Protein 5UWA (pdb70)

B-factor: mean 30.32, std 14.43, range [12.53, 108.36]

Radius of gyration: 25.13 Å; Cα contacts (8 Å, |Δi|>4): 574; chains: 2; bounding box: 49×65×71 Å

Nearest PDB structures (foldseek):
  5uwa-assembly2_B  TM=9.955E-01  e=3.387E-33  Escherichia coli K-12
  8ojg-assembly1_G  TM=8.919E-01  e=1.011E-24  Escherichia coli
  8i8x-assembly1_F  TM=8.813E-01  e=4.884E-24  Escherichia coli K-12
  2qgu-assembly1_A  TM=8.627E-01  e=1.844E-12  Ralstonia pseudosolanacearum GMI1000
  6hsy-assembly1_A  TM=8.260E-01  e=1.119E-10  Pseudomonas aeruginosa PAO1

GO terms:
  GO:0030288 outer membrane-bounded periplasmic space (C, IDA)
  GO:0120010 intermembrane phospholipid transfer (P, IDA)
  GO:0015914 phospholipid transport (P, IMP)
  GO:0005515 protein binding (F, IPI)

Sequence (370 aa):
QTNPYKLMDEAAQKTFDRLKNEQPQQIRANPDYLRTIVDQELLLPYVQVKYAGALVLGQYYKSATPAQREAYFAAFREYLKQAYGQALAMMYHGQTYQIAPEQPLGDKTIVPIRVTIIDPNGRPPVRLDFQWRRKNSQTGNWQAYDMIIAEGVSMMITTTKQNEWGTLLRTKGIDGLTAQLKSISQQKITLEQTNPYKLMDEEAAQKTFDRLKNEQPQQIRANPDYLRTIVDQELLPYVQVKYAGALVLGQYYKSATPAQREAYFAAFRREYLKQAYGQALAMMYHGQTYQIIAPEQPLGDKTTIVPIRVVTIIDPNGRPPVRLDFQQWRKNSQQTGNWQAYDMIAEGVSMMIITTKQQNEWGTLLRTKGIDGLTAQLKSISQQKIITLE

Solvent-accessible surface area: 20153 Å² total; per-residue (Å²): 146,100,34,0,14,80,12,14,56,30,12,16,26,40,7,37,9,0,5,142,34,0,46,80,38,3,150,87,77,32,34,25,0,46,53,0,0,58,52,7,50,9,72,68,40,10,3,122,87,9,0,24,75,5,3,40,139,56,69,183,91,9,69,110,72,53,60,130,50,0,20,60,7,8,87,64,15,15,38,11,26,64,0,56,47,28,9,136,30,130,39,38,60,55,117,16,35,100,85,92,108,42,76,136,114,104,74,2,62,0,141,8,32,34,63,31,73,166,51,193,99,68,49,153,28,19,47,21,7,51,109,26,99,171,83,44,84,22,24,8,41,20,27,55,18,121,68,73,22,42,17,63,39,41,63,113,101,8,28,87,40,9,166,80,137,17,11,96,12,0,15,61,75,0,114,60,26,9,126,99,154,6,88,64,132,138,106,30,0,9,83,13,14,59,31,13,15,31,40,6,36,9,0,4,141,36,3,49,81,47,2,156,90,79,32,38,20,0,39,52,0,0,42,55,7,51,5,68,66,37,31,16,133,69,7,0,23,55,5,2,33,142,66,67,181,90,8,68,112,75,62,61,128,50,0,23,62,5,8,79,56,24,15,35,12,30,63,0,56,40,28,7,123,31,128,39,37,59,54,115,14,34,102,90,95,116,41,76,138,95,108,82,0,72,0,104,10,21,34,63,33,74,164,30,173,98,68,50,113,28,23,49,20,6,66,125,14,112,175,86,44,89,24,27,6,29,20,32,44,21,124,68,78,20,50,15,65,31,52,64,104,88,15,16,66,43,8,163,105,93,23,14,93,16,0,18,64,60,2,98,63,44,5,115,100,150,7,84,65,116

Foldseek 3Di:
DFDVLVLVVQLQVQLVVCLVPVVVVCVVALLVLLVNCVPRPLVQEPQLLLQCLLQPPLNVVDDPVLSVLLSVLSSLLVSLVVSLVSLADDPKHKDKDDDDDCPVPAWDWIKMWIGDPVDDDIKIKIFIWGQDPVPRGIHTHWIQINNRIPSVVSSVVCVVQCVVPNSVSVSVVS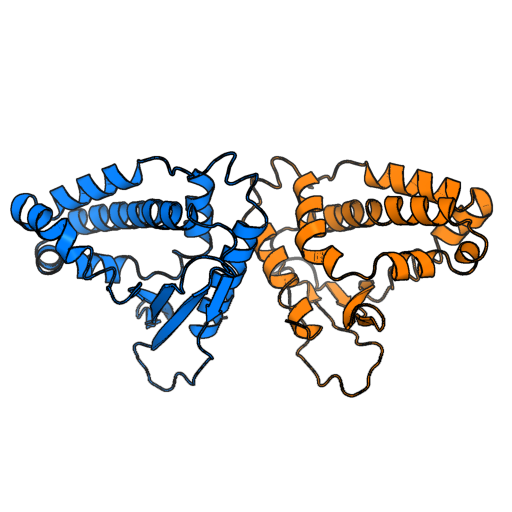NVNSPDGHDHD/DFDVLVLVVQLQVQLVVCLVPVVVVCVVALLVLLVSCVPRPCVQEPQLVLQCLLCPPQNVVADPVLSVLQSVLSSLLVSQVVSLVSLADDPKHKDKDDDDDCPPDAKDWIWIWIGDVVDDDIKIKIWIWGQDPVVRGIHTHWIQTPNRIPSVVSSVVCVVVCVPVNSVSVSVVSNVNSPDGRDHD

Organism: Escherichia coli (strain K12) (NCBI:txid83333)

Structure (mmCIF, N/CA/C/O backbone):
data_5UWA
#
_entry.id   5UWA
#
_cell.length_a   33.630
_cell.length_b   115.890
_cell.length_c   133.220
_cell.angle_alpha   90.00
_cell.angle_beta   90.00
_cell.angle_gamma   90.00
#
_symmetry.space_group_name_H-M   'P 21 21 21'
#
loop_
_entity.id
_entity.type
_entity.pdbx_description
1 polymer 'Probable phospholipid-binding protein MlaC'
2 non-polymer '(2S)-3-(2-aminoethoxy)propane-1,2-diyl dihexadecanoate'
3 water water
#
loop_
_atom_site.group_PDB
_atom_site.id
_atom_site.type_symbol
_atom_site.label_atom_id
_atom_site.label_alt_id
_atom_site.label_comp_id
_atom_site.label_asym_id
_atom_site.label_entity_id
_atom_site.label_seq_id
_atom_site.pdbx_PDB_ins_code
_atom_site.Cartn_x
_atom_site.Cartn_y
_atom_site.Cartn_z
_atom_site.occupancy
_atom_site.B_iso_or_equiv
_atom_site.auth_seq_id
_atom_site.auth_comp_id
_atom_site.auth_asym_id
_atom_site.auth_atom_id
_atom_site.pdbx_PDB_model_num
ATOM 1 N N . GLN A 1 16 ? 20.034 49.745 34.671 1.00 71.96 24 GLN A N 1
ATOM 2 C CA . GLN A 1 16 ? 20.863 48.551 34.527 1.00 74.05 24 GLN A CA 1
ATOM 3 C C . GLN A 1 16 ? 20.945 47.783 35.846 1.00 61.34 24 GLN A C 1
ATOM 4 O O . GLN A 1 16 ? 20.875 48.375 36.922 1.00 60.19 24 GLN A O 1
ATOM 10 N N . THR A 1 17 ? 21.103 46.466 35.751 1.00 51.03 25 THR A N 1
ATOM 11 C CA . THR A 1 17 ? 21.027 45.594 36.917 1.00 44.23 25 THR A CA 1
ATOM 12 C C . THR A 1 17 ? 22.189 44.601 37.019 1.00 33.68 25 THR A C 1
ATOM 13 O O . THR A 1 17 ? 22.424 44.061 38.089 1.00 35.12 25 THR A O 1
ATOM 17 N N . ASN A 1 18 ? 22.916 44.370 35.924 1.00 28.61 26 ASN A N 1
ATOM 18 C CA . ASN A 1 18 ? 24.024 43.419 35.892 1.00 28.29 26 ASN A CA 1
ATOM 19 C C . ASN A 1 18 ? 25.163 43.922 36.783 1.00 22.56 26 ASN A C 1
ATOM 20 O O . ASN A 1 18 ? 25.489 45.108 36.723 1.00 23.13 26 ASN A O 1
ATOM 25 N N . PRO A 1 19 ? 25.786 43.036 37.608 1.00 19.91 27 PRO A N 1
ATOM 26 C CA . PRO A 1 19 ? 26.744 43.605 38.573 1.00 18.42 27 PRO A CA 1
ATOM 27 C C . PRO A 1 19 ? 28.019 44.217 37.944 1.00 18.79 27 PRO A C 1
ATOM 28 O O . PRO A 1 19 ? 28.615 45.151 38.509 1.00 18.89 27 PRO A O 1
ATOM 32 N N . TYR A 1 20 ? 28.444 43.715 36.786 1.00 19.00 28 TYR A N 1
ATOM 33 C CA . TYR A 1 20 ? 29.545 44.372 36.077 1.00 19.56 28 TYR A CA 1
ATOM 34 C C . TYR A 1 20 ? 29.165 45.784 35.652 1.00 19.83 28 TYR A C 1
ATOM 35 O O . TYR A 1 20 ? 29.944 46.713 35.794 1.00 20.89 28 TYR A O 1
ATOM 44 N N . LYS A 1 21 ? 27.954 45.935 35.123 1.00 20.74 29 LYS A N 1
ATOM 45 C CA . LYS A 1 21 ? 27.462 47.244 34.722 1.00 22.40 29 LYS A CA 1
ATOM 46 C C . LYS A 1 21 ? 27.305 48.173 35.932 1.00 20.15 29 LYS A C 1
ATOM 47 O O . LYS A 1 21 ? 27.636 49.368 35.862 1.00 19.99 29 LYS A O 1
ATOM 53 N N . LEU A 1 22 ? 26.826 47.631 37.049 1.00 19.67 30 LEU A N 1
ATOM 54 C CA . LEU A 1 22 ? 26.749 48.428 38.272 1.00 19.54 30 LEU A CA 1
ATOM 55 C C . LEU A 1 22 ? 28.129 48.879 38.731 1.00 18.26 30 LEU A C 1
ATOM 56 O O . LEU A 1 22 ? 28.316 50.039 39.106 1.00 18.93 30 LEU A O 1
ATOM 61 N N . MET A 1 23 ? 29.102 47.976 38.691 1.00 17.76 31 MET A N 1
ATOM 62 C CA . MET A 1 23 ? 30.477 48.359 39.002 1.00 18.47 31 MET A CA 1
ATOM 63 C C . MET A 1 23 ? 30.961 49.491 38.096 1.00 17.16 31 MET A C 1
ATOM 64 O O . MET A 1 23 ? 31.536 50.483 38.571 1.00 19.65 31 MET A O 1
ATOM 69 N N . ASP A 1 24 ? 30.767 49.303 36.791 1.00 18.51 32 ASP A N 1
ATOM 70 C CA . ASP A 1 24 ? 31.210 50.297 35.803 1.00 18.23 32 ASP A CA 1
ATOM 71 C C . ASP A 1 24 ? 30.611 51.674 36.097 1.00 19.30 32 ASP A C 1
ATOM 72 O O . ASP A 1 24 ? 31.325 52.710 36.074 1.00 19.67 32 ASP A O 1
ATOM 77 N N . GLU A 1 25 ? 29.296 51.676 36.349 1.00 18.84 33 GLU A N 1
ATOM 78 C CA . GLU A 1 25 ? 28.570 52.915 36.622 1.00 19.49 33 GLU A CA 1
ATOM 79 C C . GLU A 1 25 ? 29.040 53.591 37.883 1.00 18.24 33 GLU A C 1
ATOM 80 O O . GLU A 1 25 ? 29.285 54.806 37.903 1.00 18.07 33 GLU A O 1
ATOM 86 N N . ALA A 1 26 ? 29.158 52.802 38.950 1.00 17.51 34 ALA A N 1
ATOM 87 C CA . ALA A 1 26 ? 29.524 53.359 40.237 1.00 17.07 34 ALA A CA 1
ATOM 88 C C . ALA A 1 26 ? 30.944 53.923 40.190 1.00 16.18 34 ALA A C 1
ATOM 89 O O . ALA A 1 26 ? 31.223 55.009 40.743 1.00 17.30 34 ALA A O 1
ATOM 91 N N . ALA A 1 27 ? 31.847 53.198 39.524 1.00 16.98 35 ALA A N 1
ATOM 92 C CA . ALA A 1 27 ? 33.217 53.683 39.381 1.00 17.83 35 ALA A CA 1
ATOM 93 C C . ALA A 1 27 ? 33.254 54.961 38.566 1.00 17.80 35 ALA A C 1
ATOM 94 O O . ALA A 1 27 ? 33.893 55.952 38.960 1.00 18.03 35 ALA A O 1
ATOM 96 N N . GLN A 1 28 ? 32.565 54.945 37.429 1.00 17.71 36 GLN A N 1
ATOM 97 C CA . GLN A 1 28 ? 32.594 56.103 36.558 1.00 15.97 36 GLN A CA 1
ATOM 98 C C . GLN A 1 28 ? 32.056 57.354 37.249 1.00 15.83 36 GLN A C 1
ATOM 99 O O . GLN A 1 28 ? 32.645 58.447 37.155 1.00 17.83 36 GLN A O 1
ATOM 105 N N . LYS A 1 29 ? 30.915 57.206 37.918 1.00 15.97 37 LYS A N 1
ATOM 106 C CA . LYS A 1 29 ? 30.299 58.353 38.581 1.00 15.90 37 LYS A CA 1
ATOM 107 C C . LYS A 1 29 ? 31.143 58.859 39.762 1.00 15.08 37 LYS A C 1
ATOM 108 O O . LYS A 1 29 ? 31.316 60.079 39.959 1.00 17.14 37 LYS A O 1
ATOM 114 N N . THR A 1 30 ? 31.647 57.924 40.571 1.00 16.04 38 THR A N 1
ATOM 115 C CA . THR A 1 30 ? 32.447 58.324 41.717 1.00 16.52 38 THR A CA 1
ATOM 116 C C . THR A 1 30 ? 33.706 59.066 41.256 1.00 15.66 38 THR A C 1
ATOM 117 O O . THR A 1 30 ? 34.032 60.143 41.776 1.00 17.50 38 THR A O 1
ATOM 121 N N . PHE A 1 31 ? 34.432 58.496 40.297 1.00 16.04 39 PHE A N 1
ATOM 122 C CA . PHE A 1 31 ? 35.641 59.169 39.827 1.00 17.17 39 PHE A CA 1
ATOM 123 C C . PHE A 1 31 ? 35.329 60.473 39.102 1.00 18.06 39 PHE A C 1
ATOM 124 O O . PHE A 1 31 ? 36.145 61.409 39.147 1.00 18.98 39 PHE A O 1
ATOM 132 N N . ASP A 1 32 ? 34.186 60.547 38.408 1.00 17.26 40 ASP A N 1
ATOM 133 C CA . ASP A 1 32 ? 33.782 61.815 37.807 1.00 16.45 40 ASP A CA 1
ATOM 134 C C . ASP A 1 32 ? 33.638 62.924 38.857 1.00 16.82 40 ASP A C 1
ATOM 135 O O . ASP A 1 32 ? 34.137 64.060 38.674 1.00 19.20 40 ASP A O 1
ATOM 140 N N . ARG A 1 33 ? 32.955 62.600 39.955 1.00 17.92 41 ARG A N 1
ATOM 141 C CA . ARG A 1 33 ? 32.756 63.615 40.992 1.00 19.19 41 ARG A CA 1
ATOM 142 C C . ARG A 1 33 ? 34.076 63.944 41.714 1.00 18.63 41 ARG A C 1
ATOM 143 O O . ARG A 1 33 ? 34.373 65.118 41.980 1.00 20.43 41 ARG A O 1
ATOM 151 N N . LEU A 1 34 ? 34.891 62.926 41.983 1.00 19.07 42 LEU A N 1
ATOM 152 C CA . LEU A 1 34 ? 36.208 63.173 42.587 1.00 19.60 42 LEU A CA 1
ATOM 153 C C . LEU A 1 34 ? 37.095 64.062 41.711 1.00 21.70 42 LEU A C 1
ATOM 154 O O . LEU A 1 34 ? 37.776 64.976 42.204 1.00 22.33 42 LEU A O 1
ATOM 159 N N . LYS A 1 35 ? 37.100 63.766 40.418 1.00 20.47 43 LYS A N 1
ATOM 160 C CA . LYS A 1 35 ? 37.934 64.499 39.475 1.00 20.93 43 LYS A CA 1
ATOM 161 C C . LYS A 1 35 ? 37.471 65.945 39.361 1.00 21.31 43 LYS A C 1
ATOM 162 O O . LYS A 1 35 ? 38.309 66.876 39.321 1.00 23.02 43 LYS A O 1
ATOM 168 N N . ASN A 1 36 ? 36.154 66.127 39.259 1.00 21.42 44 ASN A N 1
ATOM 169 C CA . ASN A 1 36 ? 35.619 67.435 38.904 1.00 21.22 44 ASN A CA 1
ATOM 170 C C . ASN A 1 36 ? 35.083 68.311 40.031 1.00 22.15 44 ASN A C 1
ATOM 171 O O . ASN A 1 36 ? 34.750 69.465 39.773 1.00 26.84 44 ASN A O 1
ATOM 176 N N . GLU A 1 37 ? 34.970 67.778 41.253 1.00 24.78 45 GLU A N 1
ATOM 177 C CA . GLU A 1 37 ? 34.397 68.549 42.360 1.00 25.22 45 GLU A CA 1
ATOM 178 C C . GLU A 1 37 ? 35.357 68.750 43.543 1.00 26.85 45 GLU A C 1
ATOM 179 O O . GLU A 1 37 ? 34.934 68.857 44.700 1.00 27.30 45 GLU A O 1
ATOM 185 N N . GLN A 1 38 ? 36.650 68.841 43.255 1.00 27.55 46 GLN A N 1
ATOM 186 C CA . GLN A 1 38 ? 37.623 69.074 44.313 1.00 28.42 46 GLN A CA 1
ATOM 187 C C . GLN A 1 38 ? 37.393 70.402 45.038 1.00 30.44 46 GLN A C 1
ATOM 188 O O . GLN A 1 38 ? 37.613 70.467 46.235 1.00 34.37 46 GLN A O 1
ATOM 194 N N . PRO A 1 39 ? 36.936 71.465 44.342 1.00 33.66 47 PRO A N 1
ATOM 195 C CA . PRO A 1 39 ? 36.660 72.665 45.153 1.00 35.06 47 PRO A CA 1
ATOM 196 C C . PRO A 1 39 ? 35.636 72.418 46.286 1.00 35.92 47 PRO A C 1
ATOM 197 O O . PRO A 1 39 ? 35.838 72.847 47.447 1.00 39.74 47 PRO A O 1
ATOM 201 N N A GLN A 1 40 ? 34.573 71.702 45.950 0.63 33.56 48 GLN A N 1
ATOM 202 N N B GLN A 1 40 ? 34.545 71.728 45.952 0.37 34.15 48 GLN A N 1
ATOM 203 C CA A GLN A 1 40 ? 33.526 71.380 46.905 0.63 28.73 48 GLN A CA 1
ATOM 204 C CA B GLN A 1 40 ? 33.521 71.374 46.938 0.37 31.37 48 GLN A CA 1
ATOM 205 C C A GLN A 1 40 ? 34.058 70.474 48.030 0.63 30.42 48 GLN A C 1
ATOM 206 C C B GLN A 1 40 ? 34.114 70.513 48.047 0.37 31.63 48 GLN A C 1
ATOM 207 O O A GLN A 1 40 ? 33.755 70.670 49.212 0.63 30.71 48 GLN A O 1
ATOM 208 O O B GLN A 1 40 ? 33.881 70.756 49.231 0.37 32.08 48 GLN A O 1
ATOM 219 N N . ILE A 1 41 ? 34.883 69.505 47.656 1.00 28.73 49 ILE A N 1
ATOM 220 C CA . ILE A 1 41 ? 35.474 68.585 48.618 1.00 26.89 49 ILE A CA 1
ATOM 221 C C . ILE A 1 41 ? 36.447 69.316 49.563 1.00 26.76 49 ILE A C 1
ATOM 222 O O . ILE A 1 41 ? 36.422 69.099 50.776 1.00 30.62 49 ILE A O 1
ATOM 227 N N . ARG A 1 42 ? 37.302 70.178 49.020 1.00 29.11 50 ARG A N 1
ATOM 228 C CA . ARG A 1 42 ? 38.222 70.938 49.861 1.00 35.14 50 ARG A CA 1
ATOM 229 C C . ARG A 1 42 ? 37.448 71.875 50.787 1.00 36.46 50 ARG A C 1
ATOM 230 O O . ARG A 1 42 ? 37.840 72.088 51.956 1.00 42.00 50 ARG A O 1
ATOM 238 N N . ALA A 1 43 ? 36.368 72.453 50.270 1.00 38.31 51 ALA A N 1
ATOM 239 C CA . ALA A 1 43 ? 35.553 73.352 51.084 1.00 39.37 51 ALA A CA 1
ATOM 240 C C . ALA A 1 43 ? 34.852 72.622 52.218 1.00 37.79 51 ALA A C 1
ATOM 241 O O . ALA A 1 43 ? 34.732 73.154 53.321 1.00 40.80 51 ALA A O 1
ATOM 243 N N . ASN A 1 44 ? 34.364 71.417 51.939 1.00 33.59 52 ASN A N 1
ATOM 244 C CA . ASN A 1 44 ? 33.731 70.608 52.968 1.00 33.09 52 ASN A CA 1
ATOM 245 C C . ASN A 1 44 ? 34.028 69.129 52.757 1.00 29.64 52 ASN A C 1
ATOM 246 O O . ASN A 1 44 ? 33.326 68.456 51.999 1.00 29.75 52 ASN A O 1
ATOM 251 N N . PRO A 1 45 ? 35.088 68.624 53.401 1.00 32.83 53 PRO A N 1
ATOM 252 C CA . PRO A 1 45 ? 35.471 67.225 53.176 1.00 28.14 53 PRO A CA 1
ATOM 253 C C . PRO A 1 45 ? 34.352 66.217 53.481 1.00 26.60 53 PRO A C 1
ATOM 254 O O . PRO A 1 45 ? 34.313 65.144 52.889 1.00 26.57 53 PRO A O 1
ATOM 258 N N . ASP A 1 46 ? 33.427 66.571 54.365 1.00 26.64 54 ASP A N 1
ATOM 259 C CA . ASP A 1 46 ? 32.311 65.679 54.664 1.00 29.64 54 ASP A CA 1
ATOM 260 C C . ASP A 1 46 ? 31.412 65.441 53.442 1.00 24.94 54 ASP A C 1
ATOM 261 O O . ASP A 1 46 ? 30.605 64.506 53.428 1.00 24.00 54 ASP A O 1
ATOM 266 N N . TYR A 1 47 ? 31.558 66.269 52.412 1.00 25.69 55 TYR A N 1
ATOM 267 C CA . TYR A 1 47 ? 30.837 66.041 51.156 1.00 24.17 55 TYR A CA 1
ATOM 268 C C . TYR A 1 47 ? 31.186 64.672 50.592 1.00 23.74 55 TYR A C 1
ATOM 269 O O . TYR A 1 47 ? 30.384 64.059 49.870 1.00 22.29 55 TYR A O 1
ATOM 278 N N . LEU A 1 48 ? 32.365 64.168 50.939 1.00 21.36 56 LEU A N 1
ATOM 279 C CA . LEU A 1 48 ? 32.758 62.841 50.472 1.00 22.31 56 LEU A CA 1
ATOM 280 C C . LEU A 1 48 ? 31.807 61.763 51.005 1.00 22.01 56 LEU A C 1
ATOM 281 O O . LEU A 1 48 ? 31.604 60.730 50.339 1.00 19.98 56 LEU A O 1
ATOM 286 N N . ARG A 1 49 ? 31.192 62.007 52.167 1.00 21.71 57 ARG A N 1
ATOM 287 C CA . ARG A 1 49 ? 30.233 61.054 52.718 1.00 19.83 57 ARG A CA 1
ATOM 288 C C . ARG A 1 49 ? 28.981 61.021 51.855 1.00 20.59 57 ARG A C 1
ATOM 289 O O . ARG A 1 49 ? 28.332 59.985 51.715 1.00 21.78 57 ARG A O 1
ATOM 297 N N . THR A 1 50 ? 28.625 62.174 51.297 1.00 22.30 58 THR A N 1
ATOM 298 C CA . THR A 1 50 ? 27.476 62.252 50.406 1.00 24.71 58 THR A CA 1
ATOM 299 C C . THR A 1 50 ? 27.734 61.482 49.115 1.00 19.18 58 THR A C 1
ATOM 300 O O . THR A 1 50 ? 26.865 60.753 48.629 1.00 20.37 58 THR A O 1
ATOM 304 N N . ILE A 1 51 ? 28.928 61.635 48.555 1.00 19.63 59 ILE A N 1
ATOM 305 C CA . ILE A 1 51 ? 29.292 60.871 47.357 1.00 18.80 59 ILE A CA 1
ATOM 306 C C . ILE A 1 51 ? 29.213 59.370 47.654 1.00 17.38 59 ILE A C 1
ATOM 307 O O . ILE A 1 51 ? 28.663 58.610 46.865 1.00 18.24 59 ILE A O 1
ATOM 312 N N . VAL A 1 52 ? 29.729 58.945 48.800 1.00 20.00 60 VAL A N 1
ATOM 313 C CA . VAL A 1 52 ? 29.640 57.540 49.174 1.00 18.17 60 VAL A CA 1
ATOM 314 C C . VAL A 1 52 ? 28.171 57.112 49.299 1.00 17.26 60 VAL A C 1
ATOM 315 O O . VAL A 1 52 ? 27.766 56.068 48.785 1.00 18.58 60 VAL A O 1
ATOM 319 N N . ASP A 1 53 ? 27.384 57.921 49.993 1.00 19.45 61 ASP A N 1
ATOM 320 C CA . ASP A 1 53 ? 25.988 57.622 50.241 1.00 21.13 61 ASP A CA 1
ATOM 321 C C . ASP A 1 53 ? 25.180 57.474 48.963 1.00 19.06 61 ASP A C 1
ATOM 322 O O . ASP A 1 53 ? 24.280 56.637 48.880 1.00 21.28 61 ASP A O 1
ATOM 327 N N . GLN A 1 54 ? 25.489 58.302 47.971 1.00 18.81 62 GLN A N 1
ATOM 328 C CA . GLN A 1 54 ? 24.724 58.315 46.729 1.00 19.96 62 GLN A CA 1
ATOM 329 C C . GLN A 1 54 ? 25.215 57.306 45.703 1.00 16.36 62 GLN A C 1
ATOM 330 O O . GLN A 1 54 ? 24.394 56.678 45.009 1.00 18.00 62 GLN A O 1
ATOM 336 N N . GLU A 1 55 ? 26.538 57.154 45.588 1.00 17.30 63 GLU A N 1
ATOM 337 C CA . GLU A 1 55 ? 27.103 56.366 44.491 1.00 15.43 63 GLU A CA 1
ATOM 338 C C . GLU A 1 55 ? 27.489 54.950 44.852 1.00 16.07 63 GLU A C 1
ATOM 339 O O . GLU A 1 55 ? 27.536 54.099 43.968 1.00 17.00 63 GLU A O 1
ATOM 345 N N . LEU A 1 56 ? 27.796 54.702 46.120 1.00 16.26 64 LEU A N 1
ATOM 346 C CA . LEU A 1 56 ? 28.366 53.421 46.518 1.00 15.14 64 LEU A CA 1
ATOM 347 C C . LEU A 1 56 ? 27.472 52.614 47.464 1.00 15.19 64 LEU A C 1
ATOM 348 O O . LEU A 1 56 ? 27.137 51.465 47.192 1.00 16.81 64 LEU A O 1
ATOM 353 N N A LEU A 1 57 ? 27.054 53.206 48.574 0.45 16.73 65 LEU A N 1
ATOM 354 N N B LEU A 1 57 ? 27.062 53.246 48.553 0.55 16.91 65 LEU A N 1
ATOM 355 C CA A LEU A 1 57 ? 26.339 52.424 49.586 0.45 18.28 65 LEU A CA 1
ATOM 356 C CA B LEU A 1 57 ? 26.332 52.549 49.602 0.55 18.73 65 LEU A CA 1
ATOM 357 C C A LEU A 1 57 ? 25.014 51.799 49.130 0.45 19.04 65 LEU A C 1
ATOM 358 C C B LEU A 1 57 ? 25.049 51.842 49.135 0.55 18.09 65 LEU A C 1
ATOM 359 O O A LEU A 1 57 ? 24.629 50.755 49.655 0.45 20.66 65 LEU A O 1
ATOM 360 O O B LEU A 1 57 ? 24.729 50.781 49.653 0.55 17.86 65 LEU A O 1
ATOM 369 N N . PRO A 1 58 ? 24.315 52.401 48.151 1.00 17.82 66 PRO A N 1
ATOM 370 C CA . PRO A 1 58 ? 23.110 51.674 47.727 1.00 17.82 66 PRO A CA 1
ATOM 371 C C . PRO A 1 58 ? 23.399 50.310 47.141 1.00 20.02 66 PRO A C 1
ATOM 372 O O . PRO A 1 58 ? 22.491 49.459 47.110 1.00 20.67 66 PRO A O 1
ATOM 376 N N . TYR A 1 59 ? 24.649 50.092 46.730 1.00 18.31 67 TYR A N 1
ATOM 377 C CA . TYR A 1 59 ? 25.053 48.842 46.105 1.00 19.54 67 TYR A CA 1
ATOM 378 C C . TYR A 1 59 ? 25.792 47.966 47.090 1.00 20.32 67 TYR A C 1
ATOM 379 O O . TYR A 1 59 ? 26.373 46.967 46.683 1.00 22.93 67 TYR A O 1
ATOM 388 N N . VAL A 1 60 ? 25.773 48.346 48.372 1.00 18.83 68 VAL A N 1
ATOM 389 C CA . VAL A 1 60 ? 26.435 47.562 49.415 1.00 18.31 68 VAL A CA 1
ATOM 390 C C . VAL A 1 60 ? 25.396 46.853 50.260 1.00 18.34 68 VAL A C 1
ATOM 391 O O . VAL A 1 60 ? 24.436 47.471 50.724 1.00 18.41 68 VAL A O 1
ATOM 395 N N . GLN A 1 61 ? 25.620 45.566 50.491 1.00 16.27 69 GLN A N 1
ATOM 396 C CA . GLN A 1 61 ? 24.732 44.738 51.285 1.00 16.86 69 GLN A CA 1
ATOM 397 C C . GLN A 1 61 ? 25.121 44.880 52.756 1.00 15.03 69 GLN A C 1
ATOM 398 O O . GLN A 1 61 ? 25.767 44.009 53.356 1.00 16.06 69 GLN A O 1
ATOM 404 N N . VAL A 1 62 ? 24.747 46.027 53.299 1.00 17.49 70 VAL A N 1
ATOM 405 C CA . VAL A 1 62 ? 25.256 46.486 54.579 1.00 18.06 70 VAL A CA 1
ATOM 406 C C . VAL A 1 62 ? 24.935 45.522 55.717 1.00 16.97 70 VAL A C 1
ATOM 407 O O . VAL A 1 62 ? 25.793 45.238 56.564 1.00 15.98 70 VAL A O 1
ATOM 411 N N . LYS A 1 63 ? 23.704 45.026 55.762 1.00 18.51 71 LYS A N 1
ATOM 412 C CA . LYS A 1 63 ? 23.317 44.149 56.865 1.00 17.58 71 LYS A CA 1
ATOM 413 C C . LYS A 1 63 ? 23.954 42.759 56.765 1.00 17.12 71 LYS A C 1
ATOM 414 O O . LYS A 1 63 ? 24.288 42.152 57.782 1.00 18.85 71 LYS A O 1
ATOM 420 N N . TYR A 1 64 ? 24.130 42.255 55.548 1.00 15.98 72 TYR A N 1
ATOM 421 C CA . TYR A 1 64 ? 24.777 40.959 55.372 1.00 15.22 72 TYR A CA 1
ATOM 422 C C . TYR A 1 64 ? 26.236 41.045 55.832 1.00 17.01 72 TYR A C 1
ATOM 423 O O . TYR A 1 64 ? 26.742 40.180 56.597 1.00 17.01 72 TYR A O 1
ATOM 432 N N . ALA A 1 65 ? 26.915 42.097 55.370 1.00 16.34 73 ALA A N 1
ATOM 433 C CA . ALA A 1 65 ? 28.286 42.323 55.829 1.00 15.57 73 ALA A CA 1
ATOM 434 C C . ALA A 1 65 ? 28.349 42.527 57.350 1.00 14.60 73 ALA A C 1
ATOM 435 O O . ALA A 1 65 ? 29.197 41.927 58.035 1.00 16.16 73 ALA A O 1
ATOM 437 N N . GLY A 1 66 ? 27.458 43.365 57.881 1.00 15.16 74 GLY A N 1
ATOM 438 C CA . GLY A 1 66 ? 27.486 43.672 59.304 1.00 16.78 74 GLY A CA 1
ATOM 439 C C . GLY A 1 66 ? 27.260 42.446 60.187 1.00 15.30 74 GLY A C 1
ATOM 440 O O . GLY A 1 66 ? 27.909 42.264 61.248 1.00 16.76 74 GLY A O 1
ATOM 441 N N . ALA A 1 67 ? 26.333 41.591 59.751 1.00 14.98 75 ALA A N 1
ATOM 442 C CA . ALA A 1 67 ? 26.082 40.352 60.490 1.00 16.86 75 ALA A CA 1
ATOM 443 C C . ALA A 1 67 ? 27.319 39.468 60.485 1.00 17.30 75 ALA A C 1
ATOM 444 O O . ALA A 1 67 ? 27.695 38.868 61.526 1.00 18.95 75 ALA A O 1
ATOM 446 N N . LEU A 1 68 ? 27.952 39.370 59.307 1.00 17.26 76 LEU A N 1
ATOM 447 C CA . LEU A 1 68 ? 29.181 38.595 59.248 1.00 17.33 76 LEU A CA 1
ATOM 448 C C . LEU A 1 68 ? 30.285 39.155 60.162 1.00 15.45 76 LEU A C 1
ATOM 449 O O . LEU A 1 68 ? 31.027 38.389 60.797 1.00 17.74 76 LEU A O 1
ATOM 454 N N . VAL A 1 69 ? 30.417 40.476 60.227 1.00 16.47 77 VAL A N 1
ATOM 455 C CA . VAL A 1 69 ? 31.416 41.064 61.118 1.00 17.53 77 VAL A CA 1
ATOM 456 C C . VAL A 1 69 ? 31.156 40.656 62.563 1.00 16.81 77 VAL A C 1
ATOM 457 O O . VAL A 1 69 ? 32.106 40.402 63.317 1.00 18.42 77 VAL A O 1
ATOM 461 N N . LEU A 1 70 ? 29.883 40.652 62.966 1.00 16.03 78 LEU A N 1
ATOM 462 C CA . LEU A 1 70 ? 29.555 40.238 64.333 1.00 17.78 78 LEU A CA 1
ATOM 463 C C . LEU A 1 70 ? 29.803 38.792 64.658 1.00 20.74 78 LEU A C 1
ATOM 464 O O . LEU A 1 70 ? 30.015 38.447 65.840 1.00 20.17 78 LEU A O 1
ATOM 469 N N . GLY A 1 71 ? 29.634 37.925 63.669 1.00 25.95 79 GLY A N 1
ATOM 470 C CA . GLY A 1 71 ? 29.993 36.535 63.921 1.00 29.74 79 GLY A CA 1
ATOM 471 C C . GLY A 1 71 ? 29.059 35.985 64.978 1.00 27.53 79 GLY A C 1
ATOM 472 O O . GLY A 1 71 ? 27.863 36.205 64.871 1.00 27.89 79 GLY A O 1
ATOM 473 N N . GLN A 1 72 ? 29.589 35.320 66.012 1.00 28.89 80 GLN A N 1
ATOM 474 C CA . GLN A 1 72 ? 28.744 34.712 67.031 1.00 29.18 80 GLN A CA 1
ATOM 475 C C . GLN A 1 72 ? 27.838 35.717 67.732 1.00 26.36 80 GLN A C 1
ATOM 476 O O . GLN A 1 72 ? 26.805 35.340 68.280 1.00 30.61 80 GLN A O 1
ATOM 482 N N . TYR A 1 73 ? 28.218 36.988 67.748 1.00 23.55 81 TYR A N 1
ATOM 483 C CA . TYR A 1 73 ? 27.458 37.963 68.508 1.00 24.98 81 TYR A CA 1
ATOM 484 C C . TYR A 1 73 ? 26.196 38.399 67.789 1.00 23.04 81 TYR A C 1
ATOM 485 O O . TYR A 1 73 ? 25.333 39.052 68.378 1.00 25.47 81 TYR A O 1
ATOM 494 N N . TYR A 1 74 ? 26.067 38.040 66.517 1.00 23.79 82 TYR A N 1
ATOM 495 C CA . TYR A 1 74 ? 24.840 38.348 65.809 1.00 23.03 82 TYR A CA 1
ATOM 496 C C . TYR A 1 74 ? 23.699 37.474 66.317 1.00 25.31 82 TYR A C 1
ATOM 497 O O . TYR A 1 74 ? 22.604 37.968 66.615 1.00 24.66 82 TYR A O 1
ATOM 506 N N . LYS A 1 75 ? 23.957 36.176 66.444 1.00 28.15 83 LYS A N 1
ATOM 507 C CA . LYS A 1 75 ? 22.909 35.237 66.832 1.00 32.90 83 LYS A CA 1
ATOM 508 C C . LYS A 1 75 ? 22.356 35.532 68.231 1.00 28.80 83 LYS A C 1
ATOM 509 O O . LYS A 1 75 ? 21.177 35.317 68.486 1.00 33.29 83 LYS A O 1
ATOM 515 N N . SER A 1 76 ? 23.197 36.025 69.132 1.00 29.26 84 SER A N 1
ATOM 516 C CA . SER A 1 76 ? 22.763 36.248 70.520 1.00 26.29 84 SER A CA 1
ATOM 517 C C . SER A 1 76 ? 22.206 37.659 70.748 1.00 31.24 84 SER A C 1
ATOM 518 O O . SER A 1 76 ? 21.720 37.967 71.834 1.00 33.08 84 SER A O 1
ATOM 521 N N . ALA A 1 77 ? 22.269 38.510 69.727 1.00 26.49 85 ALA A N 1
ATOM 522 C CA . ALA A 1 77 ? 21.748 39.873 69.831 1.00 26.01 85 ALA A CA 1
ATOM 523 C C . ALA A 1 77 ? 20.225 39.921 69.671 1.00 27.03 85 ALA A C 1
ATOM 524 O O . ALA A 1 77 ? 19.638 39.147 68.910 1.00 31.48 85 ALA A O 1
ATOM 526 N N . THR A 1 78 ? 19.586 40.832 70.397 1.00 26.87 86 THR A N 1
ATOM 527 C CA . THR A 1 78 ? 18.157 41.069 70.253 1.00 26.80 86 THR A CA 1
ATOM 528 C C . THR A 1 78 ? 17.862 41.843 68.976 1.00 25.05 86 THR A C 1
ATOM 529 O O . THR A 1 78 ? 18.755 42.491 68.417 1.00 25.90 86 THR A O 1
ATOM 533 N N . PRO A 1 79 ? 16.598 41.815 68.526 1.00 27.06 87 PRO A N 1
ATOM 534 C CA . PRO A 1 79 ? 16.287 42.617 67.341 1.00 28.55 87 PRO A CA 1
ATOM 535 C C . PRO A 1 79 ? 16.616 44.110 67.518 1.00 27.06 87 PRO A C 1
ATOM 536 O O . PRO A 1 79 ? 17.127 44.743 66.596 1.00 27.81 87 PRO A O 1
ATOM 540 N N . ALA A 1 80 ? 16.348 44.671 68.695 1.00 25.61 88 ALA A N 1
ATOM 541 C CA . ALA A 1 80 ? 16.633 46.093 68.917 1.00 25.14 88 ALA A CA 1
ATOM 542 C C . ALA A 1 80 ? 18.154 46.379 68.880 1.00 23.66 88 ALA A C 1
ATOM 543 O O . ALA A 1 80 ? 18.615 47.404 68.333 1.00 24.59 88 ALA A O 1
ATOM 545 N N . GLN A 1 81 ? 18.936 45.473 69.465 1.00 22.31 89 GLN A N 1
ATOM 546 C CA . GLN A 1 81 ? 20.397 45.580 69.401 1.00 20.76 89 GLN A CA 1
ATOM 547 C C . GLN A 1 81 ? 20.866 45.520 67.962 1.00 20.41 89 GLN A C 1
ATOM 548 O O . GLN A 1 81 ? 21.752 46.284 67.546 1.00 19.59 89 GLN A O 1
ATOM 554 N N . ARG A 1 82 ? 20.300 44.584 67.207 1.00 20.24 90 ARG A N 1
ATOM 555 C CA . ARG A 1 82 ? 20.668 44.458 65.793 1.00 21.32 90 ARG A CA 1
ATOM 556 C C . ARG A 1 82 ? 20.336 45.723 65.006 1.00 22.95 90 ARG A C 1
ATOM 557 O O . ARG A 1 82 ? 21.161 46.201 64.210 1.00 21.20 90 ARG A O 1
ATOM 565 N N . GLU A 1 83 ? 19.131 46.252 65.208 1.00 23.40 91 GLU A N 1
ATOM 566 C CA . GLU A 1 83 ? 18.719 47.487 64.546 1.00 25.45 91 GLU A CA 1
ATOM 567 C C . GLU A 1 83 ? 19.713 48.627 64.836 1.00 23.92 91 GLU A C 1
ATOM 568 O O . GLU A 1 83 ? 20.167 49.353 63.917 1.00 24.08 91 GLU A O 1
ATOM 574 N N . ALA A 1 84 ? 20.050 48.792 66.115 1.00 22.71 92 ALA A N 1
ATOM 575 C CA . ALA A 1 84 ? 20.961 49.876 66.482 1.00 23.54 92 ALA A CA 1
ATOM 576 C C . ALA A 1 84 ? 22.355 49.678 65.875 1.00 20.95 92 ALA A C 1
ATOM 577 O O . ALA A 1 84 ? 23.004 50.627 65.387 1.00 22.44 92 ALA A O 1
ATOM 579 N N . TYR A 1 85 ? 22.817 48.432 65.923 1.00 17.92 93 TYR A N 1
ATOM 580 C CA . TYR A 1 85 ? 24.087 48.089 65.319 1.00 16.51 93 TYR A CA 1
ATOM 581 C C . TYR A 1 85 ? 24.132 48.395 63.819 1.00 18.64 93 TYR A C 1
ATOM 582 O O . TYR A 1 85 ? 25.080 49.026 63.318 1.00 17.66 93 TYR A O 1
ATOM 591 N N . PHE A 1 86 ? 23.129 47.933 63.088 1.00 18.55 94 PHE A N 1
ATOM 592 C CA . PHE A 1 86 ? 23.115 48.160 61.648 1.00 18.76 94 PHE A CA 1
ATOM 593 C C . PHE A 1 86 ? 23.058 49.646 61.307 1.00 18.88 94 PHE A C 1
ATOM 594 O O . PHE A 1 86 ? 23.714 50.100 60.346 1.00 21.11 94 PHE A O 1
ATOM 602 N N . ALA A 1 87 ? 22.277 50.413 62.071 1.00 20.83 95 ALA A N 1
ATOM 603 C CA . ALA A 1 87 ? 22.272 51.864 61.833 1.00 22.99 95 ALA A CA 1
ATOM 604 C C . ALA A 1 87 ? 23.674 52.487 62.023 1.00 20.82 95 ALA A C 1
ATOM 605 O O . ALA A 1 87 ? 24.172 53.302 61.173 1.00 23.09 95 ALA A O 1
ATOM 607 N N . ALA A 1 88 ? 24.325 52.105 63.130 1.00 19.03 96 ALA A N 1
ATOM 608 C CA . ALA A 1 88 ? 25.671 52.624 63.394 1.00 19.25 96 ALA A CA 1
ATOM 609 C C . ALA A 1 88 ? 26.685 52.151 62.357 1.00 18.16 96 ALA A C 1
ATOM 610 O O . ALA A 1 88 ? 27.583 52.895 61.947 1.00 19.87 96 ALA A O 1
ATOM 612 N N . PHE A 1 89 ? 26.550 50.903 61.938 1.00 18.86 97 PHE A N 1
ATOM 613 C CA . PHE A 1 89 ? 27.464 50.333 60.954 1.00 17.51 97 PHE A CA 1
ATOM 614 C C . PHE A 1 89 ? 27.347 51.065 59.615 1.00 18.00 97 PHE A C 1
ATOM 615 O O . PHE A 1 89 ? 28.358 51.364 58.962 1.00 19.44 97 PHE A O 1
ATOM 623 N N . ARG A 1 90 ? 26.110 51.356 59.211 1.00 18.70 98 ARG A N 1
ATOM 624 C CA . ARG A 1 90 ? 25.907 52.114 57.973 1.00 21.38 98 ARG A CA 1
ATOM 625 C C . ARG A 1 90 ? 26.564 53.506 58.049 1.00 20.95 98 ARG A C 1
ATOM 626 O O . ARG A 1 90 ? 27.292 53.959 57.108 1.00 22.52 98 ARG A O 1
ATOM 634 N N . GLU A 1 91 ? 26.333 54.191 59.173 1.00 22.71 99 GLU A N 1
ATOM 635 C CA . GLU A 1 91 ? 26.990 55.501 59.318 1.00 23.96 99 GLU A CA 1
ATOM 636 C C . GLU A 1 91 ? 28.541 55.402 59.319 1.00 23.03 99 GLU A C 1
ATOM 637 O O . GLU A 1 91 ? 29.272 56.247 58.715 1.00 23.57 99 GLU A O 1
ATOM 643 N N . TYR A 1 92 ? 29.037 54.353 59.972 1.00 20.95 100 TYR A N 1
ATOM 644 C CA . TYR A 1 92 ? 30.459 54.067 59.982 1.00 19.96 100 TYR A CA 1
ATOM 645 C C . TYR A 1 92 ? 30.980 53.902 58.551 1.00 19.90 100 TYR A C 1
ATOM 646 O O . TYR A 1 92 ? 32.024 54.449 58.198 1.00 19.90 100 TYR A O 1
ATOM 655 N N . LEU A 1 93 ? 30.282 53.127 57.732 1.00 19.08 101 LEU A N 1
ATOM 656 C CA . LEU A 1 93 ? 30.738 52.948 56.355 1.00 19.43 101 LEU A CA 1
ATOM 657 C C . LEU A 1 93 ? 30.801 54.264 55.589 1.00 19.27 101 LEU A C 1
ATOM 658 O O . LEU A 1 93 ? 31.740 54.484 54.776 1.00 19.63 101 LEU A O 1
ATOM 663 N N . LYS A 1 94 ? 29.798 55.113 55.799 1.00 21.04 102 LYS A N 1
ATOM 664 C CA . LYS A 1 94 ? 29.860 56.430 55.145 1.00 21.35 102 LYS A CA 1
ATOM 665 C C . LYS A 1 94 ? 31.133 57.185 55.522 1.00 20.15 102 LYS A C 1
ATOM 666 O O . LYS A 1 94 ? 31.843 57.749 54.653 1.00 21.65 102 LYS A O 1
ATOM 672 N N . GLN A 1 95 ? 31.404 57.226 56.819 1.00 22.84 103 GLN A N 1
ATOM 673 C CA . GLN A 1 95 ? 32.601 57.921 57.277 1.00 22.48 103 GLN A CA 1
ATOM 674 C C . GLN A 1 95 ? 33.905 57.287 56.788 1.00 24.67 103 GLN A C 1
ATOM 675 O O . GLN A 1 95 ? 34.809 57.989 56.318 1.00 24.52 103 GLN A O 1
ATOM 681 N N . ALA A 1 96 ? 34.002 55.965 56.903 1.00 21.21 104 ALA A N 1
ATOM 682 C CA . ALA A 1 96 ? 35.250 55.276 56.624 1.00 21.60 104 ALA A CA 1
ATOM 683 C C . ALA A 1 96 ? 35.571 55.316 55.143 1.00 21.13 104 ALA A C 1
ATOM 684 O O . ALA A 1 96 ? 36.731 55.564 54.745 1.00 22.56 104 ALA A O 1
ATOM 686 N N . TYR A 1 97 ? 34.562 55.086 54.305 1.00 19.18 105 TYR A N 1
ATOM 687 C CA . TYR A 1 97 ? 34.862 55.138 52.885 1.00 20.78 105 TYR A CA 1
ATOM 688 C C . TYR A 1 97 ? 34.899 56.579 52.387 1.00 18.08 105 TYR A C 1
ATOM 689 O O . TYR A 1 97 ? 35.634 56.881 51.428 1.00 19.76 105 TYR A O 1
ATOM 698 N N . GLY A 1 98 ? 34.208 57.495 53.068 1.00 19.43 106 GLY A N 1
ATOM 699 C CA . GLY A 1 98 ? 34.451 58.909 52.792 1.00 20.45 106 GLY A CA 1
ATOM 700 C C . GLY A 1 98 ? 35.928 59.260 53.010 1.00 21.77 106 GLY A C 1
ATOM 701 O O . GLY A 1 98 ? 36.602 59.940 52.192 1.00 23.68 106 GLY A O 1
ATOM 702 N N . GLN A 1 99 ? 36.454 58.783 54.133 1.00 23.24 107 GLN A N 1
ATOM 703 C CA . GLN A 1 99 ? 37.849 59.052 54.437 1.00 24.40 107 GLN A CA 1
ATOM 704 C C . GLN A 1 99 ? 38.767 58.376 53.422 1.00 25.89 107 GLN A C 1
ATOM 705 O O . GLN A 1 99 ? 39.799 58.938 53.055 1.00 26.88 107 GLN A O 1
ATOM 711 N N . ALA A 1 100 ? 38.405 57.184 52.956 1.00 23.52 108 ALA A N 1
ATOM 712 C CA . ALA A 1 100 ? 39.155 56.588 51.844 1.00 22.84 108 ALA A CA 1
ATOM 713 C C . ALA A 1 100 ? 39.147 57.468 50.589 1.00 23.86 108 ALA A C 1
ATOM 714 O O . ALA A 1 100 ? 40.194 57.659 49.945 1.00 24.71 108 ALA A O 1
ATOM 716 N N . LEU A 1 101 ? 37.990 58.013 50.236 1.00 21.61 109 LEU A N 1
ATOM 717 C CA . LEU A 1 101 ? 37.922 58.877 49.057 1.00 22.38 109 LEU A CA 1
ATOM 718 C C . LEU A 1 101 ? 38.740 60.142 49.218 1.00 23.26 109 LEU A C 1
ATOM 719 O O . LEU A 1 101 ? 39.165 60.744 48.212 1.00 21.81 109 LEU A O 1
ATOM 724 N N . ALA A 1 102 ? 38.909 60.582 50.465 1.00 23.74 110 ALA A N 1
ATOM 725 C CA . ALA A 1 102 ? 39.815 61.701 50.739 1.00 26.10 110 ALA A CA 1
ATOM 726 C C . ALA A 1 102 ? 41.287 61.470 50.315 1.00 26.97 110 ALA A C 1
ATOM 727 O O . ALA A 1 102 ? 42.065 62.423 50.236 1.00 31.54 110 ALA A O 1
ATOM 729 N N A MET A 1 103 ? 41.652 60.219 50.041 0.59 26.86 111 MET A N 1
ATOM 730 N N B MET A 1 103 ? 41.652 60.226 50.024 0.41 27.55 111 MET A N 1
ATOM 731 C CA A MET A 1 103 ? 42.997 59.881 49.570 0.59 30.23 111 MET A CA 1
ATOM 732 C CA B MET A 1 103 ? 43.005 59.914 49.575 0.41 30.38 111 MET A CA 1
ATOM 733 C C A MET A 1 103 ? 43.144 60.021 48.053 0.59 26.48 111 MET A C 1
ATOM 734 C C B MET A 1 103 ? 43.156 60.053 48.059 0.41 27.37 111 MET A C 1
ATOM 735 O O A MET A 1 103 ? 44.187 59.674 47.492 0.59 28.55 111 MET A O 1
ATOM 736 O O B MET A 1 103 ? 44.215 59.749 47.507 0.41 29.87 111 MET A O 1
ATOM 745 N N . TYR A 1 104 ? 42.102 60.499 47.384 1.00 25.56 112 TYR A N 1
ATOM 746 C CA . TYR A 1 104 ? 42.154 60.678 45.930 1.00 22.69 112 TYR A CA 1
ATOM 747 C C . TYR A 1 104 ? 43.153 61.759 45.532 1.00 25.85 112 TYR A C 1
ATOM 748 O O . TYR A 1 104 ? 43.094 62.885 46.033 1.00 30.67 112 TYR A O 1
ATOM 757 N N . HIS A 1 105 ? 44.060 61.397 44.628 1.00 27.66 113 HIS A N 1
ATOM 758 C CA . HIS A 1 105 ? 45.036 62.322 44.058 1.00 31.22 113 HIS A CA 1
ATOM 759 C C . HIS A 1 105 ? 45.293 61.976 42.592 1.00 30.75 113 HIS A C 1
ATOM 760 O O . HIS A 1 105 ? 46.434 61.852 42.154 1.00 33.68 113 HIS A O 1
ATOM 767 N N . GLY A 1 106 ? 44.220 61.810 41.835 1.00 27.00 114 GLY A N 1
ATOM 768 C CA . GLY A 1 106 ? 44.339 61.622 40.407 1.00 27.39 114 GLY A CA 1
ATOM 769 C C . GLY A 1 106 ? 44.432 60.181 39.956 1.00 24.27 114 GLY A C 1
ATOM 770 O O . GLY A 1 106 ? 44.763 59.924 38.801 1.00 27.78 114 GLY A O 1
ATOM 771 N N . GLN A 1 107 ? 44.132 59.237 40.848 1.00 21.07 115 GLN A N 1
ATOM 772 C CA . GLN A 1 107 ? 44.078 57.843 40.443 1.00 20.39 115 GLN A CA 1
ATOM 773 C C . GLN A 1 107 ? 42.965 57.599 39.442 1.00 19.91 115 GLN A C 1
ATOM 774 O O . GLN A 1 107 ? 42.029 58.392 39.315 1.00 21.57 115 GLN A O 1
ATOM 780 N N . THR A 1 108 ? 43.062 56.472 38.753 1.00 21.73 116 THR A N 1
ATOM 781 C CA . THR A 1 108 ? 41.974 56.038 37.911 1.00 21.72 116 THR A CA 1
ATOM 782 C C . THR A 1 108 ? 41.787 54.543 38.151 1.00 20.48 116 THR A C 1
ATOM 783 O O . THR A 1 108 ? 42.339 53.986 39.111 1.00 20.05 116 THR A O 1
ATOM 787 N N . TYR A 1 109 ? 40.989 53.896 37.321 1.00 21.91 117 TYR A N 1
ATOM 788 C CA . TYR A 1 109 ? 40.593 52.522 37.602 1.00 21.26 117 TYR A CA 1
ATOM 789 C C . TYR A 1 109 ? 40.502 51.691 36.335 1.00 20.96 117 TYR A C 1
ATOM 790 O O . TYR A 1 109 ? 40.319 52.227 35.236 1.00 22.06 117 TYR A O 1
ATOM 799 N N . GLN A 1 110 ? 40.642 50.382 36.501 1.00 21.42 118 GLN A N 1
ATOM 800 C CA . GLN A 1 110 ? 40.335 49.423 35.446 1.00 24.01 118 GLN A CA 1
ATOM 801 C C . GLN A 1 110 ? 39.508 48.295 36.043 1.00 23.01 118 GLN A C 1
ATOM 802 O O . GLN A 1 110 ? 39.912 47.688 37.041 1.00 26.23 118 GLN A O 1
ATOM 808 N N . ILE A 1 111 ? 38.355 48.022 35.447 1.00 22.60 119 ILE A N 1
ATOM 809 C CA . ILE A 1 111 ? 37.481 46.962 35.928 1.00 21.53 119 ILE A CA 1
ATOM 810 C C . ILE A 1 111 ? 37.663 45.734 35.064 1.00 25.61 119 ILE A C 1
ATOM 811 O O . ILE A 1 111 ? 37.866 45.834 33.847 1.00 26.49 119 ILE A O 1
ATOM 816 N N . ALA A 1 112 ? 37.590 44.575 35.706 1.00 25.78 120 ALA A N 1
ATOM 817 C CA . ALA A 1 112 ? 37.648 43.299 35.016 1.00 32.50 120 ALA A CA 1
ATOM 818 C C . ALA A 1 112 ? 36.533 43.236 33.984 1.00 32.97 120 ALA A C 1
ATOM 819 O O . ALA A 1 112 ? 35.448 43.754 34.212 1.00 32.63 120 ALA A O 1
ATOM 821 N N . PRO A 1 113 ? 36.789 42.593 32.844 1.00 37.01 121 PRO A N 1
ATOM 822 C CA . PRO A 1 113 ? 35.769 42.555 31.793 1.00 37.15 121 PRO A CA 1
ATOM 823 C C . PRO A 1 113 ? 34.560 41.706 32.177 1.00 41.02 121 PRO A C 1
ATOM 824 O O . PRO A 1 113 ? 34.692 40.755 32.949 1.00 42.56 121 PRO A O 1
ATOM 828 N N . GLU A 1 114 ? 33.392 42.063 31.656 1.00 43.50 122 GLU A N 1
ATOM 829 C CA . GLU A 1 114 ? 32.173 41.326 31.948 1.00 45.07 122 GLU A CA 1
ATOM 830 C C . GLU A 1 114 ? 32.300 39.881 31.486 1.00 47.54 122 GLU A C 1
ATOM 831 O O . GLU A 1 114 ? 32.849 39.604 30.418 1.00 48.91 122 GLU A O 1
ATOM 837 N N . GLN A 1 115 ? 31.825 38.968 32.326 1.00 50.54 123 GLN A N 1
ATOM 838 C CA . GLN A 1 115 ? 31.731 37.554 31.985 1.00 54.43 123 GLN A CA 1
ATOM 839 C C . GLN A 1 115 ? 30.281 37.123 32.161 1.00 51.68 123 GLN A C 1
ATOM 840 O O . GLN A 1 115 ? 29.543 37.738 32.923 1.00 49.09 123 GLN A O 1
ATOM 846 N N . PRO A 1 116 ? 29.857 36.075 31.441 1.00 52.19 124 PRO A N 1
ATOM 847 C CA . PRO A 1 116 ? 28.469 35.636 31.617 1.00 51.89 124 PRO A CA 1
ATOM 848 C C . PRO A 1 116 ? 28.173 35.252 33.071 1.00 47.26 124 PRO A C 1
ATOM 849 O O . PRO A 1 116 ? 29.024 34.675 33.744 1.00 48.67 124 PRO A O 1
ATOM 853 N N . LEU A 1 117 ? 26.983 35.591 33.553 1.00 45.33 125 LEU A N 1
ATOM 854 C CA . LEU A 1 117 ? 26.620 35.322 34.937 1.00 45.33 125 LEU A CA 1
ATOM 855 C C . LEU A 1 117 ? 26.251 33.867 35.154 1.00 50.20 125 LEU A C 1
ATOM 856 O O . LEU A 1 117 ? 26.566 33.294 36.197 1.00 50.15 125 LEU A O 1
ATOM 861 N N . GLY A 1 118 ? 25.578 33.278 34.169 1.00 50.94 126 GLY A N 1
ATOM 862 C CA . GLY A 1 118 ? 25.101 31.912 34.279 1.00 55.83 126 GLY A CA 1
ATOM 863 C C . GLY A 1 118 ? 24.242 31.751 35.515 1.00 60.31 126 GLY A C 1
ATOM 864 O O . GLY A 1 118 ? 23.348 32.562 35.761 1.00 60.67 126 GLY A O 1
ATOM 865 N N . ASP A 1 119 ? 24.522 30.714 36.297 1.00 66.59 127 ASP A N 1
ATOM 866 C CA . ASP A 1 119 ? 23.810 30.485 37.551 1.00 77.15 127 ASP A CA 1
ATOM 867 C C . ASP A 1 119 ? 24.709 30.793 38.750 1.00 73.69 127 ASP A C 1
ATOM 868 O O . ASP A 1 119 ? 24.431 30.357 39.869 1.00 73.44 127 ASP A O 1
ATOM 873 N N . LYS A 1 120 ? 25.783 31.545 38.509 1.00 64.92 128 LYS A N 1
ATOM 874 C CA . LYS A 1 120 ? 26.673 31.962 39.585 1.00 55.60 128 LYS A CA 1
ATOM 875 C C . LYS A 1 120 ? 25.861 32.666 40.658 1.00 51.01 128 LYS A C 1
ATOM 876 O O . LYS A 1 120 ? 24.880 33.358 40.364 1.00 49.06 128 LYS A O 1
ATOM 882 N N . THR A 1 121 ? 26.271 32.467 41.904 1.00 44.91 129 THR A N 1
ATOM 883 C CA . THR A 1 121 ? 25.556 33.012 43.038 1.00 40.10 129 THR A CA 1
ATOM 884 C C . THR A 1 121 ? 26.357 34.172 43.626 1.00 31.45 129 THR A C 1
ATOM 885 O O . THR A 1 121 ? 25.787 35.212 43.974 1.00 36.63 129 THR A O 1
ATOM 889 N N . ILE A 1 122 ? 27.677 34.005 43.719 1.00 27.51 130 ILE A N 1
ATOM 890 C CA . ILE A 1 122 ? 28.541 35.096 44.143 1.00 25.23 130 ILE A CA 1
ATOM 891 C C . ILE A 1 122 ? 29.554 35.339 43.048 1.00 26.20 130 ILE A C 1
ATOM 892 O O . ILE A 1 122 ? 30.260 34.419 42.616 1.00 31.76 130 ILE A O 1
ATOM 897 N N . VAL A 1 123 ? 29.619 36.587 42.604 1.00 21.24 131 VAL A N 1
ATOM 898 C CA . VAL A 1 123 ? 30.459 36.967 41.483 1.00 22.85 131 VAL A CA 1
ATOM 899 C C . VAL A 1 123 ? 31.528 37.931 41.965 1.00 21.83 131 VAL A C 1
ATOM 900 O O . VAL A 1 123 ? 31.209 39.057 42.349 1.00 22.21 131 VAL A O 1
ATOM 904 N N . PRO A 1 124 ? 32.799 37.486 41.971 1.00 19.72 132 PRO A N 1
ATOM 905 C CA . PRO A 1 124 ? 33.885 38.407 42.306 1.00 18.62 132 PRO A CA 1
ATOM 906 C C . PRO A 1 124 ? 34.225 39.291 41.119 1.00 20.51 132 PRO A C 1
ATOM 907 O O . PRO A 1 124 ? 34.407 38.787 40.012 1.00 21.43 132 PRO A O 1
ATOM 911 N N . ILE A 1 125 ? 34.270 40.595 41.349 1.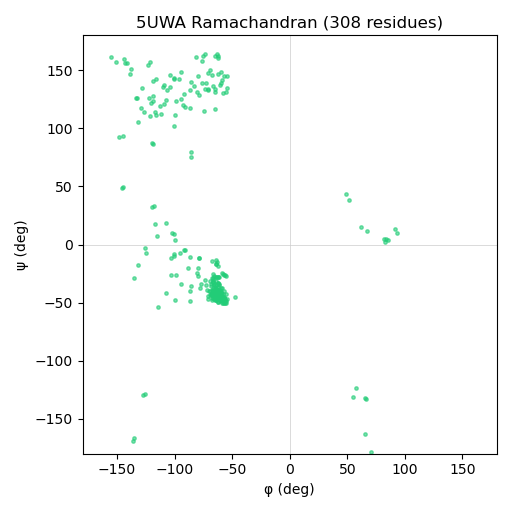00 17.69 133 ILE A N 1
ATOM 912 C CA . ILE A 1 125 ? 34.596 41.551 40.284 1.00 18.50 133 ILE A CA 1
ATOM 913 C C . ILE A 1 125 ? 35.734 42.441 40.743 1.00 17.85 133 ILE A C 1
ATOM 914 O O . ILE A 1 125 ? 35.609 43.220 41.709 1.00 17.00 133 ILE A O 1
ATOM 919 N N . ARG A 1 126 ? 36.855 42.281 40.047 1.00 17.42 134 ARG A N 1
ATOM 920 C CA . ARG A 1 126 ? 38.072 42.980 40.372 1.00 19.57 134 ARG A CA 1
ATOM 921 C C . ARG A 1 126 ? 38.066 44.371 39.756 1.00 21.37 134 ARG A C 1
ATOM 922 O O . ARG A 1 126 ? 37.655 44.564 38.623 1.00 22.62 134 ARG A O 1
ATOM 930 N N . VAL A 1 127 ? 38.495 45.338 40.548 1.00 21.48 135 VAL A N 1
ATOM 931 C CA . VAL A 1 127 ? 38.846 46.654 40.038 1.00 22.18 135 VAL A CA 1
ATOM 932 C C . VAL A 1 127 ? 40.229 47.013 40.536 1.00 21.59 135 VAL A C 1
ATOM 933 O O . VAL A 1 127 ? 40.550 46.829 41.700 1.00 23.63 135 VAL A O 1
ATOM 937 N N . THR A 1 128 ? 41.052 47.522 39.631 1.00 19.87 136 THR A N 1
ATOM 938 C CA . THR A 1 128 ? 42.395 47.942 39.985 1.00 19.81 136 THR A CA 1
ATOM 939 C C . THR A 1 128 ? 42.457 49.449 39.970 1.00 19.95 136 THR A C 1
ATOM 940 O O . THR A 1 128 ? 42.088 50.081 38.977 1.00 20.29 136 THR A O 1
ATOM 944 N N . ILE A 1 129 ? 42.873 50.010 41.098 1.00 18.78 137 ILE A N 1
ATOM 945 C CA . ILE A 1 129 ? 43.091 51.436 41.228 1.00 17.84 137 ILE A CA 1
ATOM 946 C C . ILE A 1 129 ? 44.551 51.743 40.868 1.00 17.07 137 ILE A C 1
ATOM 947 O O . ILE A 1 129 ? 45.486 51.257 41.505 1.00 18.05 137 ILE A O 1
ATOM 952 N N . ILE A 1 130 ? 44.700 52.552 39.825 1.00 18.80 138 ILE A N 1
ATOM 953 C CA . ILE A 1 130 ? 45.964 52.871 39.214 1.00 20.27 138 ILE A CA 1
ATOM 954 C C . ILE A 1 130 ? 46.318 54.324 39.524 1.00 18.74 138 ILE A C 1
ATOM 955 O O . ILE A 1 130 ? 45.471 55.213 39.420 1.00 22.63 138 ILE A O 1
ATOM 960 N N . ASP A 1 131 ? 47.580 54.563 39.863 1.00 18.12 139 ASP A N 1
ATOM 961 C CA . ASP A 1 131 ? 48.069 55.890 40.198 1.00 19.72 139 ASP A CA 1
ATOM 962 C C . ASP A 1 131 ? 49.169 56.212 39.194 1.00 20.54 139 ASP A C 1
ATOM 963 O O . ASP A 1 131 ? 50.323 55.910 39.440 1.00 20.92 139 ASP A O 1
ATOM 968 N N . PRO A 1 132 ? 48.805 56.783 38.036 1.00 21.92 140 PRO A N 1
ATOM 969 C CA . PRO A 1 132 ? 49.823 56.949 36.990 1.00 23.90 140 PRO A CA 1
ATOM 970 C C . PRO A 1 132 ? 51.024 57.768 37.448 1.00 22.76 140 PRO A C 1
ATOM 971 O O . PRO A 1 132 ? 50.847 58.837 38.030 1.00 23.25 140 PRO A O 1
ATOM 975 N N . ASN A 1 133 ? 52.223 57.247 37.204 1.00 23.14 141 ASN A N 1
ATOM 976 C CA . ASN A 1 133 ? 53.463 57.925 37.556 1.00 23.02 141 ASN A CA 1
ATOM 977 C C . ASN A 1 133 ? 53.651 58.027 39.057 1.00 22.14 141 ASN A C 1
ATOM 978 O O . ASN A 1 133 ? 54.535 58.719 39.517 1.00 24.25 141 ASN A O 1
ATOM 983 N N . GLY A 1 134 ? 52.834 57.305 39.818 1.00 21.69 142 GLY A N 1
ATOM 984 C CA . GLY A 1 134 ? 52.852 57.396 41.262 1.00 23.28 142 GLY A CA 1
ATOM 985 C C . GLY A 1 134 ? 52.996 56.035 41.907 1.00 22.01 142 GLY A C 1
ATOM 986 O O . GLY A 1 134 ? 53.860 55.239 41.540 1.00 24.95 142 GLY A O 1
ATOM 987 N N . ARG A 1 135 ? 52.113 55.762 42.858 1.00 21.41 143 ARG A N 1
ATOM 988 C CA . ARG A 1 135 ? 52.199 54.574 43.675 1.00 23.46 143 ARG A CA 1
ATOM 989 C C . ARG A 1 135 ? 51.738 53.335 42.908 1.00 21.90 143 ARG A C 1
ATOM 990 O O . ARG A 1 135 ? 51.004 53.449 41.923 1.00 22.29 143 ARG A O 1
ATOM 998 N N . PRO A 1 136 ? 52.179 52.149 43.354 1.00 19.86 144 PRO A N 1
ATOM 999 C CA . PRO A 1 136 ? 51.821 50.892 42.710 1.00 20.71 144 PRO A CA 1
ATOM 1000 C C . PRO A 1 136 ? 50.319 50.607 42.755 1.00 19.75 144 PRO A C 1
ATOM 1001 O O . PRO A 1 136 ? 49.590 51.213 43.566 1.00 18.82 144 PRO A O 1
ATOM 1005 N N . PRO A 1 137 ? 49.850 49.694 41.891 1.00 18.41 145 PRO A N 1
ATOM 1006 C CA . PRO A 1 137 ? 48.412 49.402 41.816 1.00 19.86 145 PRO A CA 1
ATOM 1007 C C . PRO A 1 137 ? 47.819 48.907 43.121 1.00 18.09 145 PRO A C 1
ATOM 1008 O O . PRO A 1 137 ? 48.489 48.229 43.907 1.00 19.70 145 PRO A O 1
ATOM 1012 N N . VAL A 1 138 ? 46.551 49.239 43.317 1.00 17.72 146 VAL A N 1
ATOM 1013 C CA . VAL A 1 138 ? 45.784 48.794 44.471 1.00 17.32 146 VAL A CA 1
ATOM 1014 C C . VAL A 1 138 ? 44.647 47.939 43.925 1.00 16.85 146 VAL A C 1
ATOM 1015 O O . VAL A 1 138 ? 43.786 48.433 43.199 1.00 18.37 146 VAL A O 1
ATOM 1019 N N . ARG A 1 139 ? 44.673 46.645 44.245 1.00 16.80 147 ARG A N 1
ATOM 1020 C CA . ARG A 1 139 ? 43.695 45.694 43.725 1.00 17.46 147 ARG A CA 1
ATOM 1021 C C . ARG A 1 139 ? 42.540 45.511 44.678 1.00 18.06 147 ARG A C 1
ATOM 1022 O O . ARG A 1 139 ? 42.738 45.199 45.846 1.00 18.37 147 ARG A O 1
ATOM 1030 N N . LEU A 1 140 ? 41.335 45.721 44.167 1.00 18.39 148 LEU A N 1
ATOM 1031 C CA . LEU A 1 140 ? 40.116 45.528 44.928 1.00 20.51 148 LEU A CA 1
ATOM 1032 C C . LEU A 1 140 ? 39.337 44.402 44.259 1.00 22.29 148 LEU A C 1
ATOM 1033 O O . LEU A 1 140 ? 39.339 44.259 43.042 1.00 29.73 148 LEU A O 1
ATOM 1038 N N . ASP A 1 141 ? 38.697 43.569 45.051 1.00 15.81 149 ASP A N 1
ATOM 1039 C CA . ASP A 1 141 ? 37.861 42.505 44.515 1.00 15.94 149 ASP A CA 1
ATOM 1040 C C . ASP A 1 141 ? 36.534 42.544 45.256 1.00 16.23 149 ASP A C 1
ATOM 1041 O O . ASP A 1 141 ? 36.457 42.173 46.426 1.00 15.66 149 ASP A O 1
ATOM 1046 N N . PHE A 1 142 ? 35.502 43.035 44.581 1.00 14.95 150 PHE A N 1
ATOM 1047 C CA . PHE A 1 142 ? 34.168 43.164 45.172 1.00 14.36 150 PHE A CA 1
ATOM 1048 C C . PHE A 1 142 ? 33.375 41.882 45.021 1.00 16.46 150 PHE A C 1
ATOM 1049 O O . PHE A 1 142 ? 33.337 41.291 43.951 1.00 18.07 150 PHE A O 1
ATOM 1057 N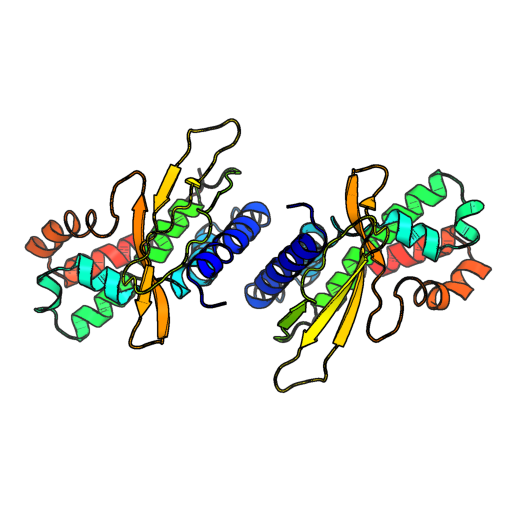 N . GLN A 1 143 ? 32.745 41.447 46.106 1.00 15.63 151 GLN A N 1
ATOM 1058 C CA . GLN A 1 143 ? 32.045 40.183 46.129 1.00 16.67 151 GLN A CA 1
ATOM 1059 C C . GLN A 1 143 ? 30.558 40.461 45.952 1.00 15.98 151 GLN A C 1
ATOM 1060 O O . GLN A 1 143 ? 29.883 40.904 46.882 1.00 18.37 151 GLN A O 1
ATOM 1066 N N . TRP A 1 144 ? 30.061 40.245 44.738 1.00 17.12 152 TRP A N 1
ATOM 1067 C CA . TRP A 1 144 ? 28.687 40.588 44.397 1.00 17.10 152 TRP A CA 1
ATOM 1068 C C . TRP A 1 144 ? 27.750 39.412 44.553 1.00 18.74 152 TRP A C 1
ATOM 1069 O O . TRP A 1 144 ? 28.083 38.285 44.185 1.00 19.11 152 TRP A O 1
ATOM 1080 N N A ARG A 1 145 ? 26.562 39.701 45.087 0.48 20.46 153 ARG A N 1
ATOM 1081 N N B ARG A 1 145 ? 26.577 39.666 45.102 0.52 20.41 153 ARG A N 1
ATOM 1082 C CA A ARG A 1 145 ? 25.558 38.695 45.421 0.48 22.23 153 ARG A CA 1
ATOM 1083 C CA B ARG A 1 145 ? 25.561 38.645 45.124 0.52 21.36 153 ARG A CA 1
ATOM 1084 C C A ARG A 1 145 ? 24.164 39.280 45.217 0.48 22.10 153 ARG A C 1
ATOM 1085 C C B ARG A 1 145 ? 24.223 39.307 45.006 0.52 21.25 153 ARG A C 1
ATOM 1086 O O A ARG A 1 145 ? 23.922 40.431 45.574 0.48 23.77 153 ARG A O 1
ATOM 1087 O O B ARG A 1 145 ? 24.085 40.507 45.219 0.52 23.10 153 ARG A O 1
ATOM 1102 N N . LYS A 1 146 ? 23.241 38.501 44.661 1.00 23.02 154 LYS A N 1
ATOM 1103 C CA . LYS A 1 146 ? 21.874 38.969 44.550 1.00 24.49 154 LYS A CA 1
ATOM 1104 C C . LYS A 1 146 ? 21.252 39.023 45.941 1.00 24.59 154 LYS A C 1
ATOM 1105 O O . LYS A 1 146 ? 21.225 38.019 46.667 1.00 26.84 154 LYS A O 1
ATOM 1111 N N . ASN A 1 147 ? 20.762 40.195 46.316 1.00 24.18 155 ASN A N 1
ATOM 1112 C CA . ASN A 1 147 ? 19.962 40.337 47.520 1.00 25.25 155 ASN A CA 1
ATOM 1113 C C . ASN A 1 147 ? 18.669 39.544 47.332 1.00 26.80 155 ASN A C 1
ATOM 1114 O O . ASN A 1 147 ? 17.885 39.844 46.436 1.00 26.90 155 ASN A O 1
ATOM 1119 N N . SER A 1 148 ? 18.462 38.518 48.154 1.00 31.56 156 SER A N 1
ATOM 1120 C CA . SER A 1 148 ? 17.334 37.609 47.971 1.00 30.36 156 SER A CA 1
ATOM 1121 C C . SER A 1 148 ? 16.000 38.297 48.211 1.00 28.98 156 SER A C 1
ATOM 1122 O O . SER A 1 148 ? 14.959 37.871 47.688 1.00 33.53 156 SER A O 1
ATOM 1125 N N . GLN A 1 149 ? 16.028 39.357 49.006 1.00 26.15 157 GLN A N 1
ATOM 1126 C CA . GLN A 1 149 ? 14.813 40.086 49.332 1.00 24.14 157 GLN A CA 1
ATOM 1127 C C . GLN A 1 149 ? 14.511 41.143 48.273 1.00 21.84 157 GLN A C 1
ATOM 1128 O O . GLN A 1 149 ? 13.406 41.191 47.762 1.00 22.48 157 GLN A O 1
ATOM 1134 N N . THR A 1 150 ? 15.499 41.950 47.892 1.00 23.56 158 THR A N 1
ATOM 1135 C CA . THR A 1 150 ? 15.220 43.089 46.994 1.00 21.25 158 THR A CA 1
ATOM 1136 C C . THR A 1 150 ? 15.307 42.747 45.508 1.00 21.46 158 THR A C 1
ATOM 1137 O O . THR A 1 150 ? 14.785 43.486 44.659 1.00 22.69 158 THR A O 1
ATOM 1141 N N . GLY A 1 151 ? 15.994 41.655 45.188 1.00 23.26 159 GLY A N 1
ATOM 1142 C CA . GLY A 1 151 ? 16.205 41.267 43.804 1.00 23.24 159 GLY A CA 1
ATOM 1143 C C . GLY A 1 151 ? 17.363 41.985 43.108 1.00 23.80 159 GLY A C 1
ATOM 1144 O O . GLY A 1 151 ? 17.623 41.758 41.927 1.00 24.89 159 GLY A O 1
ATOM 1145 N N . ASN A 1 152 ? 18.065 42.841 43.842 1.00 20.81 160 ASN A N 1
ATOM 1146 C CA . ASN A 1 152 ? 19.161 43.628 43.287 1.00 20.46 160 ASN A CA 1
ATOM 1147 C C . ASN A 1 152 ? 20.527 43.043 43.620 1.00 18.45 160 ASN A C 1
ATOM 1148 O O . ASN A 1 152 ? 20.760 42.557 44.732 1.00 22.01 160 ASN A O 1
ATOM 1153 N N . TRP A 1 153 ? 21.444 43.129 42.667 1.00 18.60 161 TRP A N 1
ATOM 1154 C CA . TRP A 1 153 ? 22.828 42.773 42.914 1.00 18.79 161 TRP A CA 1
ATOM 1155 C C . TRP A 1 153 ? 23.471 43.817 43.821 1.00 17.42 161 TRP A C 1
ATOM 1156 O O . TRP A 1 153 ? 23.309 45.022 43.606 1.00 18.62 161 TRP A O 1
ATOM 1167 N N . GLN A 1 154 ? 24.197 43.341 44.832 1.00 16.79 162 GLN A N 1
ATOM 1168 C CA . GLN A 1 154 ? 24.932 44.191 45.742 1.00 15.62 162 GLN A CA 1
ATOM 1169 C C . GLN A 1 154 ? 26.261 43.547 46.089 1.00 16.68 162 GLN A C 1
ATOM 1170 O O . GLN A 1 154 ? 26.375 42.331 46.036 1.00 19.32 162 GLN A O 1
ATOM 1176 N N . ALA A 1 155 ? 27.237 44.351 46.494 1.00 16.29 163 ALA A N 1
ATOM 1177 C CA . ALA A 1 155 ? 28.498 43.827 47.003 1.00 16.31 163 ALA A CA 1
ATOM 1178 C C . ALA A 1 155 ? 28.396 43.679 48.509 1.00 17.13 163 ALA A C 1
ATOM 1179 O O . ALA A 1 155 ? 28.010 44.623 49.189 1.00 19.25 163 ALA A O 1
ATOM 1181 N N . TYR A 1 156 ? 28.744 42.506 49.020 1.00 17.05 164 TYR A N 1
ATOM 1182 C CA . TYR A 1 156 ? 28.700 42.278 50.463 1.00 15.94 164 TYR A CA 1
ATOM 1183 C C . TYR A 1 156 ? 30.061 42.306 51.135 1.00 15.80 164 TYR A C 1
ATOM 1184 O O . TYR A 1 156 ? 30.141 42.341 52.358 1.00 16.54 164 TYR A O 1
ATOM 1193 N N . ASP A 1 157 ? 31.130 42.293 50.353 1.00 15.33 165 ASP A N 1
ATOM 1194 C CA . ASP A 1 157 ? 32.477 42.384 50.891 1.00 14.11 165 ASP A CA 1
ATOM 1195 C C . ASP A 1 157 ? 33.370 42.940 49.799 1.00 15.18 165 ASP A C 1
ATOM 1196 O O . ASP A 1 157 ? 32.992 42.961 48.611 1.00 15.54 165 ASP A O 1
ATOM 1201 N N . MET A 1 158 ? 34.520 43.439 50.225 1.00 15.27 166 MET A N 1
ATOM 1202 C CA . MET A 1 158 ? 35.554 43.910 49.336 1.00 15.41 166 MET A CA 1
ATOM 1203 C C . MET A 1 158 ? 36.856 43.372 49.864 1.00 16.60 166 MET A C 1
ATOM 1204 O O . MET A 1 158 ? 37.140 43.511 51.054 1.00 18.27 166 MET A O 1
ATOM 1209 N N A ILE A 1 159 ? 37.651 42.783 48.980 0.44 15.66 167 ILE A N 1
ATOM 1210 N N B ILE A 1 159 ? 37.592 42.684 49.000 0.56 14.70 167 ILE A N 1
ATOM 1211 C CA A ILE A 1 159 ? 38.990 42.323 49.313 0.44 15.41 167 ILE A CA 1
ATOM 1212 C CA B ILE A 1 159 ? 38.968 42.314 49.260 0.56 14.48 167 ILE A CA 1
ATOM 1213 C C A ILE A 1 159 ? 39.984 43.312 48.743 0.44 14.19 167 ILE A C 1
ATOM 1214 C C B ILE A 1 159 ? 39.792 43.489 48.765 0.56 14.00 167 ILE A C 1
ATOM 1215 O O A ILE A 1 159 ? 40.173 43.404 47.521 0.44 17.65 167 ILE A O 1
ATOM 1216 O O B ILE A 1 159 ? 39.654 43.904 47.602 0.56 15.79 167 ILE A O 1
ATOM 1225 N N . ALA A 1 160 ? 40.613 44.057 49.639 1.00 15.97 168 ALA A N 1
ATOM 1226 C CA . ALA A 1 160 ? 41.462 45.185 49.269 1.00 17.81 168 ALA A CA 1
ATOM 1227 C C . ALA A 1 160 ? 42.886 44.853 49.590 1.00 17.29 168 ALA A C 1
ATOM 1228 O O . ALA A 1 160 ? 43.211 44.587 50.738 1.00 18.96 168 ALA A O 1
ATOM 1230 N N . GLU A 1 161 ? 43.740 44.864 48.573 1.00 18.64 169 GLU A N 1
ATOM 1231 C CA . GLU A 1 161 ? 45.141 44.498 48.741 1.00 20.53 169 GLU A CA 1
ATOM 1232 C C . GLU A 1 161 ? 45.256 43.163 49.439 1.00 21.43 169 GLU A C 1
ATOM 1233 O O . GLU A 1 161 ? 46.123 42.969 50.284 1.00 22.10 169 GLU A O 1
ATOM 1239 N N . GLY A 1 162 ? 44.353 42.252 49.096 1.00 18.60 170 GLY A N 1
ATOM 1240 C CA . GLY A 1 162 ? 44.456 40.886 49.551 1.00 19.71 170 GLY A CA 1
ATOM 1241 C C . GLY A 1 162 ? 43.847 40.631 50.915 1.00 19.66 170 GLY A C 1
ATOM 1242 O O . GLY A 1 162 ? 43.969 39.536 51.443 1.00 21.59 170 GLY A O 1
ATOM 1243 N N . VAL A 1 163 ? 43.220 41.645 51.495 1.00 19.05 171 VAL A N 1
ATOM 1244 C CA . VAL A 1 163 ? 42.607 41.545 52.815 1.00 19.39 171 VAL A CA 1
ATOM 1245 C C . VAL A 1 163 ? 41.096 41.803 52.718 1.00 18.61 171 VAL A C 1
ATOM 1246 O O . VAL A 1 163 ? 40.670 42.795 52.158 1.00 19.87 171 VAL A O 1
ATOM 1250 N N . SER A 1 164 ? 40.289 40.900 53.263 1.00 15.63 172 SER A N 1
ATOM 1251 C CA . SER A 1 164 ? 38.833 41.063 53.287 1.00 14.37 172 SER A CA 1
ATOM 1252 C C . SER A 1 164 ? 38.471 42.120 54.291 1.00 16.63 172 SER A C 1
ATOM 1253 O O . SER A 1 164 ? 38.977 42.095 55.418 1.00 15.69 172 SER A O 1
ATOM 1256 N N A MET A 1 165 ? 37.591 43.041 53.908 0.59 12.53 173 MET A N 1
ATOM 1257 N N B MET A 1 165 ? 37.607 43.054 53.899 0.41 20.60 173 MET A N 1
ATOM 1258 C CA A MET A 1 165 ? 37.175 44.075 54.839 0.59 12.68 173 MET A CA 1
ATOM 1259 C CA B MET A 1 165 ? 37.175 44.095 54.820 0.41 24.15 173 MET A CA 1
ATOM 1260 C C A MET A 1 165 ? 36.425 43.467 56.010 0.59 14.79 173 MET A C 1
ATOM 1261 C C B MET A 1 165 ? 36.441 43.466 56.003 0.41 18.60 173 MET A C 1
ATOM 1262 O O A MET A 1 165 ? 36.618 43.882 57.150 0.59 18.23 173 MET A O 1
ATOM 1263 O O B MET A 1 165 ? 36.657 43.878 57.141 0.41 18.60 173 MET A O 1
ATOM 1272 N N . ILE A 1 166 ? 35.582 42.477 55.744 1.00 14.60 174 ILE A N 1
ATOM 1273 C CA . ILE A 1 166 ? 34.872 41.806 56.827 1.00 14.50 174 ILE A CA 1
ATOM 1274 C C . ILE A 1 166 ? 35.869 41.159 57.787 1.00 16.10 174 ILE A C 1
ATOM 1275 O O . ILE A 1 166 ? 35.806 41.345 59.006 1.00 17.01 174 ILE A O 1
ATOM 1280 N N . THR A 1 167 ? 36.800 40.390 57.241 1.00 15.40 175 THR A N 1
ATOM 1281 C CA . THR A 1 167 ? 37.776 39.686 58.076 1.00 16.85 175 THR A CA 1
ATOM 1282 C C . THR A 1 167 ? 38.617 40.662 58.892 1.00 18.74 175 THR A C 1
ATOM 1283 O O . THR A 1 167 ? 38.857 40.459 60.102 1.00 19.35 175 THR A O 1
ATOM 1287 N N A THR A 1 168 ? 39.063 41.723 58.222 0.53 18.57 176 THR A N 1
ATOM 1288 N N B THR A 1 168 ? 39.062 41.746 58.278 0.47 19.37 176 THR A N 1
ATOM 1289 C CA A THR A 1 168 ? 39.856 42.771 58.866 0.53 20.37 176 THR A CA 1
ATOM 1290 C CA B THR A 1 168 ? 39.956 42.623 59.018 0.47 19.93 176 THR A CA 1
ATOM 1291 C C A THR A 1 168 ? 39.149 43.294 60.095 0.53 19.32 176 THR A C 1
ATOM 1292 C C B THR A 1 168 ? 39.187 43.403 60.104 0.47 20.10 176 THR A C 1
ATOM 1293 O O A THR A 1 168 ? 39.735 43.385 61.174 0.53 21.95 176 THR A O 1
ATOM 1294 O O B THR A 1 168 ? 39.778 43.752 61.137 0.47 21.53 176 THR A O 1
ATOM 1301 N N . LYS A 1 169 ? 37.883 43.647 59.921 1.00 19.20 177 LYS A N 1
ATOM 1302 C CA . LYS A 1 169 ? 37.108 44.252 61.005 1.00 19.61 177 LYS A CA 1
ATOM 1303 C C . LYS A 1 169 ? 36.794 43.241 62.092 1.00 20.10 177 LYS A C 1
ATOM 1304 O O . LYS A 1 169 ? 36.773 43.599 63.278 1.00 21.11 177 LYS A O 1
ATOM 1310 N N . GLN A 1 170 ? 36.558 41.987 61.721 1.00 19.42 178 GLN A N 1
ATOM 1311 C CA . GLN A 1 170 ? 36.446 40.933 62.734 1.00 20.33 178 GLN A CA 1
ATOM 1312 C C . GLN A 1 170 ? 37.681 40.924 63.619 1.00 23.61 178 GLN A C 1
ATOM 1313 O O . GLN A 1 170 ? 37.581 40.835 64.847 1.00 24.54 178 GLN A O 1
ATOM 1319 N N . ASN A 1 171 ? 38.848 40.987 62.983 1.00 23.73 179 ASN A N 1
ATOM 1320 C CA . ASN A 1 171 ? 40.098 40.986 63.739 1.00 25.12 179 ASN A CA 1
ATOM 1321 C C . ASN A 1 171 ? 40.289 42.265 64.562 1.00 25.64 179 ASN A C 1
ATOM 1322 O O . ASN A 1 171 ? 40.631 42.213 65.752 1.00 29.83 179 ASN A O 1
ATOM 1327 N N . GLU A 1 172 ? 40.041 43.413 63.948 1.00 23.28 180 GLU A N 1
ATOM 1328 C CA . GLU A 1 172 ? 40.242 44.697 64.607 1.00 25.42 180 GLU A CA 1
ATOM 1329 C C . GLU A 1 172 ? 39.329 44.876 65.811 1.00 24.83 180 GLU A C 1
ATOM 1330 O O . GLU A 1 172 ? 39.740 45.433 66.843 1.00 27.57 180 GLU A O 1
ATOM 1336 N N . TRP A 1 173 ? 38.087 44.420 65.672 1.00 22.88 181 TRP A N 1
ATOM 1337 C CA . TRP A 1 173 ? 37.078 44.623 66.711 1.00 23.21 181 TRP A CA 1
ATOM 1338 C C . TRP A 1 173 ? 36.863 43.383 67.584 1.00 21.67 181 TRP A C 1
ATOM 1339 O O . TRP A 1 173 ? 35.953 43.347 68.406 1.00 22.04 181 TRP A O 1
ATOM 1350 N N . GLY A 1 174 ? 37.722 42.383 67.424 1.00 24.61 182 GLY A N 1
ATOM 1351 C CA . GLY A 1 174 ? 37.586 41.135 68.155 1.00 24.72 182 GLY A CA 1
ATOM 1352 C C . GLY A 1 174 ? 37.595 41.282 69.664 1.00 22.69 182 GLY A C 1
ATOM 1353 O O . GLY A 1 174 ? 36.720 40.748 70.356 1.00 24.79 182 GLY A O 1
ATOM 1354 N N . THR A 1 175 ? 38.587 42.000 70.180 1.00 24.08 183 THR A N 1
ATOM 1355 C CA . THR A 1 175 ? 38.698 42.208 71.630 1.00 25.19 183 THR A CA 1
ATOM 1356 C C . THR A 1 175 ? 37.530 43.045 72.165 1.00 22.57 183 THR A C 1
ATOM 1357 O O . THR A 1 175 ? 36.966 42.761 73.236 1.00 23.83 183 THR A O 1
ATOM 1361 N N . LEU A 1 176 ? 37.144 44.058 71.395 1.00 22.46 184 LEU A N 1
ATOM 1362 C CA . LEU A 1 176 ? 36.002 44.891 71.760 1.00 20.39 184 LEU A CA 1
ATOM 1363 C C . LEU A 1 176 ? 34.738 44.052 71.866 1.00 19.67 184 LEU A C 1
ATOM 1364 O O . LEU A 1 176 ? 33.974 44.161 72.820 1.00 20.23 184 LEU A O 1
ATOM 1369 N N . LEU A 1 177 ? 34.503 43.206 70.877 1.00 20.90 185 LEU A N 1
ATOM 1370 C CA . LEU A 1 177 ? 33.339 42.332 70.941 1.00 20.22 185 LEU A CA 1
ATOM 1371 C C . LEU A 1 177 ? 33.436 41.355 72.109 1.00 19.47 185 LEU A C 1
ATOM 1372 O O . LEU A 1 177 ? 32.454 41.131 72.805 1.00 20.65 185 LEU A O 1
ATOM 1377 N N . ARG A 1 178 ? 34.599 40.736 72.292 1.00 20.83 186 ARG A N 1
ATOM 1378 C CA . ARG A 1 178 ? 34.755 39.752 73.363 1.00 21.92 186 ARG A CA 1
ATOM 1379 C C . ARG A 1 178 ? 34.524 40.365 74.728 1.00 23.09 186 ARG A C 1
ATOM 1380 O O . ARG A 1 178 ? 34.051 39.673 75.646 1.00 25.21 186 ARG A O 1
ATOM 1388 N N . THR A 1 179 ? 34.904 41.632 74.893 1.00 23.52 187 THR A N 1
ATOM 1389 C CA . THR A 1 179 ? 34.775 42.270 76.204 1.00 21.91 187 THR A CA 1
ATOM 1390 C C . THR A 1 179 ? 33.503 43.079 76.433 1.00 23.06 187 THR A C 1
ATOM 1391 O O . THR A 1 179 ? 33.010 43.106 77.549 1.00 22.42 187 THR A O 1
ATOM 1395 N N . LYS A 1 180 ? 32.979 43.731 75.395 1.00 22.59 188 LYS A N 1
ATOM 1396 C CA . LYS A 1 180 ? 31.831 44.630 75.545 1.00 22.21 188 LYS A CA 1
ATOM 1397 C C . LYS A 1 180 ? 30.642 44.307 74.615 1.00 21.64 188 LYS A C 1
ATOM 1398 O O . LYS A 1 180 ? 29.597 44.982 74.654 1.00 24.12 188 LYS A O 1
ATOM 1404 N N . GLY A 1 181 ? 30.823 43.298 73.761 1.00 22.42 189 GLY A N 1
ATOM 1405 C CA . GLY A 1 181 ? 29.744 42.800 72.930 1.00 21.99 189 GLY A CA 1
ATOM 1406 C C . GLY A 1 181 ? 29.221 43.794 71.899 1.00 19.88 189 GLY A C 1
ATOM 1407 O O . GLY A 1 181 ? 29.856 44.824 71.601 1.00 21.97 189 GLY A O 1
ATOM 1408 N N . ILE A 1 182 ? 28.024 43.498 71.385 1.00 19.51 190 ILE A N 1
ATOM 1409 C CA . ILE A 1 182 ? 27.433 44.295 70.307 1.00 17.35 190 ILE A CA 1
ATOM 1410 C C . ILE A 1 182 ? 27.146 45.732 70.752 1.00 17.79 190 ILE A C 1
ATOM 1411 O O . ILE A 1 182 ? 27.301 46.664 69.954 1.00 20.52 190 ILE A O 1
ATOM 1416 N N . ASP A 1 183 ? 26.759 45.910 72.018 1.00 21.17 191 ASP A N 1
ATOM 1417 C CA . ASP A 1 183 ? 26.611 47.237 72.613 1.00 24.36 191 ASP A CA 1
ATOM 1418 C C . ASP A 1 183 ? 27.909 48.027 72.486 1.00 21.61 191 ASP A C 1
ATOM 1419 O O . ASP A 1 183 ? 27.895 49.223 72.092 1.00 24.71 191 ASP A O 1
ATOM 1424 N N . GLY A 1 184 ? 29.025 47.393 72.890 1.00 24.46 192 GLY A N 1
ATOM 1425 C CA . GLY A 1 184 ? 30.303 48.076 72.797 1.00 23.15 192 GLY A CA 1
ATOM 1426 C C . GLY A 1 184 ? 30.669 48.439 71.369 1.00 20.94 192 GLY A C 1
ATOM 1427 O O . GLY A 1 184 ? 31.128 49.561 71.069 1.00 23.11 192 GLY A O 1
ATOM 1428 N N . LEU A 1 185 ? 30.485 47.478 70.463 1.00 19.86 193 LEU A N 1
ATOM 1429 C CA . LEU A 1 185 ? 30.852 47.781 69.076 1.00 17.99 193 LEU A CA 1
ATOM 1430 C C . LEU A 1 185 ? 29.958 48.882 68.484 1.00 17.72 193 LEU A C 1
ATOM 1431 O O . LEU A 1 185 ? 30.443 49.790 67.814 1.00 19.63 193 LEU A O 1
ATOM 1436 N N . THR A 1 186 ? 28.660 48.830 68.758 1.00 18.96 194 THR A N 1
ATOM 1437 C CA . THR A 1 186 ? 27.746 49.865 68.276 1.00 19.96 194 THR A CA 1
ATOM 1438 C C . THR A 1 186 ? 28.188 51.244 68.752 1.00 21.03 194 THR A C 1
ATOM 1439 O O . THR A 1 186 ? 28.246 52.215 67.954 1.00 19.61 194 THR A O 1
ATOM 1443 N N . ALA A 1 187 ? 28.523 51.342 70.040 1.00 21.64 195 ALA A N 1
ATOM 1444 C CA . ALA A 1 187 ? 29.013 52.634 70.538 1.00 26.04 195 ALA A CA 1
ATOM 1445 C C . ALA A 1 187 ? 30.291 53.085 69.809 1.00 21.89 195 ALA A C 1
ATOM 1446 O O . ALA A 1 187 ? 30.447 54.283 69.462 1.00 26.71 195 ALA A O 1
ATOM 1448 N N . GLN A 1 188 ? 31.216 52.154 69.581 1.00 23.51 196 GLN A N 1
ATOM 1449 C CA . GLN A 1 188 ? 32.446 52.525 68.866 1.00 25.14 196 GLN A CA 1
ATOM 1450 C C . GLN A 1 188 ? 32.187 52.983 67.425 1.00 22.10 196 GLN A C 1
ATOM 1451 O O . GLN A 1 188 ? 32.768 53.975 66.968 1.00 24.96 196 GLN A O 1
ATOM 1457 N N . LEU A 1 189 ? 31.316 52.268 66.718 1.00 20.91 197 LEU A N 1
ATOM 1458 C CA . LEU A 1 189 ? 30.970 52.644 65.354 1.00 19.89 197 LEU A CA 1
ATOM 1459 C C . LEU A 1 189 ? 30.377 54.033 65.319 1.00 23.16 197 LEU A C 1
ATOM 1460 O O . LEU A 1 189 ? 30.725 54.849 64.439 1.00 24.17 197 LEU A O 1
ATOM 1465 N N . LYS A 1 190 ? 29.456 54.293 66.245 1.00 23.26 198 LYS A N 1
ATOM 1466 C CA . LYS A 1 190 ? 28.836 55.609 66.312 1.00 25.94 198 LYS A CA 1
ATOM 1467 C C . LYS A 1 190 ? 29.911 56.681 66.545 1.00 28.04 198 LYS A C 1
ATOM 1468 O O . LYS A 1 190 ? 29.930 57.709 65.843 1.00 33.34 198 LYS A O 1
ATOM 1474 N N . SER A 1 191 ? 30.819 56.433 67.489 1.00 29.38 199 SER A N 1
ATOM 1475 C CA . SER A 1 191 ? 31.925 57.364 67.733 1.00 32.45 199 SER A CA 1
ATOM 1476 C C . SER A 1 191 ? 32.770 57.638 66.487 1.00 30.83 199 SER A C 1
ATOM 1477 O O . SER A 1 191 ? 33.039 58.803 66.143 1.00 35.09 199 SER A O 1
ATOM 1480 N N . ILE A 1 192 ? 33.204 56.573 65.817 1.00 28.76 200 ILE A N 1
ATOM 1481 C CA . ILE A 1 192 ? 34.031 56.735 64.626 1.00 29.41 200 ILE A CA 1
ATOM 1482 C C . ILE A 1 192 ? 33.277 57.512 63.556 1.00 28.50 200 ILE A C 1
ATOM 1483 O O . ILE A 1 192 ? 33.861 58.346 62.857 1.00 32.09 200 ILE A O 1
ATOM 1488 N N . SER A 1 193 ? 31.993 57.208 63.391 1.00 26.64 201 SER A N 1
ATOM 1489 C CA . SER A 1 193 ? 31.220 57.842 62.327 1.00 26.27 201 SER A CA 1
ATOM 1490 C C . SER A 1 193 ? 31.086 59.347 62.521 1.00 33.32 201 SER A C 1
ATOM 1491 O O . SER A 1 193 ? 30.763 60.065 61.577 1.00 36.93 201 SER A O 1
ATOM 1494 N N . GLN A 1 194 ? 31.351 59.819 63.737 1.00 36.40 202 GLN A N 1
ATOM 1495 C CA . GLN A 1 194 ? 31.209 61.241 64.059 1.00 37.43 202 GLN A CA 1
ATOM 1496 C C . GLN A 1 194 ? 32.499 62.036 63.848 1.00 35.37 202 GLN A C 1
ATOM 1497 O O . GLN A 1 194 ? 32.514 63.252 64.007 1.00 38.79 202 GLN A O 1
ATOM 1503 N N . GLN A 1 195 ? 33.582 61.356 63.498 1.00 36.44 203 GLN A N 1
ATOM 1504 C CA . GLN A 1 195 ? 34.839 62.035 63.231 1.00 35.16 203 GLN A CA 1
ATOM 1505 C C . GLN A 1 195 ? 34.746 62.758 61.891 1.00 35.63 203 GLN A C 1
ATOM 1506 O O . GLN A 1 195 ? 34.278 62.190 60.913 1.00 36.65 203 GLN A O 1
ATOM 1512 N N . LYS A 1 196 ? 35.182 64.007 61.842 1.00 36.51 204 LYS A N 1
ATOM 1513 C CA . LYS A 1 196 ? 35.194 64.731 60.577 1.00 38.35 204 LYS A CA 1
ATOM 1514 C C . LYS A 1 196 ? 36.207 64.121 59.623 1.00 36.08 204 LYS A C 1
ATOM 1515 O O . LYS A 1 196 ? 37.250 63.626 60.036 1.00 37.69 204 LYS A O 1
ATOM 1521 N N . ILE A 1 197 ? 35.890 64.148 58.336 1.00 36.14 205 ILE A N 1
ATOM 1522 C CA . ILE A 1 197 ? 36.813 63.649 57.338 1.00 33.52 205 ILE A CA 1
ATOM 1523 C C . ILE A 1 197 ? 37.901 64.692 57.155 1.00 34.24 205 ILE A C 1
ATOM 1524 O O . ILE A 1 197 ? 37.628 65.894 57.154 1.00 35.76 205 ILE A O 1
ATOM 1529 N N . THR A 1 198 ? 39.136 64.224 57.023 1.00 35.31 206 THR A N 1
ATOM 1530 C CA . THR A 1 198 ? 40.278 65.109 56.833 1.00 39.09 206 THR A CA 1
ATOM 1531 C C . THR A 1 198 ? 40.971 64.846 55.502 1.00 39.32 206 THR A C 1
ATOM 1532 O O . THR A 1 198 ? 41.106 63.708 55.065 1.00 38.51 206 THR A O 1
ATOM 1536 N N . LEU A 1 199 ? 41.396 65.919 54.856 1.00 43.01 207 LEU A N 1
ATOM 1537 C CA . LEU A 1 199 ? 42.202 65.816 53.647 1.00 49.12 207 LEU A CA 1
ATOM 1538 C C . LEU A 1 199 ? 43.676 65.907 54.019 1.00 55.40 207 LEU A C 1
ATOM 1539 O O . LEU A 1 199 ? 44.036 66.589 54.979 1.00 55.90 207 LEU A O 1
ATOM 1544 N N . GLU A 1 200 ? 44.525 65.223 53.260 1.00 62.27 208 GLU A N 1
ATOM 1545 C CA . GLU A 1 200 ? 45.965 65.275 53.495 1.00 71.77 208 GLU A CA 1
ATOM 1546 C C . GLU A 1 200 ? 46.523 66.642 53.114 1.00 73.49 208 GLU A C 1
ATOM 1547 O O . GLU A 1 200 ? 47.224 67.280 53.901 1.00 77.19 208 GLU A O 1
ATOM 1549 N N . GLN B 1 16 ? 37.808 56.208 26.439 1.00 75.99 24 GLN B N 1
ATOM 1550 C CA . GLN B 1 16 ? 36.894 55.902 25.343 1.00 75.75 24 GLN B CA 1
ATOM 1551 C C . GLN B 1 16 ? 37.132 56.848 24.166 1.00 67.46 24 GLN B C 1
ATOM 1552 O O . GLN B 1 16 ? 37.593 57.974 24.353 1.00 70.71 24 GLN B O 1
ATOM 1558 N N . THR B 1 17 ? 36.814 56.389 22.959 1.00 54.91 25 THR B N 1
ATOM 1559 C CA . THR B 1 17 ? 37.026 57.186 21.756 1.00 51.75 25 THR B CA 1
ATOM 1560 C C . THR B 1 17 ? 35.827 57.142 20.809 1.00 42.16 25 THR B C 1
ATOM 1561 O O . THR B 1 17 ? 35.591 58.085 20.069 1.00 43.84 25 THR B O 1
ATOM 1565 N N . ASN B 1 18 ? 35.085 56.040 20.834 1.00 37.87 26 ASN B N 1
ATOM 1566 C CA . ASN B 1 18 ? 33.919 55.851 19.979 1.00 31.11 26 ASN B CA 1
ATOM 1567 C C . ASN B 1 18 ? 32.805 56.848 20.313 1.00 24.80 26 ASN B C 1
ATOM 1568 O O . ASN B 1 18 ? 32.505 57.042 21.493 1.00 25.27 26 ASN B O 1
ATOM 1573 N N . PRO B 1 19 ? 32.188 57.489 19.286 1.00 20.96 27 PRO B N 1
ATOM 1574 C CA . PRO B 1 19 ? 31.266 58.586 19.615 1.00 20.44 27 PRO B CA 1
ATOM 1575 C C . PRO B 1 19 ? 30.009 58.126 20.359 1.00 19.16 27 PRO B C 1
ATOM 1576 O O . PRO B 1 19 ? 29.472 58.888 21.165 1.00 19.07 27 PRO B O 1
ATOM 1580 N N . TYR B 1 20 ? 29.562 56.891 20.143 1.00 20.46 28 TYR B N 1
ATOM 1581 C CA . TYR B 1 20 ? 28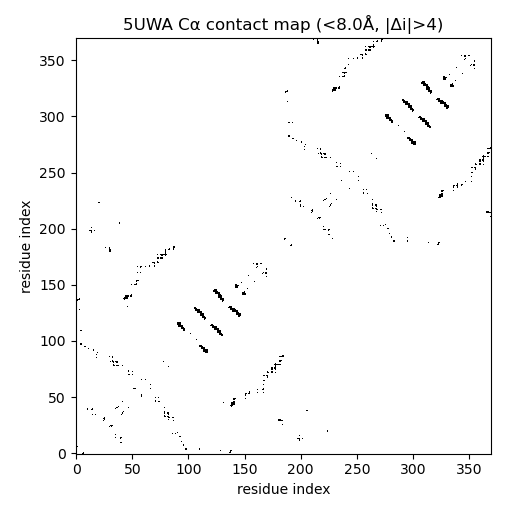.442 56.380 20.929 1.00 20.03 28 TYR B CA 1
ATOM 1582 C C . TYR B 1 20 ? 28.840 56.250 22.393 1.00 20.32 28 TYR B C 1
ATOM 1583 O O . TYR B 1 20 ? 28.071 56.589 23.294 1.00 22.02 28 TYR B O 1
ATOM 1592 N N . LYS B 1 21 ? 30.059 55.772 22.625 1.00 21.38 29 LYS B N 1
ATOM 1593 C CA . LYS B 1 21 ? 30.541 55.602 23.985 1.00 21.42 29 LYS B CA 1
ATOM 1594 C C . LYS B 1 21 ? 30.727 56.961 24.652 1.00 20.59 29 LYS B C 1
ATOM 1595 O O . LYS B 1 21 ? 30.416 57.124 25.837 1.00 20.24 29 LYS B O 1
ATOM 1601 N N . LEU B 1 22 ? 31.230 57.936 23.899 1.00 19.47 30 LEU B N 1
ATOM 1602 C CA . LEU B 1 22 ? 31.339 59.290 24.420 1.00 19.46 30 LEU B CA 1
ATOM 1603 C C . LEU B 1 22 ? 29.980 59.868 24.781 1.00 19.57 30 LEU B C 1
ATOM 1604 O O . LEU B 1 22 ? 29.840 60.495 25.830 1.00 17.69 30 LEU B O 1
ATOM 1609 N N . MET B 1 23 ? 28.985 59.677 23.914 1.00 17.02 31 MET B N 1
ATOM 1610 C CA . MET B 1 23 ? 27.621 60.091 24.225 1.00 16.65 31 MET B CA 1
ATOM 1611 C C . MET B 1 23 ? 27.115 59.440 25.503 1.00 17.61 31 MET B C 1
ATOM 1612 O O . MET B 1 23 ? 26.534 60.114 26.369 1.00 18.43 31 MET B O 1
ATOM 1617 N N . ASP B 1 24 ? 27.323 58.129 25.610 1.00 18.62 32 ASP B N 1
ATOM 1618 C CA . ASP B 1 24 ? 26.864 57.384 26.780 1.00 19.80 32 ASP B CA 1
ATOM 1619 C C . ASP B 1 24 ? 27.468 57.949 28.064 1.00 20.60 32 ASP B C 1
ATOM 1620 O O . ASP B 1 24 ? 26.778 58.141 29.061 1.00 19.39 32 ASP B O 1
ATOM 1625 N N A GLU B 1 25 ? 28.773 58.207 28.045 0.56 18.22 33 GLU B N 1
ATOM 1626 N N B GLU B 1 25 ? 28.766 58.205 28.005 0.44 20.04 33 GLU B N 1
ATOM 1627 C CA A GLU B 1 25 ? 29.464 58.687 29.238 0.56 18.10 33 GLU B CA 1
ATOM 1628 C CA B GLU B 1 25 ? 29.532 58.686 29.138 0.44 22.78 33 GLU B CA 1
ATOM 1629 C C A GLU B 1 25 ? 29.041 60.101 29.617 0.56 19.13 33 GLU B C 1
ATOM 1630 C C B GLU B 1 25 ? 29.068 60.075 29.591 0.44 20.16 33 GLU B C 1
ATOM 1631 O O A GLU B 1 25 ? 28.815 60.397 30.793 0.56 18.73 33 GLU B O 1
ATOM 1632 O O B GLU B 1 25 ? 28.816 60.316 30.782 0.44 19.31 33 GLU B O 1
ATOM 1643 N N . ALA B 1 26 ? 28.938 60.982 28.627 1.00 18.24 34 ALA B N 1
ATOM 1644 C CA . ALA B 1 26 ? 28.591 62.357 28.911 1.00 17.81 34 ALA B CA 1
ATOM 1645 C C . ALA B 1 26 ? 27.177 62.443 29.474 1.00 15.66 34 ALA B C 1
ATOM 1646 O O . ALA B 1 26 ? 26.907 63.211 30.412 1.00 17.94 34 ALA B O 1
ATOM 1648 N N . ALA B 1 27 ? 26.262 61.663 28.898 1.00 15.49 35 ALA B N 1
ATOM 1649 C CA . ALA B 1 27 ? 24.899 61.657 29.401 1.00 16.81 35 ALA B CA 1
ATOM 1650 C C . ALA B 1 27 ? 24.847 61.119 30.824 1.00 16.49 35 ALA B C 1
ATOM 1651 O O . ALA B 1 27 ? 24.184 61.688 31.710 1.00 17.59 35 ALA B O 1
ATOM 1653 N N . GLN B 1 28 ? 25.544 60.018 31.049 1.00 17.26 36 GLN B N 1
ATOM 1654 C CA . GLN B 1 28 ? 25.496 59.382 32.359 1.00 16.09 36 GLN B CA 1
ATOM 1655 C C . GLN B 1 28 ? 26.029 60.327 33.429 1.00 16.75 36 GLN B C 1
ATOM 1656 O O . GLN B 1 28 ? 25.415 60.504 34.514 1.00 17.88 36 GLN B O 1
ATOM 1662 N N . LYS B 1 29 ? 27.157 60.963 33.131 1.00 17.72 37 LYS B N 1
ATOM 1663 C CA . LYS B 1 29 ? 27.758 61.867 34.105 1.00 16.67 37 LYS B CA 1
ATOM 1664 C C . LYS B 1 29 ? 26.919 63.118 34.338 1.00 15.55 37 LYS B C 1
ATOM 1665 O O . LYS B 1 29 ? 26.716 63.557 35.488 1.00 17.67 37 LYS B O 1
ATOM 1671 N N . THR B 1 30 ? 26.393 63.679 33.252 1.00 15.44 38 THR B N 1
ATOM 1672 C CA . THR B 1 30 ? 25.582 64.876 33.386 1.00 15.98 38 THR B CA 1
ATOM 1673 C C . THR B 1 30 ? 24.345 64.597 34.227 1.00 15.73 38 THR B C 1
ATOM 1674 O O . THR B 1 30 ? 24.023 65.357 35.166 1.00 17.08 38 THR B O 1
ATOM 1678 N N . PHE B 1 31 ? 23.635 63.523 33.896 1.00 15.41 39 PHE B N 1
ATOM 1679 C CA . PHE B 1 31 ? 22.415 63.217 34.640 1.00 16.05 39 PHE B CA 1
ATOM 1680 C C . PHE B 1 31 ? 22.706 62.775 36.082 1.00 16.97 39 PHE B C 1
ATOM 1681 O O . PHE B 1 31 ? 21.893 63.037 36.988 1.00 18.57 39 PHE B O 1
ATOM 1689 N N . ASP B 1 32 ? 23.843 62.117 36.312 1.00 17.40 40 ASP B N 1
ATOM 1690 C CA . ASP B 1 32 ? 24.240 61.802 37.691 1.00 16.26 40 ASP B CA 1
ATOM 1691 C C . ASP B 1 32 ? 24.369 63.079 38.531 1.00 16.66 40 ASP B C 1
ATOM 1692 O O . ASP B 1 32 ? 23.852 63.174 39.684 1.00 19.47 40 ASP B O 1
ATOM 1697 N N . ARG B 1 33 ? 25.050 64.073 37.955 1.00 17.57 41 ARG B N 1
ATOM 1698 C CA . ARG B 1 33 ? 25.222 65.314 38.705 1.00 18.43 41 ARG B CA 1
ATOM 1699 C C . ARG B 1 33 ? 23.893 66.082 38.856 1.00 18.40 41 ARG B C 1
ATOM 1700 O O . ARG B 1 33 ? 23.604 66.616 39.943 1.00 19.76 41 ARG B O 1
ATOM 1708 N N . LEU B 1 34 ? 23.066 66.110 37.806 1.00 19.34 42 LEU B N 1
ATOM 1709 C CA . LEU B 1 34 ? 21.759 66.754 37.923 1.00 18.83 42 LEU B CA 1
ATOM 1710 C C . LEU B 1 34 ? 20.876 66.088 38.986 1.00 20.89 42 LEU B C 1
ATOM 1711 O O . LEU B 1 34 ? 20.181 66.766 39.754 1.00 21.86 42 LEU B O 1
ATOM 1716 N N . LYS B 1 35 ? 20.884 64.761 39.003 1.00 20.10 43 LYS B N 1
ATOM 1717 C CA . LYS B 1 35 ? 20.044 64.011 39.927 1.00 19.97 43 LYS B CA 1
ATOM 1718 C C . LYS B 1 35 ? 20.504 64.213 41.353 1.00 21.75 43 LYS B C 1
ATOM 1719 O O . LYS B 1 35 ? 19.674 64.378 42.271 1.00 23.78 43 LYS B O 1
ATOM 1725 N N . ASN B 1 36 ? 21.819 64.170 41.549 1.00 21.11 44 ASN B N 1
ATOM 1726 C CA . ASN B 1 36 ? 22.351 64.103 42.909 1.00 22.13 44 ASN B CA 1
ATOM 1727 C C . ASN B 1 36 ? 22.873 65.403 43.516 1.00 21.04 44 ASN B C 1
ATOM 1728 O O . ASN B 1 36 ? 23.193 65.431 44.715 1.00 24.40 44 ASN B O 1
ATOM 1733 N N . GLU B 1 37 ? 22.996 66.466 42.713 1.00 24.30 45 GLU B N 1
ATOM 1734 C CA . GLU B 1 37 ? 23.561 67.713 43.240 1.00 25.92 45 GLU B CA 1
ATOM 1735 C C . GLU B 1 37 ? 22.585 68.893 43.207 1.00 26.77 45 GLU B C 1
ATOM 1736 O O . GLU B 1 37 ? 22.991 70.050 43.085 1.00 27.61 45 GLU B O 1
ATOM 1742 N N . GLN B 1 38 ? 21.297 68.616 43.383 1.00 26.08 46 GLN B N 1
ATOM 1743 C CA . GLN B 1 38 ? 20.318 69.701 43.366 1.00 29.04 46 GLN B CA 1
ATOM 1744 C C . GLN B 1 38 ? 20.530 70.722 44.489 1.00 30.27 46 GLN B C 1
ATOM 1745 O O . GLN B 1 38 ? 20.287 71.907 44.275 1.00 32.49 46 GLN B O 1
ATOM 1751 N N . PRO B 1 39 ? 21.009 70.297 45.676 1.00 32.23 47 PRO B N 1
ATOM 1752 C CA . PRO B 1 39 ? 21.245 71.357 46.672 1.00 34.84 47 PRO B CA 1
ATOM 1753 C C . PRO B 1 39 ? 22.268 72.403 46.197 1.00 33.78 47 PRO B C 1
ATOM 1754 O O . PRO B 1 39 ? 22.076 73.623 46.391 1.00 35.24 47 PRO B O 1
ATOM 1758 N N A GLN B 1 40 ? 23.348 71.938 45.567 0.37 33.16 48 GLN B N 1
ATOM 1759 N N B GLN B 1 40 ? 23.322 71.921 45.549 0.63 32.69 48 GLN B N 1
ATOM 1760 C CA A GLN B 1 40 ? 24.373 72.843 45.042 0.37 32.36 48 GLN B CA 1
ATOM 1761 C CA B GLN B 1 40 ? 24.375 72.784 45.035 0.63 30.84 48 GLN B CA 1
ATOM 1762 C C A GLN B 1 40 ? 23.806 73.703 43.918 0.37 30.45 48 GLN B C 1
ATOM 1763 C C B GLN B 1 40 ? 23.845 73.674 43.903 0.63 29.72 48 GLN B C 1
ATOM 1764 O O A GLN B 1 40 ? 24.049 74.911 43.859 0.37 33.57 48 GLN B O 1
ATOM 1765 O O B GLN B 1 40 ? 24.131 74.879 43.840 0.63 33.91 48 GLN B O 1
ATOM 1776 N N . ILE B 1 41 ? 23.044 73.075 43.028 1.00 25.45 49 ILE B N 1
ATOM 1777 C CA . ILE B 1 41 ? 22.439 73.792 41.904 1.00 25.44 49 ILE B CA 1
ATOM 1778 C C . ILE B 1 41 ? 21.457 74.856 42.399 1.00 28.25 49 ILE B C 1
ATOM 1779 O O . ILE B 1 41 ? 21.424 75.981 41.889 1.00 29.79 49 ILE B O 1
ATOM 1784 N N . ARG B 1 42 ? 20.670 74.510 43.406 1.00 29.82 50 ARG B N 1
ATOM 1785 C CA . ARG B 1 42 ? 19.714 75.453 43.971 1.00 35.08 50 ARG B CA 1
ATOM 1786 C C . ARG B 1 42 ? 20.449 76.589 44.647 1.00 34.75 50 ARG B C 1
ATOM 1787 O O . ARG B 1 42 ? 20.004 77.745 44.595 1.00 39.18 50 ARG B O 1
ATOM 1795 N N . ALA B 1 43 ? 21.541 76.261 45.333 1.00 35.68 51 ALA B N 1
ATOM 1796 C CA . ALA B 1 43 ? 22.306 77.294 46.028 1.00 37.98 51 ALA B CA 1
ATOM 1797 C C . ALA B 1 43 ? 22.990 78.237 45.052 1.00 36.27 51 ALA B C 1
ATOM 1798 O O . ALA B 1 43 ? 23.105 79.438 45.320 1.00 39.47 51 ALA B O 1
ATOM 1800 N N . ASN B 1 44 ? 23.451 77.695 43.928 1.00 32.89 52 ASN B N 1
ATOM 1801 C CA . ASN B 1 44 ? 24.062 78.518 42.890 1.00 33.59 52 ASN B CA 1
ATOM 1802 C C . ASN B 1 44 ? 23.808 77.954 41.501 1.00 28.42 52 ASN B C 1
ATOM 1803 O O . ASN B 1 44 ? 24.563 77.103 41.049 1.00 29.40 52 ASN B O 1
ATOM 1808 N N . PRO B 1 45 ? 22.736 78.411 40.830 1.00 28.04 53 PRO B N 1
ATOM 1809 C CA . PRO B 1 45 ? 22.367 77.868 39.519 1.00 28.56 53 PRO B CA 1
ATOM 1810 C C . PRO B 1 45 ? 23.490 77.961 38.480 1.00 26.63 53 PRO B C 1
ATOM 1811 O O . PRO B 1 45 ? 23.540 77.159 37.548 1.00 27.52 53 PRO B O 1
ATOM 1815 N N . ASP B 1 46 ? 24.393 78.923 38.644 1.00 28.17 54 ASP B N 1
ATOM 1816 C CA . ASP B 1 46 ? 25.498 79.068 37.709 1.00 30.95 54 ASP B CA 1
ATOM 1817 C C . ASP B 1 46 ? 26.421 77.852 37.750 1.00 25.44 54 ASP B C 1
ATOM 1818 O O . ASP B 1 46 ? 27.207 77.639 36.826 1.00 26.86 54 ASP B O 1
ATOM 1823 N N . TYR B 1 47 ? 26.313 77.041 38.805 1.00 25.82 55 TYR B N 1
ATOM 1824 C CA . TYR B 1 47 ? 27.037 75.773 38.849 1.00 24.11 55 TYR B CA 1
ATOM 1825 C C . TYR B 1 47 ? 26.700 74.926 37.622 1.00 22.77 55 TYR B C 1
ATOM 1826 O O . TYR B 1 47 ? 27.509 74.110 37.176 1.00 20.98 55 TYR B O 1
ATOM 1835 N N . LEU B 1 48 ? 25.517 75.116 37.062 1.00 21.15 56 LEU B N 1
ATOM 1836 C CA . LEU B 1 48 ? 25.170 74.365 35.857 1.00 20.58 56 LEU B CA 1
ATOM 1837 C C . LEU B 1 48 ? 26.129 74.679 34.700 1.00 20.24 56 LEU B C 1
ATOM 1838 O O . LEU B 1 48 ? 26.357 73.820 33.849 1.00 19.52 56 LEU B O 1
ATOM 1843 N N . ARG B 1 49 ? 26.714 75.876 34.666 1.00 22.48 57 ARG B N 1
ATOM 1844 C CA . ARG B 1 49 ? 27.700 76.180 33.632 1.00 21.07 57 ARG B CA 1
ATOM 1845 C C . ARG B 1 49 ? 28.950 75.322 33.780 1.00 21.75 57 ARG B C 1
ATOM 1846 O O . ARG B 1 49 ? 29.586 74.957 32.785 1.00 20.77 57 ARG B O 1
ATOM 1854 N N . THR B 1 50 ? 29.314 75.024 35.024 1.00 21.36 58 THR B N 1
ATOM 1855 C CA . THR B 1 50 ? 30.465 74.192 35.308 1.00 21.89 58 THR B CA 1
ATOM 1856 C C . THR B 1 50 ? 30.216 72.768 34.840 1.00 21.27 58 THR B C 1
ATOM 1857 O O . THR B 1 50 ? 31.104 72.127 34.258 1.00 20.58 58 THR B O 1
ATOM 1861 N N . ILE B 1 51 ? 29.007 72.270 35.088 1.00 21.40 59 ILE B N 1
ATOM 1862 C CA . ILE B 1 51 ? 28.651 70.930 34.631 1.00 19.31 59 ILE B CA 1
ATOM 1863 C C . ILE B 1 51 ? 28.752 70.880 33.102 1.00 19.44 59 ILE B C 1
ATOM 1864 O O . ILE B 1 51 ? 29.309 69.944 32.545 1.00 19.10 59 ILE B O 1
ATOM 1869 N N . VAL B 1 52 ? 28.226 71.890 32.426 1.00 18.41 60 VAL B N 1
ATOM 1870 C CA . VAL B 1 52 ? 28.322 71.942 30.965 1.00 18.80 60 VAL B CA 1
ATOM 1871 C C . VAL B 1 52 ? 29.784 71.974 30.505 1.00 17.96 60 VAL B C 1
ATOM 1872 O O . VAL B 1 52 ? 30.198 71.247 29.591 1.00 18.53 60 VAL B O 1
ATOM 1876 N N . ASP B 1 53 ? 30.563 72.836 31.132 1.00 19.82 61 ASP B N 1
ATOM 1877 C CA . ASP B 1 53 ? 31.961 73.002 30.790 1.00 19.87 61 ASP B CA 1
ATOM 1878 C C . ASP B 1 53 ? 32.790 71.724 30.964 1.00 17.55 61 ASP B C 1
ATOM 1879 O O . ASP B 1 53 ? 33.671 71.436 30.163 1.00 19.63 61 ASP B O 1
ATOM 1884 N N . GLN B 1 54 ? 32.512 70.968 32.026 1.00 18.36 62 GLN B N 1
ATOM 1885 C CA . GLN B 1 54 ? 33.279 69.774 32.347 1.00 19.15 62 GLN B CA 1
ATOM 1886 C C . GLN B 1 54 ? 32.802 68.529 31.629 1.00 17.92 62 GLN B C 1
ATOM 1887 O O . GLN B 1 54 ? 33.629 67.684 31.259 1.00 21.08 62 GLN B O 1
ATOM 1893 N N . GLU B 1 55 ? 31.489 68.406 31.433 1.00 16.70 63 GLU B N 1
ATOM 1894 C CA . GLU B 1 55 ? 30.918 67.146 30.939 1.00 17.23 63 GLU B CA 1
ATOM 1895 C C . GLU B 1 55 ? 30.549 67.177 29.463 1.00 15.75 63 GLU B C 1
ATOM 1896 O O . GLU B 1 55 ? 30.529 66.143 28.831 1.00 16.66 63 GLU B O 1
ATOM 1902 N N . LEU B 1 56 ? 30.258 68.353 28.919 1.00 16.24 64 LEU B N 1
ATOM 1903 C CA . LEU B 1 56 ? 29.738 68.425 27.551 1.00 16.09 64 LEU B CA 1
ATOM 1904 C C . LEU B 1 56 ? 30.698 69.119 26.580 1.00 15.52 64 LEU B C 1
ATOM 1905 O O . LEU B 1 56 ? 31.073 68.549 25.555 1.00 17.34 64 LEU B O 1
ATOM 1910 N N . LEU B 1 57 ? 31.135 70.326 26.909 1.00 16.22 65 LEU B N 1
ATOM 1911 C CA . LEU B 1 57 ? 31.908 71.094 25.944 1.00 18.27 65 LEU B CA 1
ATOM 1912 C C . LEU B 1 57 ? 33.232 70.458 25.529 1.00 17.32 65 LEU B C 1
ATOM 1913 O O . LEU B 1 57 ? 33.676 70.689 24.411 1.00 17.77 65 LEU B O 1
ATOM 1918 N N . PRO B 1 58 ? 33.861 69.640 26.392 1.00 19.17 66 PRO B N 1
ATOM 1919 C CA . PRO B 1 58 ? 35.110 69.065 25.886 1.00 20.36 66 PRO B CA 1
ATOM 1920 C C . PRO B 1 58 ? 34.900 68.183 24.666 1.00 17.42 66 PRO B C 1
ATOM 1921 O O . PRO B 1 58 ? 35.886 67.926 23.956 1.00 19.61 66 PRO B O 1
ATOM 1925 N N . TYR B 1 59 ? 33.660 67.741 24.441 1.00 16.74 67 TYR B N 1
ATOM 1926 C CA . TYR B 1 59 ? 33.351 66.857 23.320 1.00 16.75 67 TYR B CA 1
ATOM 1927 C C . TYR B 1 59 ? 32.763 67.612 22.149 1.00 16.98 67 TYR B C 1
ATOM 1928 O O . TYR B 1 59 ? 32.394 66.995 21.147 1.00 20.64 67 TYR B O 1
ATOM 1937 N N . VAL B 1 60 ? 32.697 68.937 22.277 1.00 16.88 68 VAL B N 1
ATOM 1938 C CA . VAL B 1 60 ? 32.137 69.780 21.235 1.00 17.12 68 VAL B CA 1
ATOM 1939 C C . VAL B 1 60 ? 33.242 70.484 20.461 1.00 17.87 68 VAL B C 1
ATOM 1940 O O . VAL B 1 60 ? 34.150 71.052 21.067 1.00 20.02 68 VAL B O 1
ATOM 1944 N N . GLN B 1 61 ? 33.133 70.495 19.128 1.00 16.29 69 GLN B N 1
ATOM 1945 C CA . GLN B 1 61 ? 34.079 71.241 18.300 1.00 17.09 69 GLN B CA 1
ATOM 1946 C C . GLN B 1 61 ? 33.588 72.691 18.198 1.00 16.83 69 GLN B C 1
ATOM 1947 O O . GLN B 1 61 ? 32.957 73.129 17.221 1.00 17.08 69 GLN B O 1
ATOM 1953 N N . VAL B 1 62 ? 33.883 73.431 19.262 1.00 18.19 70 VAL B N 1
ATOM 1954 C CA . VAL B 1 62 ? 33.287 74.733 19.479 1.00 17.55 70 VAL B CA 1
ATOM 1955 C C . VAL B 1 62 ? 33.654 75.710 18.356 1.00 20.56 70 VAL B C 1
ATOM 1956 O O . VAL B 1 62 ? 32.800 76.444 17.867 1.00 19.01 70 VAL B O 1
ATOM 1960 N N . LYS B 1 63 ? 34.909 75.724 17.924 1.00 20.24 71 LYS B N 1
ATOM 1961 C CA . LYS B 1 63 ? 35.300 76.714 16.923 1.00 20.85 71 LYS B CA 1
ATOM 1962 C C . LYS B 1 63 ? 34.752 76.360 15.541 1.00 16.81 71 LYS B C 1
ATOM 1963 O O . LYS B 1 63 ? 34.444 77.252 14.736 1.00 20.14 71 LYS B O 1
ATOM 1969 N N . TYR B 1 64 ? 34.603 75.070 15.265 1.00 19.10 72 TYR B N 1
ATOM 1970 C CA . TYR B 1 64 ? 34.019 74.654 13.986 1.00 19.28 72 TYR B CA 1
ATOM 1971 C C . TYR B 1 64 ? 32.553 75.060 13.952 1.00 16.76 72 TYR B C 1
ATOM 1972 O O . TYR B 1 64 ? 32.083 75.679 12.983 1.00 16.78 72 TYR B O 1
ATOM 1981 N N . ALA B 1 65 ? 31.823 74.748 15.029 1.00 17.11 73 ALA B N 1
ATOM 1982 C CA . ALA B 1 65 ? 30.427 75.191 15.095 1.00 18.07 73 ALA B CA 1
ATOM 1983 C C . ALA B 1 65 ? 30.311 76.719 14.984 1.00 15.18 73 ALA B C 1
ATOM 1984 O O . ALA B 1 65 ? 29.473 77.262 14.226 1.00 16.92 73 ALA B O 1
ATOM 1986 N N . GLY B 1 66 ? 31.152 77.419 15.739 1.00 16.11 74 GLY B N 1
ATOM 1987 C CA . GLY B 1 66 ? 31.121 78.875 15.711 1.00 17.16 74 GLY B CA 1
ATOM 1988 C C . GLY B 1 66 ? 31.358 79.455 14.321 1.00 16.08 74 GLY B C 1
ATOM 1989 O O . GLY B 1 66 ? 30.691 80.434 13.858 1.00 16.84 74 GLY B O 1
ATOM 1990 N N . ALA B 1 67 ? 32.336 78.862 13.636 1.00 15.87 75 ALA B N 1
ATOM 1991 C CA . ALA B 1 67 ? 32.669 79.324 12.280 1.00 16.30 75 ALA B CA 1
ATOM 1992 C C . ALA B 1 67 ? 31.520 79.049 11.297 1.00 17.02 75 ALA B C 1
ATOM 1993 O O . ALA B 1 67 ? 31.186 79.899 10.419 1.00 19.96 75 ALA B O 1
ATOM 1995 N N . LEU B 1 68 ? 30.908 77.867 11.434 1.00 18.36 76 LEU B N 1
ATOM 1996 C CA . LEU B 1 68 ? 29.780 77.539 10.576 1.00 21.62 76 LEU B CA 1
ATOM 1997 C C . LEU B 1 68 ? 28.669 78.538 10.762 1.00 18.73 76 LEU B C 1
ATOM 1998 O O . LEU B 1 68 ? 28.051 78.962 9.783 1.00 17.61 76 LEU B O 1
ATOM 2003 N N . VAL B 1 69 ? 28.395 78.904 12.014 1.00 16.93 77 VAL B N 1
ATOM 2004 C CA . VAL B 1 69 ? 27.334 79.862 12.252 1.00 18.28 77 VAL B CA 1
ATOM 2005 C C . VAL B 1 69 ? 27.642 81.212 11.604 1.00 17.78 77 VAL B C 1
ATOM 2006 O O . VAL B 1 69 ? 26.711 81.874 11.142 1.00 20.30 77 VAL B O 1
ATOM 2010 N N . LEU B 1 70 ? 28.909 81.638 11.607 1.00 16.53 78 LEU B N 1
ATOM 2011 C CA . LEU B 1 70 ? 29.261 82.850 10.853 1.00 17.06 78 LEU B CA 1
ATOM 2012 C C . LEU B 1 70 ? 29.089 82.769 9.350 1.00 20.05 78 LEU B C 1
ATOM 2013 O O . LEU B 1 70 ? 28.917 83.805 8.715 1.00 20.89 78 LEU B O 1
ATOM 2018 N N . GLY B 1 71 ? 29.279 81.584 8.780 1.00 22.08 79 GLY B N 1
ATOM 2019 C CA . GLY B 1 71 ? 29.011 81.429 7.358 1.00 24.65 79 GLY B CA 1
ATOM 2020 C C . GLY B 1 71 ? 30.022 82.277 6.614 1.00 25.35 79 GLY B C 1
ATOM 2021 O O . GLY B 1 71 ? 31.204 82.247 6.945 1.00 26.45 79 GLY B O 1
ATOM 2022 N N . GLN B 1 72 ? 29.571 83.067 5.647 1.00 31.66 80 GLN B N 1
ATOM 2023 C CA . GLN B 1 72 ? 30.493 83.846 4.831 1.00 35.28 80 GLN B CA 1
ATOM 2024 C C . GLN B 1 72 ? 31.201 84.962 5.608 1.00 30.44 80 GLN B C 1
ATOM 2025 O O . GLN B 1 72 ? 32.193 85.516 5.125 1.00 35.39 80 GLN B O 1
ATOM 2031 N N . TYR B 1 73 ? 30.713 85.289 6.803 1.00 28.53 81 TYR B N 1
ATOM 2032 C CA . TYR B 1 73 ? 31.332 86.355 7.591 1.00 26.86 81 TYR B CA 1
ATOM 2033 C C . TYR B 1 73 ? 32.601 85.904 8.318 1.00 26.08 81 TYR B C 1
ATOM 2034 O O . TYR B 1 73 ? 33.342 86.729 8.825 1.00 27.98 81 TYR B O 1
ATOM 2043 N N . TYR B 1 74 ? 32.862 84.603 8.367 1.00 23.61 82 TYR B N 1
ATOM 2044 C CA . TYR B 1 74 ? 34.088 84.124 8.983 1.00 24.25 82 TYR B CA 1
ATOM 2045 C C . TYR B 1 74 ? 35.293 84.574 8.170 1.00 24.98 82 TYR B C 1
ATOM 2046 O O . TYR B 1 74 ? 36.267 85.084 8.716 1.00 25.00 82 TYR B O 1
ATOM 2055 N N . LYS B 1 75 ? 35.218 84.389 6.858 1.00 26.37 83 LYS B N 1
ATOM 2056 C CA . LYS B 1 75 ? 36.352 84.657 5.989 1.00 29.08 83 LYS B CA 1
ATOM 2057 C C . LYS B 1 75 ? 36.843 86.097 6.077 1.00 25.90 83 LYS B C 1
ATOM 2058 O O . LYS B 1 75 ? 38.038 86.335 6.027 1.00 27.73 83 LYS B O 1
ATOM 2064 N N . SER B 1 76 ? 35.924 87.050 6.218 1.00 26.10 84 SER B N 1
ATOM 2065 C CA . SER B 1 76 ? 36.290 88.462 6.245 1.00 28.89 84 SER B CA 1
ATOM 2066 C C . SER B 1 76 ? 36.675 88.955 7.645 1.00 26.40 84 SER B C 1
ATOM 2067 O O . SER B 1 76 ? 37.213 90.051 7.792 1.00 28.78 84 SER B O 1
ATOM 2070 N N . ALA B 1 77 ? 36.426 88.143 8.665 1.00 25.22 85 ALA B N 1
ATOM 2071 C CA . ALA B 1 77 ? 36.787 88.517 10.026 1.00 23.33 85 ALA B CA 1
ATOM 2072 C C . ALA B 1 77 ? 38.304 88.445 10.213 1.00 24.76 85 ALA B C 1
ATOM 2073 O O . ALA B 1 77 ? 38.959 87.530 9.713 1.00 30.22 85 ALA B O 1
ATOM 2075 N N . THR B 1 78 ? 38.856 89.421 10.921 1.00 23.90 86 THR B N 1
ATOM 2076 C CA . THR B 1 78 ? 40.279 89.420 11.225 1.00 23.34 86 THR B CA 1
ATOM 2077 C C . THR B 1 78 ? 40.577 88.369 12.295 1.00 24.02 86 THR B C 1
ATOM 2078 O O . THR B 1 78 ? 39.669 87.884 12.980 1.00 24.04 86 THR B O 1
ATOM 2082 N N . PRO B 1 79 ? 41.859 88.008 12.441 1.00 24.82 87 PRO B N 1
ATOM 2083 C CA . PRO B 1 79 ? 42.212 87.065 13.503 1.00 29.65 87 PRO B CA 1
ATOM 2084 C C . PRO B 1 79 ? 41.748 87.535 14.886 1.00 24.38 87 PRO B C 1
ATOM 2085 O O . PRO B 1 79 ? 41.214 86.733 15.657 1.00 27.57 87 PRO B O 1
ATOM 2089 N N . ALA B 1 80 ? 41.926 88.817 15.196 1.00 26.28 88 ALA B N 1
ATOM 2090 C CA . ALA B 1 80 ? 41.522 89.311 16.509 1.00 23.82 88 ALA B CA 1
ATOM 2091 C C . ALA B 1 80 ? 40.000 89.195 16.685 1.00 22.46 88 ALA B C 1
ATOM 2092 O O . ALA B 1 80 ? 39.497 88.802 17.751 1.00 25.20 88 ALA B O 1
ATOM 2094 N N . GLN B 1 81 ? 39.267 89.528 15.625 1.00 20.50 89 GLN B N 1
ATOM 2095 C CA . GLN B 1 81 ? 37.812 89.398 15.645 1.00 20.16 89 GLN B CA 1
ATOM 2096 C C . GLN B 1 81 ? 37.375 87.946 15.858 1.00 19.67 89 GLN B C 1
ATOM 2097 O O . GLN B 1 81 ? 36.440 87.666 16.626 1.00 22.00 89 GLN B O 1
ATOM 2103 N N . ARG B 1 82 ? 38.038 87.026 15.160 1.00 20.00 90 ARG B N 1
ATOM 2104 C CA . ARG B 1 82 ? 37.735 85.602 15.326 1.00 20.43 90 ARG B CA 1
ATOM 2105 C C . ARG B 1 82 ? 38.009 85.144 16.746 1.00 23.30 90 ARG B C 1
ATOM 2106 O O . ARG B 1 82 ? 37.191 84.446 17.347 1.00 23.56 90 ARG B O 1
ATOM 2114 N N . GLU B 1 83 ? 39.166 85.532 17.277 1.00 23.04 91 GLU B N 1
ATOM 2115 C CA . GLU B 1 83 ? 39.533 85.138 18.638 1.00 25.31 91 GLU B CA 1
ATOM 2116 C C . GLU B 1 83 ? 38.473 85.609 19.646 1.00 23.11 91 GLU B C 1
ATOM 2117 O O . GLU B 1 83 ? 37.971 84.832 20.503 1.00 24.71 91 GLU B O 1
ATOM 2123 N N . ALA B 1 84 ? 38.105 86.882 19.530 1.00 20.83 92 ALA B N 1
ATOM 2124 C CA . ALA B 1 84 ? 37.117 87.414 20.457 1.00 19.02 92 ALA B CA 1
ATOM 2125 C C . ALA B 1 84 ? 35.752 86.740 20.303 1.00 20.21 92 ALA B C 1
ATOM 2126 O O . ALA B 1 84 ? 35.072 86.417 21.307 1.00 20.95 92 ALA B O 1
ATOM 2128 N N . TYR B 1 85 ? 35.351 86.521 19.054 1.00 18.50 93 TYR B N 1
ATOM 2129 C CA . TYR B 1 85 ? 34.099 85.826 18.779 1.00 19.17 93 TYR B CA 1
ATOM 2130 C C . TYR B 1 85 ? 34.079 84.415 19.348 1.00 16.97 93 TYR B C 1
ATOM 2131 O O . TYR B 1 85 ? 33.116 84.007 19.967 1.00 18.09 93 TYR B O 1
ATOM 2140 N N . PHE B 1 86 ? 35.141 83.653 19.133 1.00 17.13 94 PHE B N 1
ATOM 2141 C CA . PHE B 1 86 ? 35.143 82.292 19.648 1.00 19.98 94 PHE B CA 1
ATOM 2142 C C . PHE B 1 86 ? 35.090 82.279 21.161 1.00 20.72 94 PHE B C 1
ATOM 2143 O O . PHE B 1 86 ? 34.425 81.394 21.740 1.00 20.99 94 PHE B O 1
ATOM 2151 N N . ALA B 1 87 ? 35.804 83.214 21.805 1.00 20.91 95 ALA B N 1
ATOM 2152 C CA . ALA B 1 87 ? 35.729 83.294 23.265 1.00 21.50 95 ALA B CA 1
ATOM 2153 C C . ALA B 1 87 ? 34.305 83.568 23.721 1.00 18.72 95 ALA B C 1
ATOM 2154 O O . ALA B 1 87 ? 33.793 82.899 24.635 1.00 23.29 95 ALA B O 1
ATOM 2156 N N . ALA B 1 88 ? 33.655 84.543 23.094 1.00 21.25 96 ALA B N 1
ATOM 2157 C CA . ALA B 1 88 ? 32.286 84.869 23.496 1.00 22.32 96 ALA B CA 1
ATOM 2158 C C . ALA B 1 88 ? 31.303 83.739 23.184 1.00 20.58 96 ALA B C 1
ATOM 2159 O O . ALA B 1 88 ? 30.379 83.472 23.951 1.00 20.60 96 ALA B O 1
ATOM 2161 N N . PHE B 1 89 ? 31.507 83.079 22.055 1.00 19.59 97 PHE B N 1
ATOM 2162 C CA . PHE B 1 89 ? 30.647 81.972 21.634 1.00 18.53 97 PHE B CA 1
ATOM 2163 C C . PHE B 1 89 ? 30.699 80.816 22.642 1.00 19.31 97 PHE B C 1
ATOM 2164 O O . PHE B 1 89 ? 29.678 80.226 22.974 1.00 20.93 97 PHE B O 1
ATOM 2172 N N A ARG B 1 90 ? 31.890 80.498 23.140 0.45 19.54 98 ARG B N 1
ATOM 2173 N N B ARG B 1 90 ? 31.893 80.502 23.126 0.55 18.58 98 ARG B N 1
ATOM 2174 C CA A ARG B 1 90 ? 32.022 79.417 24.124 0.45 20.81 98 ARG B CA 1
ATOM 2175 C CA B ARG B 1 90 ? 32.050 79.439 24.121 0.55 19.78 98 ARG B CA 1
ATOM 2176 C C A ARG B 1 90 ? 31.287 79.768 25.429 0.45 21.35 98 ARG B C 1
ATOM 2177 C C B ARG B 1 90 ? 31.299 79.770 25.424 0.55 20.38 98 ARG B C 1
ATOM 2178 O O A ARG B 1 90 ? 30.575 78.930 26.013 0.45 24.30 98 ARG B O 1
ATOM 2179 O O B ARG B 1 90 ? 30.589 78.924 26.000 0.55 23.44 98 ARG B O 1
ATOM 2194 N N . GLU B 1 91 ? 31.439 81.010 25.882 1.00 22.42 99 GLU B N 1
ATOM 2195 C CA . GLU B 1 91 ? 30.732 81.441 27.081 1.00 24.25 99 GLU B CA 1
ATOM 2196 C C . GLU B 1 91 ? 29.214 81.395 26.851 1.00 21.28 99 GLU B C 1
ATOM 2197 O O . GLU B 1 91 ? 28.421 81.001 27.741 1.00 25.03 99 GLU B O 1
ATOM 2203 N N . TYR B 1 92 ? 28.813 81.772 25.639 1.00 21.48 100 TYR B N 1
ATOM 2204 C CA . TYR B 1 92 ? 27.420 81.706 25.257 1.00 21.38 100 TYR B CA 1
ATOM 2205 C C . TYR B 1 92 ? 26.900 80.263 25.345 1.00 21.86 100 TYR B C 1
ATOM 2206 O O . TYR B 1 92 ? 25.816 80.030 25.875 1.00 23.06 100 TYR B O 1
ATOM 2215 N N . LEU B 1 93 ? 27.667 79.291 24.850 1.00 20.82 101 LEU B N 1
ATOM 2216 C CA . LEU B 1 93 ? 27.235 77.900 24.937 1.00 20.67 101 LEU B CA 1
ATOM 2217 C C . LEU B 1 93 ? 27.101 77.448 26.384 1.00 20.93 101 LEU B C 1
ATOM 2218 O O . LEU B 1 93 ? 26.144 76.718 26.733 1.00 21.64 101 LEU B O 1
ATOM 2223 N N . LYS B 1 94 ? 28.067 77.839 27.221 1.00 21.53 102 LYS B N 1
ATOM 2224 C CA . LYS B 1 94 ? 27.936 77.489 28.638 1.00 22.26 102 LYS B CA 1
ATOM 2225 C C . LYS B 1 94 ? 26.634 78.030 29.236 1.00 22.27 102 LYS B C 1
ATOM 2226 O O . LYS B 1 94 ? 25.925 77.328 29.995 1.00 23.65 102 LYS B O 1
ATOM 2232 N N . GLN B 1 95 ? 26.343 79.296 28.955 1.00 24.92 103 GLN B N 1
ATOM 2233 C CA . GLN B 1 95 ? 25.118 79.878 29.504 1.00 25.95 103 GLN B CA 1
ATOM 2234 C C . GLN B 1 95 ? 23.852 79.240 28.916 1.00 25.26 103 GLN B C 1
ATOM 2235 O O . GLN B 1 95 ? 22.930 78.893 29.652 1.00 24.80 103 GLN B O 1
ATOM 2241 N N . ALA B 1 96 ? 23.806 79.064 27.602 1.00 24.56 104 ALA B N 1
ATOM 2242 C CA . ALA B 1 96 ? 22.592 78.563 26.956 1.00 23.42 104 ALA B CA 1
ATOM 2243 C C . ALA B 1 96 ? 22.291 77.132 27.387 1.00 24.77 104 ALA B C 1
ATOM 2244 O O . ALA B 1 96 ? 21.141 76.778 27.714 1.00 26.04 104 ALA B O 1
ATOM 2246 N N . TYR B 1 97 ? 23.324 76.298 27.408 1.00 21.43 105 TYR B N 1
ATOM 2247 C CA . TYR B 1 97 ? 23.074 74.923 27.802 1.00 21.56 105 TYR B CA 1
ATOM 2248 C C . TYR B 1 97 ? 22.979 74.776 29.321 1.00 19.65 105 TYR B C 1
ATOM 2249 O O . TYR B 1 97 ? 22.242 73.912 29.801 1.00 21.31 105 TYR B O 1
ATOM 2258 N N . GLY B 1 98 ? 23.642 75.651 30.076 1.00 19.77 106 GLY B N 1
ATOM 2259 C CA . GLY B 1 98 ? 23.361 75.735 31.497 1.00 19.89 106 GLY B CA 1
ATOM 2260 C C . GLY B 1 98 ? 21.896 76.034 31.786 1.00 20.52 106 GLY B C 1
ATOM 2261 O O . GLY B 1 98 ? 21.240 75.406 32.637 1.00 22.20 106 GLY B O 1
ATOM 2262 N N . GLN B 1 99 ? 21.360 77.007 31.055 1.00 23.49 107 GLN B N 1
ATOM 2263 C CA . GLN B 1 99 ? 19.964 77.359 31.221 1.00 24.56 107 GLN B CA 1
ATOM 2264 C C . GLN B 1 99 ? 19.079 76.189 30.779 1.00 23.91 107 GLN B C 1
ATOM 2265 O O . GLN B 1 99 ? 18.011 75.960 31.364 1.00 26.07 107 GLN B O 1
ATOM 2271 N N . ALA B 1 100 ? 19.509 75.441 29.765 1.00 23.25 108 ALA B N 1
ATOM 2272 C CA . ALA B 1 100 ? 18.781 74.216 29.428 1.00 23.97 108 ALA B CA 1
ATOM 2273 C C . ALA B 1 100 ? 18.785 73.192 30.569 1.00 23.07 108 ALA B C 1
ATOM 2274 O O . ALA B 1 100 ? 17.745 72.598 30.894 1.00 25.56 108 ALA B O 1
ATOM 2276 N N . LEU B 1 101 ? 19.944 72.983 31.184 1.00 23.18 109 LEU B N 1
ATOM 2277 C CA . LEU B 1 101 ? 20.025 72.056 32.312 1.00 22.40 109 LEU B CA 1
ATOM 2278 C C . LEU B 1 101 ? 19.194 72.530 33.504 1.00 21.71 109 LEU B C 1
ATOM 2279 O O . LEU B 1 101 ? 18.748 71.717 34.318 1.00 23.03 109 LEU B O 1
ATOM 2284 N N . ALA B 1 102 ? 19.021 73.843 33.622 1.00 24.92 110 ALA B N 1
ATOM 2285 C CA . ALA B 1 102 ? 18.143 74.387 34.656 1.00 24.32 110 ALA B CA 1
ATOM 2286 C C . ALA B 1 102 ? 16.675 73.931 34.545 1.00 25.20 110 ALA B C 1
ATOM 2287 O O . ALA B 1 102 ? 15.888 74.102 35.490 1.00 30.73 110 ALA B O 1
ATOM 2289 N N A MET B 1 103 ? 16.312 73.369 33.394 0.59 28.73 111 MET B N 1
ATOM 2290 N N B MET B 1 103 ? 16.304 73.355 33.407 0.41 28.31 111 MET B N 1
ATOM 2291 C CA A MET B 1 103 ? 14.963 72.853 33.177 0.59 29.51 111 MET B CA 1
ATOM 2292 C CA B MET B 1 103 ? 14.943 72.863 33.223 0.41 28.72 111 MET B CA 1
ATOM 2293 C C A MET B 1 103 ? 14.821 71.403 33.643 0.59 28.86 111 MET B C 1
ATOM 2294 C C B MET B 1 103 ? 14.765 71.458 33.788 0.41 28.98 111 MET B C 1
ATOM 2295 O O A MET B 1 103 ? 13.801 70.761 33.397 0.59 29.56 111 MET B O 1
ATOM 2296 O O B MET B 1 103 ? 13.667 70.905 33.754 0.41 30.09 111 MET B O 1
ATOM 2305 N N . TYR B 1 104 ? 15.838 70.886 34.320 1.00 26.37 112 TYR B N 1
ATOM 2306 C CA . TYR B 1 104 ? 15.778 69.517 34.823 1.00 25.17 112 TYR B CA 1
ATOM 2307 C C . TYR B 1 104 ? 14.792 69.350 35.984 1.00 29.52 112 TYR B C 1
ATOM 2308 O O . TYR B 1 104 ? 14.841 70.079 36.973 1.00 32.30 112 TYR B O 1
ATOM 2317 N N . HIS B 1 105 ? 13.901 68.375 35.830 1.00 29.66 113 HIS B N 1
ATOM 2318 C CA . HIS B 1 105 ? 12.913 68.017 36.838 1.00 33.25 113 HIS B CA 1
ATOM 2319 C C . HIS B 1 105 ? 12.672 66.517 36.796 1.00 33.38 113 HIS B C 1
ATOM 2320 O O . HIS B 1 105 ? 11.531 66.065 36.734 1.00 35.79 113 HIS B O 1
ATOM 2327 N N . GLY B 1 106 ? 13.751 65.746 36.799 1.00 28.68 114 GLY B N 1
ATOM 2328 C CA . GLY B 1 106 ? 13.642 64.304 36.898 1.00 31.31 114 GLY B CA 1
ATOM 2329 C C . GLY B 1 106 ? 13.598 63.562 35.578 1.00 24.02 114 GLY B C 1
ATOM 2330 O O . GLY B 1 106 ? 13.317 62.362 35.563 1.00 26.14 114 GLY B O 1
ATOM 2331 N N . GLN B 1 107 ? 13.859 64.256 34.471 1.00 23.35 115 GLN B N 1
ATOM 2332 C CA . GLN B 1 107 ? 13.920 63.581 33.182 1.00 20.62 115 GLN B CA 1
ATOM 2333 C C . GLN B 1 107 ? 15.040 62.562 33.150 1.00 18.78 115 GLN B C 1
ATOM 2334 O O . GLN B 1 107 ? 15.984 62.635 33.926 1.00 21.21 115 GLN B O 1
ATOM 2340 N N . THR B 1 108 ? 14.955 61.630 32.217 1.00 19.56 116 THR B N 1
ATOM 2341 C CA . THR B 1 108 ? 16.083 60.752 31.970 1.00 20.66 116 THR B CA 1
ATOM 2342 C C . THR B 1 108 ? 16.272 60.656 30.477 1.00 19.61 116 THR B C 1
ATOM 2343 O O . THR B 1 108 ? 15.738 61.485 29.727 1.00 20.43 116 THR B O 1
ATOM 2347 N N . TYR B 1 109 ? 17.076 59.697 30.038 1.00 21.12 117 TYR B N 1
ATOM 2348 C CA . TYR B 1 109 ? 17.499 59.679 28.642 1.00 20.07 117 TYR B CA 1
ATOM 2349 C C . TYR B 1 109 ? 17.617 58.270 28.119 1.00 20.55 117 TYR B C 1
ATOM 2350 O O . TYR B 1 109 ? 17.762 57.312 28.882 1.00 21.72 117 TYR B O 1
ATOM 2359 N N . GLN B 1 110 ? 17.569 58.166 26.802 1.00 20.54 118 GLN B N 1
ATOM 2360 C CA . GLN B 1 110 ? 17.884 56.943 26.092 1.00 23.71 118 GLN B CA 1
ATOM 2361 C C . GLN B 1 110 ? 18.714 57.325 24.880 1.00 20.95 118 GLN B C 1
ATOM 2362 O O . GLN B 1 110 ? 18.312 58.172 24.098 1.00 23.73 118 GLN B O 1
ATOM 2368 N N A ILE B 1 111 ? 19.856 56.676 24.712 0.45 21.85 119 ILE B N 1
ATOM 2369 N N B ILE B 1 111 ? 19.874 56.692 24.758 0.55 20.75 119 ILE B N 1
ATOM 2370 C CA A ILE B 1 111 ? 20.730 56.953 23.583 0.45 21.81 119 ILE B CA 1
ATOM 2371 C CA B ILE B 1 111 ? 20.768 56.883 23.627 0.55 19.57 119 ILE B CA 1
ATOM 2372 C C A ILE B 1 111 ? 20.638 55.839 22.565 0.45 22.16 119 ILE B C 1
ATOM 2373 C C B ILE B 1 111 ? 20.442 55.845 22.559 0.55 20.86 119 ILE B C 1
ATOM 2374 O O A ILE B 1 111 ? 20.630 54.654 22.920 0.45 20.85 119 ILE B O 1
ATOM 2375 O O B ILE B 1 111 ? 20.064 54.712 22.871 0.55 22.74 119 ILE B O 1
ATOM 2384 N N . ALA B 1 112 ? 20.583 56.234 21.299 1.00 24.31 120 ALA B N 1
ATOM 2385 C CA . ALA B 1 112 ? 20.499 55.292 20.196 1.00 30.76 120 ALA B CA 1
ATOM 2386 C C . ALA B 1 112 ? 21.576 54.228 20.338 1.00 29.48 120 ALA B C 1
ATOM 2387 O O . ALA B 1 112 ? 22.688 54.533 20.764 1.00 30.90 120 ALA B O 1
ATOM 2389 N N . PRO B 1 113 ? 21.265 52.982 19.978 1.00 37.67 121 PRO B N 1
ATOM 2390 C CA . PRO B 1 113 ? 22.288 51.944 20.142 1.00 40.40 121 PRO B CA 1
ATOM 2391 C C . PRO B 1 113 ? 23.436 52.082 19.147 1.00 40.82 121 PRO B C 1
ATOM 2392 O O . PRO B 1 113 ? 23.246 52.545 18.026 1.00 41.29 121 PRO B O 1
ATOM 2396 N N . GLU B 1 114 ? 24.628 51.692 19.579 1.00 43.27 122 GLU B N 1
ATOM 2397 C CA . GLU B 1 114 ? 25.816 51.755 18.746 1.00 44.73 122 GLU B CA 1
ATOM 2398 C C . GLU B 1 114 ? 25.620 51.015 17.420 1.00 47.07 122 GLU B C 1
ATOM 2399 O O . GLU B 1 114 ? 25.066 49.917 17.389 1.00 47.61 122 GLU B O 1
ATOM 2405 N N . GLN B 1 115 ? 26.041 51.651 16.328 1.00 45.39 123 GLN B N 1
ATOM 2406 C CA . GLN B 1 115 ? 26.087 51.019 15.004 1.00 51.50 123 GLN B CA 1
ATOM 2407 C C . GLN B 1 115 ? 27.518 51.068 14.498 1.00 53.30 123 GLN B C 1
ATOM 2408 O O . GLN B 1 115 ? 28.298 51.912 14.937 1.00 49.81 123 GLN B O 1
ATOM 2414 N N . PRO B 1 116 ? 27.876 50.174 13.568 1.00 55.86 124 PRO B N 1
ATOM 2415 C CA . PRO B 1 116 ? 29.230 50.273 13.020 1.00 56.73 124 PRO B CA 1
ATOM 2416 C C . PRO B 1 116 ? 29.470 51.630 12.356 1.00 54.15 124 PRO B C 1
ATOM 2417 O O . PRO B 1 116 ? 28.585 52.160 11.682 1.00 53.71 124 PRO B O 1
ATOM 2421 N N . LEU B 1 117 ? 30.652 52.193 12.575 1.00 50.80 125 LEU B N 1
ATOM 2422 C CA . LEU B 1 117 ? 30.990 53.500 12.026 1.00 51.53 125 LEU B CA 1
ATOM 2423 C C . LEU B 1 117 ? 31.332 53.394 10.547 1.00 57.80 125 LEU B C 1
ATOM 2424 O O . LEU B 1 117 ? 31.049 54.307 9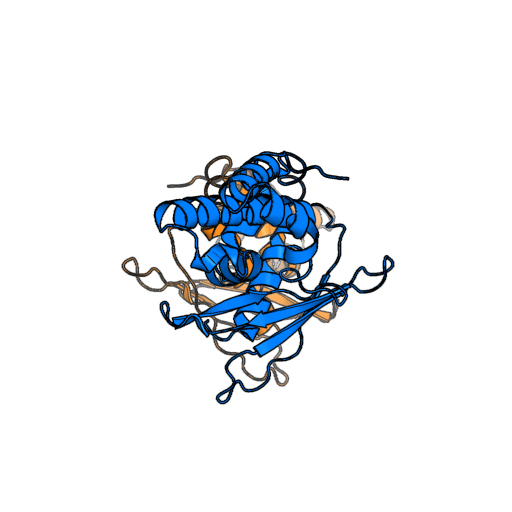.769 1.00 56.31 125 LEU B O 1
ATOM 2429 N N . GLY B 1 118 ? 31.941 52.274 10.169 1.00 62.43 126 GLY B N 1
ATOM 2430 C CA . GLY B 1 118 ? 32.387 52.072 8.805 1.00 68.12 126 GLY B CA 1
ATOM 2431 C C . GLY B 1 118 ? 33.348 53.163 8.380 1.00 70.77 126 GLY B C 1
ATOM 2432 O O . GLY B 1 118 ? 34.369 53.390 9.030 1.00 69.86 126 GLY B O 1
ATOM 2433 N N . ASP B 1 119 ? 33.003 53.847 7.294 1.00 76.35 127 ASP B N 1
ATOM 2434 C CA . ASP B 1 119 ? 33.828 54.920 6.748 1.00 81.63 127 ASP B CA 1
ATOM 2435 C C . ASP B 1 119 ? 33.091 56.257 6.799 1.00 74.75 127 ASP B C 1
ATOM 2436 O O . ASP B 1 119 ? 33.467 57.212 6.123 1.00 72.35 127 ASP B O 1
ATOM 2441 N N . LYS B 1 120 ? 32.042 56.319 7.612 1.00 69.09 128 LYS B N 1
ATOM 2442 C CA . LYS B 1 120 ? 31.213 57.515 7.701 1.00 61.17 128 LYS B CA 1
ATOM 2443 C C . LYS B 1 120 ? 32.027 58.711 8.186 1.00 52.91 128 LYS B C 1
ATOM 2444 O O . LYS B 1 120 ? 32.969 58.551 8.973 1.00 50.20 128 LYS B O 1
ATOM 2450 N N A THR B 1 121 ? 31.675 59.903 7.704 0.83 48.12 129 THR B N 1
ATOM 2451 N N B THR B 1 121 ? 31.661 59.898 7.708 0.17 50.19 129 THR B N 1
ATOM 2452 C CA A THR B 1 121 ? 32.361 61.1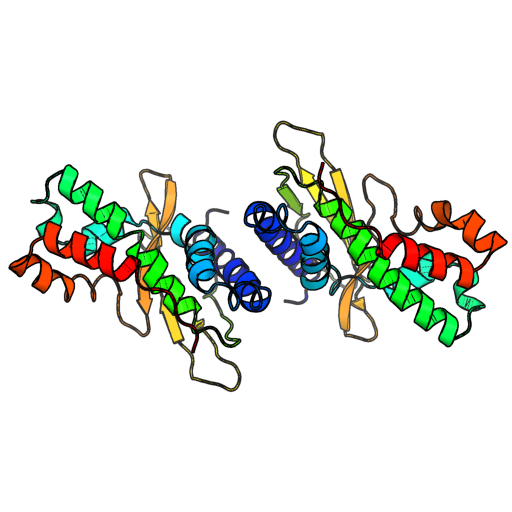31 8.107 0.83 43.80 129 THR B CA 1
ATOM 2453 C CA B THR B 1 121 ? 32.344 61.134 8.082 0.17 46.48 129 THR B CA 1
ATOM 2454 C C A THR B 1 121 ? 31.514 61.939 9.095 0.83 35.05 129 THR B C 1
ATOM 2455 C C B THR B 1 121 ? 31.516 61.932 9.090 0.17 39.96 129 THR B C 1
ATOM 2456 O O A THR B 1 121 ? 32.058 62.632 9.955 0.83 39.23 129 THR B O 1
ATOM 2457 O O B THR B 1 121 ? 32.072 62.600 9.962 0.17 41.23 129 THR B O 1
ATOM 2464 N N . ILE B 1 122 ? 30.192 61.864 8.961 1.00 32.39 130 ILE B N 1
ATOM 2465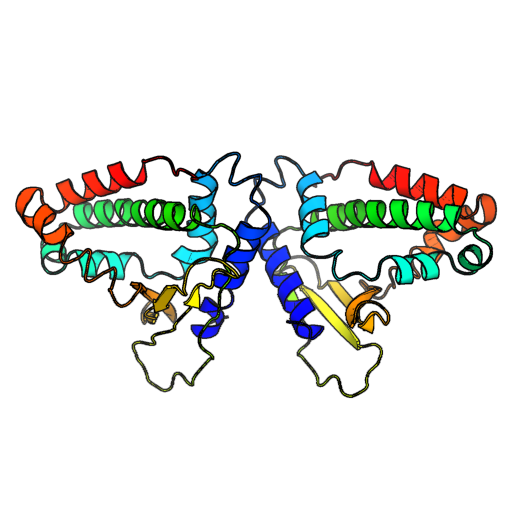 C CA . ILE B 1 122 ? 29.291 62.467 9.933 1.00 28.26 130 ILE B CA 1
ATOM 2466 C C . ILE B 1 122 ? 28.444 61.343 10.496 1.00 29.34 130 ILE B C 1
ATOM 2467 O O . ILE B 1 122 ? 27.867 60.560 9.741 1.00 35.74 130 ILE B O 1
ATOM 2472 N N . VAL B 1 123 ? 28.376 61.256 11.824 1.00 24.00 131 VAL B N 1
ATOM 2473 C CA . VAL B 1 123 ? 27.607 60.212 12.495 1.00 25.19 131 VAL B CA 1
ATOM 2474 C C . VAL B 1 123 ? 26.568 60.895 13.378 1.00 23.60 131 VAL B C 1
ATOM 2475 O O . VAL B 1 123 ? 26.934 61.534 14.367 1.00 22.43 131 VAL B O 1
ATOM 2479 N N . PRO B 1 124 ? 25.280 60.788 13.020 1.00 23.89 132 PRO B N 1
ATOM 2480 C CA . PRO B 1 124 ? 24.208 61.289 13.884 1.00 22.64 132 PRO B CA 1
ATOM 2481 C C . PRO B 1 124 ? 23.909 60.305 14.991 1.00 21.80 132 PRO B C 1
ATOM 2482 O O . PRO B 1 124 ? 23.732 59.102 14.715 1.00 23.86 132 PRO B O 1
ATOM 2486 N N . ILE B 1 125 ? 23.841 60.806 16.219 1.00 17.88 133 ILE B N 1
ATOM 2487 C CA . ILE B 1 125 ? 23.514 59.964 17.365 1.00 18.48 133 ILE B CA 1
ATOM 2488 C C . ILE B 1 125 ? 22.397 60.607 18.154 1.00 18.13 133 ILE B C 1
ATOM 2489 O O . ILE B 1 125 ? 22.541 61.703 18.687 1.00 18.09 133 ILE B O 1
ATOM 2494 N N . ARG B 1 126 ? 21.273 59.905 18.217 1.00 19.14 134 ARG B N 1
ATOM 2495 C CA . ARG B 1 126 ? 20.097 60.400 18.900 1.00 21.02 134 ARG B CA 1
ATOM 2496 C C . ARG B 1 126 ? 20.134 60.133 20.379 1.00 21.01 134 ARG B C 1
ATOM 2497 O O . ARG B 1 126 ? 20.532 59.051 20.813 1.00 22.96 134 ARG B O 1
ATOM 2505 N N A VAL B 1 127 ? 19.721 61.121 21.168 0.61 21.21 135 VAL B N 1
ATOM 2506 N N B VAL B 1 127 ? 19.737 61.163 21.118 0.39 21.86 135 VAL B N 1
ATOM 2507 C CA A VAL B 1 127 ? 19.376 60.899 22.563 0.61 20.91 135 VAL B CA 1
ATOM 2508 C CA B VAL B 1 127 ? 19.321 61.067 22.499 0.39 21.21 135 VAL B CA 1
ATOM 2509 C C A VAL B 1 127 ? 17.985 61.485 22.804 0.61 17.21 135 VAL B C 1
ATOM 2510 C C B VAL B 1 127 ? 17.849 61.385 22.531 0.39 19.94 135 VAL B C 1
ATOM 2511 O O A VAL B 1 127 ? 17.700 62.646 22.472 0.61 18.14 135 VAL B O 1
ATOM 2512 O O B VAL B 1 127 ? 17.385 62.293 21.830 0.39 20.88 135 VAL B O 1
ATOM 2519 N N . THR B 1 128 ? 17.113 60.639 23.335 1.00 18.69 136 THR B N 1
ATOM 2520 C CA . THR B 1 128 ? 15.740 60.988 23.613 1.00 18.89 136 THR B CA 1
ATOM 2521 C C . THR B 1 128 ? 15.649 61.308 25.080 1.00 18.38 136 THR B C 1
ATOM 2522 O O . THR B 1 128 ? 16.034 60.499 25.919 1.00 19.18 136 THR B O 1
ATOM 2526 N N . ILE B 1 129 ? 15.174 62.510 25.379 1.00 18.86 137 ILE B N 1
ATOM 2527 C CA . ILE B 1 129 ? 14.956 62.945 26.744 1.00 18.42 137 ILE B CA 1
ATOM 2528 C C . ILE B 1 129 ? 13.520 62.614 27.108 1.00 17.12 137 ILE B C 1
ATOM 2529 O O . ILE B 1 129 ? 12.568 63.095 26.470 1.00 19.33 137 ILE B O 1
ATOM 2534 N N . ILE B 1 130 ? 13.381 61.785 28.139 1.00 19.83 138 ILE B N 1
ATOM 2535 C CA . ILE B 1 130 ? 12.116 61.222 28.566 1.00 20.61 138 ILE B CA 1
ATOM 2536 C C . ILE B 1 130 ? 11.722 61.840 29.900 1.00 18.89 138 ILE B C 1
ATOM 2537 O O . ILE B 1 130 ? 12.568 61.989 30.789 1.00 21.27 138 ILE B O 1
ATOM 2542 N N . ASP B 1 131 ? 10.452 62.218 30.033 1.00 20.10 139 ASP B N 1
ATOM 2543 C CA . ASP B 1 131 ? 9.951 62.831 31.252 1.00 21.25 139 ASP B CA 1
ATOM 2544 C C . ASP B 1 131 ? 8.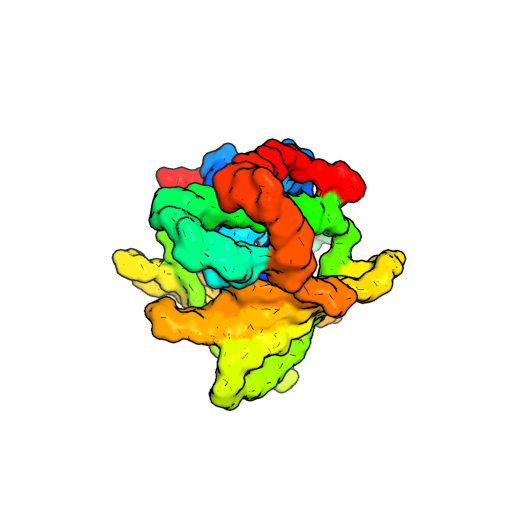866 61.936 31.810 1.00 24.15 139 ASP B C 1
ATOM 2545 O O . ASP B 1 131 ? 7.698 62.121 31.496 1.00 24.69 139 ASP B O 1
ATOM 2550 N N . PRO B 1 132 ? 9.249 60.940 32.617 1.00 24.05 140 PRO B N 1
ATOM 2551 C CA . PRO B 1 132 ? 8.244 59.976 33.076 1.00 26.90 140 PRO B CA 1
ATOM 2552 C C . PRO B 1 132 ? 7.062 60.643 33.771 1.00 24.54 140 PRO B C 1
ATOM 2553 O O . PRO B 1 132 ? 7.238 61.505 34.634 1.00 25.13 140 PRO B O 1
ATOM 2557 N N . ASN B 1 133 ? 5.863 60.247 33.361 1.00 24.86 141 ASN B N 1
ATOM 2558 C CA . ASN B 1 133 ? 4.624 60.776 33.902 1.00 24.78 141 ASN B CA 1
ATOM 2559 C C . ASN B 1 133 ? 4.459 62.265 33.662 1.00 26.32 141 ASN B C 1
ATOM 2560 O O . ASN B 1 133 ? 3.603 62.899 34.282 1.00 26.49 141 ASN B O 1
ATOM 2565 N N . GLY B 1 134 ? 5.271 62.813 32.761 1.00 25.54 142 GLY B N 1
ATOM 2566 C CA . GLY B 1 134 ? 5.252 64.234 32.467 1.00 27.96 142 GLY B CA 1
ATOM 2567 C C . GLY B 1 134 ? 5.073 64.516 30.992 1.00 26.56 142 GLY B C 1
ATOM 2568 O O . GLY B 1 134 ? 4.158 63.992 30.339 1.00 29.76 142 GLY B O 1
ATOM 2569 N N . ARG B 1 135 ? 5.965 65.344 30.457 1.00 26.34 143 ARG B N 1
ATOM 2570 C CA . ARG B 1 135 ? 5.814 65.818 29.092 1.00 27.54 143 ARG B CA 1
ATOM 2571 C C . ARG B 1 135 ? 6.312 64.783 28.080 1.00 23.51 143 ARG B C 1
ATOM 2572 O O . ARG B 1 135 ? 7.056 63.865 28.428 1.00 23.62 143 ARG B O 1
ATOM 2580 N N . PRO B 1 136 ? 5.886 64.921 26.817 1.00 22.87 144 PRO B N 1
ATOM 2581 C CA . PRO B 1 136 ? 6.293 63.998 25.753 1.00 23.24 144 PRO B CA 1
ATOM 2582 C C . PRO B 1 136 ? 7.800 64.023 25.471 1.00 21.12 144 PRO B C 1
ATOM 2583 O O . PRO B 1 136 ? 8.492 64.962 25.878 1.00 22.75 144 PRO B O 1
ATOM 2587 N N . PRO B 1 137 ? 8.302 63.000 24.768 1.00 20.55 145 PRO B N 1
ATOM 2588 C CA . PRO B 1 137 ? 9.744 62.878 24.546 1.00 20.06 145 PRO B CA 1
ATOM 2589 C C . PRO B 1 137 ? 10.317 64.044 23.761 1.00 20.93 145 PRO B C 1
ATOM 2590 O O . PRO B 1 137 ? 9.635 64.596 22.887 1.00 21.65 145 PRO B O 1
ATOM 2594 N N . VAL B 1 138 ? 11.557 64.397 24.073 1.00 20.70 146 VAL B N 1
ATOM 2595 C CA . VAL B 1 138 ? 12.306 65.409 23.336 1.00 18.61 146 VAL B CA 1
ATOM 2596 C C . VAL B 1 138 ? 13.456 64.710 22.634 1.00 19.30 146 VAL B C 1
ATOM 2597 O O . VAL B 1 138 ? 14.306 64.120 23.283 1.00 20.57 146 VAL B O 1
ATOM 2601 N N . ARG B 1 139 ? 13.493 64.774 21.304 1.00 19.86 147 ARG B N 1
ATOM 2602 C CA . ARG B 1 139 ? 14.522 64.075 20.543 1.00 19.82 147 ARG B CA 1
ATOM 2603 C C . ARG B 1 139 ? 15.647 65.014 20.148 1.00 20.83 147 ARG B C 1
ATOM 2604 O O . ARG B 1 139 ? 15.411 66.033 19.493 1.00 21.82 147 ARG B O 1
ATOM 2612 N N . LEU B 1 140 ? 16.865 64.653 20.547 1.00 21.10 148 LEU B N 1
ATOM 2613 C CA . LEU B 1 140 ? 18.068 65.425 20.249 1.00 19.84 148 LEU B CA 1
ATOM 2614 C C . LEU B 1 140 ? 19.030 64.583 19.425 1.00 22.16 148 LEU B C 1
ATOM 2615 O O . LEU B 1 140 ? 19.452 63.537 19.861 1.00 33.52 148 LEU B O 1
ATOM 2620 N N . ASP B 1 141 ? 19.425 65.067 18.263 1.00 16.67 149 ASP B N 1
ATOM 2621 C CA . ASP B 1 141 ? 20.346 64.325 17.417 1.00 17.56 149 ASP B CA 1
ATOM 2622 C C . ASP B 1 141 ? 21.662 65.077 17.378 1.00 17.95 149 ASP B C 1
ATOM 2623 O O . ASP B 1 141 ? 21.727 66.182 16.866 1.00 19.72 149 ASP B O 1
ATOM 2628 N N . PHE B 1 142 ? 22.702 64.500 17.961 1.00 16.43 150 PHE B N 1
ATOM 2629 C CA . PHE B 1 142 ? 24.026 65.104 17.954 1.00 16.97 150 PHE B CA 1
ATOM 2630 C C . PHE B 1 142 ? 24.794 64.662 16.735 1.00 17.39 150 PHE B C 1
ATOM 2631 O O . PHE B 1 142 ? 24.836 63.475 16.419 1.00 18.87 150 PHE B O 1
ATOM 2639 N N A GLN B 1 143 ? 25.427 65.624 16.078 0.51 17.05 151 GLN B N 1
ATOM 2640 N N B GLN B 1 143 ? 25.330 65.637 16.003 0.49 17.42 151 GLN B N 1
ATOM 2641 C CA A GLN B 1 143 ? 26.131 65.385 14.835 0.51 16.60 151 GLN B CA 1
ATOM 2642 C CA B GLN B 1 143 ? 26.131 65.375 14.815 0.49 17.77 151 GLN B CA 1
ATOM 2643 C C A GLN B 1 143 ? 27.628 65.315 15.103 0.51 15.86 151 GLN B C 1
ATOM 2644 C C B GLN B 1 143 ? 27.583 65.278 15.227 0.49 16.89 151 GLN B C 1
ATOM 2645 O O A GLN B 1 143 ? 28.257 66.327 15.407 0.51 20.77 151 GLN B O 1
ATOM 2646 O O B GLN B 1 143 ? 28.134 66.244 15.745 0.49 17.01 151 GLN B O 1
ATOM 2657 N N . TRP B 1 144 ? 28.173 64.107 15.012 1.00 16.78 152 TRP B N 1
ATOM 2658 C CA . TRP B 1 144 ? 29.564 63.837 15.344 1.00 17.04 152 TRP B CA 1
ATOM 2659 C C . TRP B 1 144 ? 30.430 63.709 14.104 1.00 17.71 152 TRP B C 1
ATOM 2660 O O . TRP B 1 144 ? 29.993 63.157 13.088 1.00 21.19 152 TRP B O 1
ATOM 2671 N N . ARG B 1 145 ? 31.659 64.206 14.212 1.00 20.66 153 ARG B N 1
ATOM 2672 C CA . ARG B 1 145 ? 32.648 64.101 13.148 1.00 23.53 153 ARG B CA 1
ATOM 2673 C C . ARG B 1 145 ? 34.015 63.779 13.778 1.00 23.87 153 ARG B C 1
ATOM 2674 O O . ARG B 1 145 ? 34.299 64.185 14.912 1.00 24.67 153 ARG B O 1
ATOM 2682 N N . LYS B 1 146 ? 34.843 63.005 13.073 1.00 27.82 154 LYS B N 1
ATOM 2683 C CA . LYS B 1 146 ? 36.163 62.680 13.570 1.00 33.72 154 LYS B CA 1
ATOM 2684 C C . LYS B 1 146 ? 37.061 63.810 13.129 1.00 32.66 154 LYS B C 1
ATOM 2685 O O . LYS B 1 146 ? 37.206 64.076 11.935 1.00 37.04 154 LYS B O 1
ATOM 2691 N N . ASN B 1 147 ? 37.613 64.500 14.115 1.00 33.39 155 ASN B N 1
ATOM 2692 C CA . ASN B 1 147 ? 38.455 65.652 13.886 1.00 34.34 155 ASN B CA 1
ATOM 2693 C C . ASN B 1 147 ? 39.802 65.171 13.391 1.00 34.92 155 ASN B C 1
ATOM 2694 O O . ASN B 1 147 ? 40.522 64.516 14.127 1.00 35.23 155 ASN B O 1
ATOM 2699 N N . SER B 1 148 ? 40.136 65.504 12.147 1.00 38.05 156 SER B N 1
ATOM 2700 C CA . SER B 1 148 ? 41.355 65.007 11.517 1.00 39.22 156 SER B CA 1
ATOM 2701 C C . SER B 1 148 ? 42.607 65.556 12.189 1.00 37.19 156 SER B C 1
ATOM 2702 O O . SER B 1 148 ? 43.660 64.905 12.185 1.00 41.68 156 SER B O 1
ATOM 2705 N N A GLN B 1 149 ? 42.506 66.749 12.770 0.56 37.49 157 GLN B N 1
ATOM 2706 N N B GLN B 1 149 ? 42.485 66.744 12.770 0.44 36.90 157 GLN B N 1
ATOM 2707 C CA A GLN B 1 149 ? 43.664 67.368 13.415 0.56 35.26 157 GLN B CA 1
ATOM 2708 C CA B GLN B 1 149 ? 43.609 67.392 13.434 0.44 35.07 157 GLN B CA 1
ATOM 2709 C C A GLN B 1 149 ? 43.906 66.823 14.827 0.56 34.89 157 GLN B C 1
ATOM 2710 C C B GLN B 1 149 ? 43.891 66.801 14.809 0.44 34.81 157 GLN B C 1
ATOM 2711 O O A GLN B 1 149 ? 45.052 66.569 15.201 0.56 34.29 157 GLN B O 1
ATOM 2712 O O B GLN B 1 149 ? 45.039 66.503 15.139 0.44 34.35 157 GLN B O 1
ATOM 2723 N N . THR B 1 150 ? 42.848 66.634 15.615 1.00 33.24 158 THR B N 1
ATOM 2724 C CA . THR B 1 150 ? 43.036 66.139 16.991 1.00 27.94 158 THR B CA 1
ATOM 2725 C C . THR B 1 150 ? 42.980 64.614 17.097 1.00 27.11 158 THR B C 1
ATOM 2726 O O . THR B 1 150 ? 43.510 64.032 18.054 1.00 27.50 158 THR B O 1
ATOM 2730 N N . GLY B 1 151 ? 42.334 63.975 16.124 1.00 28.30 159 GLY B N 1
ATOM 2731 C CA . GLY B 1 151 ? 42.167 62.537 16.133 1.00 27.16 159 GLY B CA 1
ATOM 2732 C C . GLY B 1 151 ? 40.999 62.084 17.000 1.00 28.50 159 GLY B C 1
ATOM 2733 O O . GLY B 1 151 ? 40.785 60.885 17.181 1.00 28.88 159 GLY B O 1
ATOM 2734 N N . ASN B 1 152 ? 40.250 63.040 17.544 1.00 25.42 160 ASN B N 1
ATOM 2735 C CA . ASN B 1 152 ? 39.113 62.738 18.404 1.00 24.16 160 ASN B CA 1
ATOM 2736 C C . ASN B 1 152 ? 37.782 62.939 17.689 1.00 22.79 160 ASN B C 1
ATOM 2737 O O . ASN B 1 152 ? 37.644 63.834 16.866 1.00 25.02 160 ASN B O 1
ATOM 2742 N N . TRP B 1 153 ? 36.803 62.108 18.018 1.00 22.70 161 TRP B N 1
ATOM 2743 C CA . TRP B 1 153 ? 35.419 62.367 17.646 1.00 20.48 161 TRP B CA 1
ATOM 2744 C C . TRP B 1 153 ? 34.874 63.523 18.466 1.00 18.52 161 TRP B C 1
ATOM 2745 O O . TRP B 1 153 ? 35.040 63.564 19.698 1.00 20.04 161 TRP B O 1
ATOM 2756 N N . GLN B 1 154 ? 34.225 64.461 17.782 1.00 18.23 162 GLN B N 1
ATOM 2757 C CA . GLN B 1 154 ? 33.549 65.568 18.440 1.00 18.61 162 GLN B CA 1
ATOM 2758 C C . GLN B 1 154 ? 32.206 65.862 17.817 1.00 19.12 162 GLN B C 1
ATOM 2759 O O . GLN B 1 154 ? 32.009 65.665 16.615 1.00 20.45 162 GLN B O 1
ATOM 2765 N N . ALA B 1 155 ? 31.303 66.379 18.638 1.00 18.51 163 ALA B N 1
ATOM 2766 C CA . ALA B 1 155 ? 30.011 66.860 18.166 1.00 16.03 163 ALA B CA 1
ATOM 2767 C C . ALA B 1 155 ? 30.153 68.312 17.699 1.00 17.39 163 ALA B C 1
ATOM 2768 O O . ALA B 1 155 ? 30.823 69.105 18.357 1.00 18.16 163 ALA B O 1
ATOM 2770 N N . TYR B 1 156 ? 29.506 68.668 16.591 1.00 16.95 164 TYR B N 1
ATOM 2771 C CA . TYR B 1 156 ? 29.541 70.061 16.140 1.00 18.23 164 TYR B CA 1
ATOM 2772 C C . TYR B 1 156 ? 28.163 70.665 15.958 1.00 17.77 164 TYR B C 1
ATOM 2773 O O . TYR B 1 156 ? 28.044 71.864 15.733 1.00 19.61 164 TYR B O 1
ATOM 2782 N N . ASP B 1 157 ? 27.117 69.855 16.072 1.00 17.95 165 ASP B N 1
ATOM 2783 C CA . ASP B 1 157 ? 25.767 70.366 15.946 1.00 16.97 165 ASP B CA 1
ATOM 2784 C C . ASP B 1 157 ? 24.844 69.512 16.778 1.00 16.18 165 ASP B C 1
ATOM 2785 O O . ASP B 1 157 ? 25.158 68.357 17.110 1.00 16.45 165 ASP B O 1
ATOM 2790 N N . MET B 1 158 ? 23.717 70.108 17.135 1.00 16.74 166 MET B N 1
ATOM 2791 C CA . MET B 1 158 ? 22.633 69.401 17.814 1.00 16.30 166 MET B CA 1
ATOM 2792 C C . MET B 1 158 ? 21.355 69.766 17.097 1.00 16.49 166 MET B C 1
ATOM 2793 O O . MET B 1 158 ? 21.051 70.943 16.915 1.00 19.19 166 MET B O 1
ATOM 2798 N N . ILE B 1 159 ? 20.633 68.744 16.671 1.00 15.05 167 ILE B N 1
ATOM 2799 C CA . ILE B 1 159 ? 19.336 68.898 16.059 1.00 15.66 167 ILE B CA 1
ATOM 2800 C C . ILE B 1 159 ? 18.308 68.604 17.139 1.00 17.70 167 ILE B C 1
ATOM 2801 O O . ILE B 1 159 ? 18.215 67.485 17.625 1.00 21.73 167 ILE B O 1
ATOM 2806 N N . ALA B 1 160 ? 17.582 69.629 17.552 1.00 17.71 168 ALA B N 1
ATOM 2807 C CA . ALA B 1 160 ? 16.629 69.496 18.657 1.00 17.77 168 ALA B CA 1
ATOM 2808 C C . ALA B 1 160 ? 15.234 69.572 18.088 1.00 20.60 168 ALA B C 1
ATOM 2809 O O . ALA B 1 160 ? 14.869 70.567 17.474 1.00 20.33 168 ALA B O 1
ATOM 2811 N N . GLU B 1 161 ? 14.460 68.518 18.303 1.00 20.90 169 GLU B N 1
ATOM 2812 C CA . GLU B 1 161 ? 13.119 68.432 17.759 1.00 23.81 169 GLU B CA 1
ATOM 2813 C C . GLU B 1 161 ? 13.102 68.785 16.267 1.00 21.82 169 GLU B C 1
ATOM 2814 O O . GLU B 1 161 ? 12.246 69.528 15.794 1.00 25.11 169 GLU B O 1
ATOM 2820 N N . GLY B 1 162 ? 14.077 68.253 15.541 1.00 20.02 170 GLY B N 1
ATOM 2821 C CA . GLY B 1 162 ? 14.137 68.399 14.102 1.00 20.18 170 GLY B CA 1
ATOM 2822 C C . GLY B 1 162 ? 14.756 69.683 13.600 1.00 17.85 170 GLY B C 1
ATOM 2823 O O . GLY B 1 162 ? 14.751 69.922 12.391 1.00 20.43 170 GLY B O 1
ATOM 2824 N N . VAL B 1 163 ? 15.273 70.510 14.506 1.00 17.09 171 VAL B N 1
ATOM 2825 C CA . VAL B 1 163 ? 15.850 71.775 14.097 1.00 18.00 171 VAL B CA 1
ATOM 2826 C C . VAL B 1 163 ? 17.311 71.871 14.505 1.00 16.39 171 VAL B C 1
ATOM 2827 O O . VAL B 1 163 ? 17.635 71.770 15.678 1.00 17.19 171 VAL B O 1
ATOM 2831 N N . SER B 1 164 ? 18.179 72.066 13.519 1.00 16.40 172 SER B N 1
ATOM 2832 C CA . SER B 1 164 ? 19.605 72.251 13.750 1.00 16.85 172 SER B CA 1
ATOM 2833 C C . SER B 1 164 ? 19.917 73.565 14.433 1.00 16.98 172 SER B C 1
ATOM 2834 O O . SER B 1 164 ? 19.522 74.635 13.963 1.00 17.56 172 SER B O 1
ATOM 2837 N N A MET B 1 165 ? 20.627 73.476 15.549 0.63 17.40 173 MET B N 1
ATOM 2838 N N B MET B 1 165 ? 20.660 73.517 15.534 0.37 19.07 173 MET B N 1
ATOM 2839 C CA A MET B 1 165 ? 21.042 74.673 16.257 0.63 16.80 173 MET B CA 1
ATOM 2840 C CA B MET B 1 165 ? 21.049 74.758 16.199 0.37 21.47 173 MET B CA 1
ATOM 2841 C C A MET B 1 165 ? 21.975 75.540 15.401 0.63 16.61 173 MET B C 1
ATOM 2842 C C B MET B 1 165 ? 22.017 75.578 15.334 0.37 19.20 173 MET B C 1
ATOM 2843 O O A MET B 1 165 ? 21.816 76.764 15.366 0.63 19.20 173 MET B O 1
ATOM 2844 O O B MET B 1 165 ? 21.929 76.807 15.303 0.37 19.00 173 MET B O 1
ATOM 2853 N N A ILE B 1 166 ? 22.925 74.936 14.688 0.63 16.66 174 ILE B N 1
ATOM 2854 N N B ILE B 1 166 ? 22.930 74.915 14.625 0.37 18.84 174 ILE B N 1
ATOM 2855 C CA A ILE B 1 166 ? 23.788 75.746 13.818 0.63 17.78 174 ILE B CA 1
ATOM 2856 C CA B ILE B 1 166 ? 23.849 75.635 13.735 0.37 18.77 174 ILE B CA 1
ATOM 2857 C C A ILE B 1 166 ? 22.934 76.478 12.787 0.63 17.99 174 ILE B C 1
ATOM 2858 C C B ILE B 1 166 ? 23.067 76.403 12.675 0.37 18.83 174 ILE B C 1
ATOM 2859 O O A ILE B 1 166 ? 23.045 77.685 12.636 0.63 19.94 174 ILE B O 1
ATOM 2860 O O B ILE B 1 166 ? 23.363 77.557 12.391 0.37 17.51 174 ILE B O 1
ATOM 2869 N N . THR B 1 167 ? 22.079 75.748 12.079 1.00 16.25 175 THR B N 1
ATOM 2870 C CA . THR B 1 167 ? 21.312 76.349 11.010 1.00 17.80 175 THR B CA 1
ATOM 2871 C C . THR B 1 167 ? 20.444 77.463 11.564 1.00 19.42 175 THR B C 1
ATOM 2872 O O . THR B 1 167 ? 20.343 78.535 10.964 1.00 20.71 175 THR B O 1
ATOM 2876 N N . THR B 1 168 ? 19.814 77.223 12.711 1.00 18.71 176 THR B N 1
ATOM 2877 C CA . THR B 1 168 ? 19.004 78.253 13.334 1.00 22.48 176 THR B CA 1
ATOM 2878 C C . THR B 1 168 ? 19.821 79.498 13.636 1.00 23.20 176 THR B C 1
ATOM 2879 O O . THR B 1 168 ? 19.391 80.617 13.329 1.00 24.52 176 THR B O 1
ATOM 2883 N N . LYS B 1 169 ? 20.996 79.332 14.233 1.00 20.87 177 LYS B N 1
ATOM 2884 C CA . LYS B 1 169 ? 21.789 80.516 14.549 1.00 20.20 177 LYS B CA 1
ATOM 2885 C C . LYS B 1 169 ? 22.412 81.158 13.305 1.00 21.98 177 LYS B C 1
ATOM 2886 O O . LYS B 1 169 ? 22.549 82.378 13.261 1.00 23.61 177 LYS B O 1
ATOM 2892 N N A GLN B 1 170 ? 22.800 80.354 12.317 0.54 21.07 178 GLN B N 1
ATOM 2893 N N B GLN B 1 170 ? 22.756 80.364 12.298 0.46 22.64 178 GLN B N 1
ATOM 2894 C CA A GLN B 1 170 ? 23.228 80.896 11.024 0.54 22.13 178 GLN B CA 1
ATOM 2895 C CA B GLN B 1 170 ? 23.265 80.920 11.045 0.46 23.11 178 GLN B CA 1
ATOM 2896 C C A GLN B 1 170 ? 22.191 81.918 10.584 0.54 25.54 178 GLN B C 1
ATOM 2897 C C B GLN B 1 170 ? 22.213 81.832 10.412 0.46 25.38 178 GLN B C 1
ATOM 2898 O O A GLN B 1 170 ? 22.495 83.101 10.311 0.54 27.03 178 GLN B O 1
ATOM 2899 O O B GLN B 1 170 ? 22.542 82.858 9.805 0.46 24.10 178 GLN B O 1
ATOM 2910 N N . ASN B 1 171 ? 20.946 81.455 10.561 1.00 24.44 179 ASN B N 1
ATOM 2911 C CA . ASN B 1 171 ? 19.838 82.255 10.060 1.00 26.12 179 ASN B CA 1
ATOM 2912 C C . ASN B 1 171 ? 19.674 83.493 10.944 1.00 29.06 179 ASN B C 1
ATOM 2913 O O . ASN B 1 171 ? 19.651 84.628 10.453 1.00 32.95 179 ASN B O 1
ATOM 2918 N N . GLU B 1 172 ? 19.590 83.284 12.258 1.00 26.38 180 GLU B N 1
ATOM 2919 C CA . GLU B 1 172 ? 19.262 84.381 13.170 1.00 27.39 180 GLU B CA 1
ATOM 2920 C C . GLU B 1 172 ? 20.407 85.388 13.296 1.00 28.48 180 GLU B C 1
ATOM 2921 O O . GLU B 1 172 ? 20.182 86.599 13.263 1.00 34.19 180 GLU B O 1
ATOM 2927 N N . TRP B 1 173 ? 21.632 84.898 13.444 1.00 26.51 181 TRP B N 1
ATOM 2928 C CA . TRP B 1 173 ? 22.760 85.802 13.664 1.00 24.80 181 TRP B CA 1
ATOM 2929 C C . TRP B 1 173 ? 23.215 86.422 12.354 1.00 25.43 181 TRP B C 1
ATOM 2930 O O . TRP B 1 173 ? 23.877 87.456 12.362 1.00 26.72 181 TRP B O 1
ATOM 2941 N N . GLY B 1 174 ? 22.872 85.818 11.221 1.00 30.04 182 GLY B N 1
ATOM 2942 C CA . GLY B 1 174 ? 23.091 86.507 9.956 1.00 34.42 182 GLY B CA 1
ATOM 2943 C C . GLY B 1 174 ? 22.602 87.959 9.932 1.00 30.23 182 GLY B C 1
ATOM 2944 O O . GLY B 1 174 ? 23.297 88.855 9.449 1.00 31.46 182 GLY B O 1
ATOM 2945 N N . THR B 1 175 ? 21.397 88.198 10.447 1.00 34.21 183 THR B N 1
ATOM 2946 C CA . THR B 1 175 ? 20.823 89.542 10.482 1.00 35.38 183 THR B CA 1
ATOM 2947 C C . THR B 1 175 ? 21.670 90.508 11.323 1.00 32.78 183 THR B C 1
ATOM 2948 O O . THR B 1 175 ? 21.981 91.680 10.933 1.00 36.83 183 THR B O 1
ATOM 2952 N N . LEU B 1 176 ? 22.070 89.991 12.481 1.00 28.58 184 LEU B N 1
ATOM 2953 C CA . LEU B 1 176 ? 22.920 90.740 13.373 1.00 29.37 184 LEU B CA 1
ATOM 2954 C C . LEU B 1 176 ? 24.224 91.045 12.672 1.00 24.31 184 LEU B C 1
ATOM 2955 O O . LEU B 1 176 ? 24.714 92.155 12.748 1.00 25.32 184 LEU B O 1
ATOM 2960 N N . LEU B 1 177 ? 24.776 90.067 11.967 1.00 24.09 185 LEU B N 1
ATOM 2961 C CA . LEU B 1 177 ? 26.042 90.277 11.282 1.00 21.28 185 LEU B CA 1
ATOM 2962 C C . LEU B 1 177 ? 25.896 91.346 10.204 1.00 20.76 185 LEU B C 1
ATOM 2963 O O . LEU B 1 177 ? 26.805 92.148 10.001 1.00 21.53 185 LEU B O 1
ATOM 2968 N N . ARG B 1 178 ? 24.773 91.335 9.496 1.00 23.93 186 ARG B N 1
ATOM 2969 C CA . ARG B 1 178 ? 24.522 92.349 8.467 1.00 26.80 186 ARG B CA 1
ATOM 2970 C C . ARG B 1 178 ? 24.372 93.763 9.009 1.00 24.17 186 ARG B C 1
ATOM 2971 O O . ARG B 1 178 ? 24.531 94.729 8.252 1.00 26.81 186 ARG B O 1
ATOM 2979 N N . THR B 1 179 ? 23.932 93.888 10.259 1.00 25.41 187 THR B N 1
ATOM 2980 C CA . THR B 1 179 ? 23.846 95.233 10.863 1.00 25.28 187 THR B CA 1
ATOM 2981 C C . THR B 1 179 ? 24.977 95.673 11.812 1.00 21.50 187 THR B C 1
ATOM 2982 O O . THR B 1 179 ? 25.493 96.798 11.700 1.00 21.59 187 THR B O 1
ATOM 2986 N N . LYS B 1 180 ? 25.366 94.832 12.758 1.00 21.13 188 LYS B N 1
ATOM 2987 C CA . LYS B 1 180 ? 26.383 95.256 13.731 1.00 21.98 188 LYS B CA 1
ATOM 2988 C C . LYS B 1 180 ? 27.670 94.459 13.637 1.00 19.74 188 LYS B C 1
ATOM 2989 O O . LYS B 1 180 ? 28.571 94.623 14.468 1.00 21.28 188 LYS B O 1
ATOM 2995 N N . GLY B 1 181 ? 27.765 93.613 12.612 1.00 22.18 189 GLY B N 1
ATOM 2996 C CA . GLY B 1 181 ? 29.007 92.943 12.297 1.00 22.36 189 GLY B CA 1
ATOM 2997 C C . GLY B 1 181 ? 29.382 91.886 13.307 1.00 18.80 189 GLY B C 1
ATOM 2998 O O . GLY B 1 181 ? 28.675 91.638 14.296 1.00 19.15 189 GLY B O 1
ATOM 2999 N N . ILE B 1 182 ? 30.534 91.273 13.075 1.00 16.49 190 ILE B N 1
ATOM 3000 C CA . ILE B 1 182 ? 30.978 90.223 13.982 1.00 17.54 190 ILE B CA 1
ATOM 3001 C C . ILE B 1 182 ? 31.297 90.830 15.347 1.00 19.41 190 ILE B C 1
ATOM 3002 O O . ILE B 1 182 ? 31.121 90.172 16.374 1.00 17.79 190 ILE B O 1
ATOM 3007 N N . ASP B 1 183 ? 31.733 92.087 15.384 1.00 17.39 191 ASP B N 1
ATOM 3008 C CA . ASP B 1 183 ? 32.018 92.683 16.679 1.00 18.05 191 ASP B CA 1
ATOM 3009 C C . ASP B 1 183 ? 30.733 92.970 17.464 1.00 20.40 191 ASP B C 1
ATOM 3010 O O . ASP B 1 183 ? 30.680 92.731 18.693 1.00 19.58 191 ASP B O 1
ATOM 3015 N N . GLY B 1 184 ? 29.681 93.435 16.799 1.00 19.67 192 GLY B N 1
ATOM 3016 C CA . GLY B 1 184 ? 28.440 93.621 17.517 1.00 20.40 192 GLY B CA 1
ATOM 3017 C C . GLY B 1 184 ? 27.866 92.300 17.987 1.00 19.32 192 GLY B C 1
ATOM 3018 O O . GLY B 1 184 ? 27.372 92.176 19.127 1.00 22.05 192 GLY B O 1
ATOM 3019 N N . LEU B 1 185 ? 27.943 91.297 17.114 1.00 19.46 193 LEU B N 1
ATOM 3020 C CA . LEU B 1 185 ? 27.510 89.963 17.516 1.00 19.56 193 LEU B CA 1
ATOM 3021 C C . LEU B 1 185 ? 28.292 89.456 18.728 1.00 20.29 193 LEU B C 1
ATOM 3022 O O . LEU B 1 185 ? 27.707 88.956 19.693 1.00 18.75 193 LEU B O 1
ATOM 3027 N N . THR B 1 186 ? 29.610 89.583 18.690 1.00 18.88 194 THR B N 1
ATOM 3028 C CA . THR B 1 186 ? 30.447 89.143 19.807 1.00 17.86 194 THR B CA 1
ATOM 3029 C C . THR B 1 186 ? 30.036 89.821 21.106 1.00 19.52 194 THR B C 1
ATOM 3030 O O . THR B 1 186 ? 29.858 89.152 22.146 1.00 19.75 194 THR B O 1
ATOM 3034 N N . ALA B 1 187 ? 29.870 91.140 21.045 1.00 20.61 195 ALA B N 1
ATOM 3035 C CA . ALA B 1 187 ? 29.483 91.884 22.242 1.00 19.01 195 ALA B CA 1
ATOM 3036 C C . ALA B 1 187 ? 28.151 91.395 22.787 1.00 18.79 195 ALA B C 1
ATOM 3037 O O . ALA B 1 187 ? 27.959 91.258 24.018 1.00 22.10 195 ALA B O 1
ATOM 3039 N N . GLN B 1 188 ? 27.213 91.141 21.874 1.00 20.86 196 GLN B N 1
ATOM 3040 C CA . GLN B 1 188 ? 25.922 90.635 22.307 1.00 22.77 196 GLN B CA 1
ATOM 3041 C C . GLN B 1 188 ? 26.008 89.230 22.923 1.00 23.49 196 GLN B C 1
ATOM 3042 O O . GLN B 1 188 ? 25.369 88.966 23.939 1.00 21.78 196 GLN B O 1
ATOM 3048 N N . LEU B 1 189 ? 26.767 88.323 22.310 1.00 22.03 197 LEU B N 1
ATOM 3049 C CA . LEU B 1 189 ? 26.939 86.989 22.885 1.00 23.14 197 LEU B CA 1
ATOM 3050 C C . LEU B 1 189 ? 27.570 87.062 24.271 1.00 20.97 197 LEU B C 1
ATOM 3051 O O . LEU B 1 189 ? 27.170 86.328 25.187 1.00 24.15 197 LEU B O 1
ATOM 3056 N N . LYS B 1 190 ? 28.549 87.946 24.428 1.00 21.95 198 LYS B N 1
ATOM 3057 C CA . LYS B 1 190 ? 29.167 88.135 25.729 1.00 24.79 198 LYS B CA 1
ATOM 3058 C C . LYS B 1 190 ? 28.106 88.599 26.725 1.00 28.11 198 LYS B C 1
ATOM 3059 O O . LYS B 1 190 ? 27.997 88.052 27.819 1.00 29.72 198 LYS B O 1
ATOM 3065 N N . SER B 1 191 ? 27.321 89.603 26.352 1.00 26.05 199 SER B N 1
ATOM 3066 C CA . SER B 1 191 ? 26.257 90.063 27.234 1.00 26.77 199 SER B CA 1
ATOM 3067 C C . SER B 1 191 ? 25.266 88.953 27.609 1.00 26.68 199 SER B C 1
ATOM 3068 O O . SER B 1 191 ? 24.878 88.810 28.785 1.00 26.57 199 SER B O 1
ATOM 3071 N N . ILE B 1 192 ? 24.843 88.164 26.629 1.00 28.69 200 ILE B N 1
ATOM 3072 C CA . ILE B 1 192 ? 23.939 87.046 26.921 1.00 27.33 200 ILE B CA 1
ATOM 3073 C C . ILE B 1 192 ? 24.586 86.057 27.875 1.00 29.09 200 ILE B C 1
ATOM 3074 O O . ILE B 1 192 ? 23.935 85.550 28.794 1.00 30.59 200 ILE B O 1
ATOM 3079 N N . SER B 1 193 ? 25.863 85.768 27.656 1.00 27.28 201 SER B N 1
ATOM 3080 C CA . SER B 1 193 ? 26.536 84.764 28.471 1.00 31.41 201 SER B CA 1
ATOM 3081 C C . SER B 1 193 ? 26.639 85.170 29.941 1.00 31.83 201 SER B C 1
ATOM 3082 O O . SER B 1 193 ? 26.947 84.339 30.787 1.00 36.13 201 SER B O 1
ATOM 3085 N N . GLN B 1 194 ? 26.372 86.441 30.235 1.00 30.09 202 GLN B N 1
ATOM 3086 C CA . GLN B 1 194 ? 26.498 86.982 31.580 1.00 35.10 202 GLN B CA 1
ATOM 3087 C C . GLN B 1 194 ? 25.176 86.983 32.343 1.00 37.37 202 GLN B C 1
ATOM 3088 O O . GLN B 1 194 ? 25.137 87.303 33.536 1.00 38.39 202 GLN B O 1
ATOM 3094 N N . GLN B 1 195 ? 24.091 86.640 31.661 1.00 33.76 203 GLN B N 1
ATOM 3095 C CA . GLN B 1 195 ? 22.797 86.532 32.317 1.00 34.19 203 GLN B CA 1
ATOM 3096 C C . GLN B 1 195 ? 22.810 85.395 33.341 1.00 36.46 203 GLN B C 1
ATOM 3097 O O . GLN B 1 195 ? 23.231 84.276 33.047 1.00 36.70 203 GLN B O 1
ATOM 3103 N N . LYS B 1 196 ? 22.347 85.665 34.553 1.00 38.69 204 LYS B N 1
ATOM 3104 C CA . LYS B 1 196 ? 22.351 84.613 35.560 1.00 42.48 204 LYS B CA 1
ATOM 3105 C C . LYS B 1 196 ? 21.377 83.507 35.178 1.00 39.31 204 LYS B C 1
ATOM 3106 O O . LYS B 1 196 ? 20.299 83.762 34.643 1.00 42.28 204 LYS B O 1
ATOM 3112 N N A ILE B 1 197 ? 21.765 82.267 35.447 0.58 35.94 205 ILE B N 1
ATOM 3113 N N B ILE B 1 197 ? 21.780 82.269 35.447 0.42 35.81 205 ILE B N 1
ATOM 3114 C CA A ILE B 1 197 ? 20.882 81.142 35.196 0.58 35.18 205 ILE B CA 1
ATOM 3115 C CA B ILE B 1 197 ? 20.909 81.121 35.258 0.42 34.45 205 ILE B CA 1
ATOM 3116 C C A ILE B 1 197 ? 19.772 81.121 36.237 0.58 37.63 205 ILE B C 1
ATOM 3117 C C B ILE B 1 197 ? 19.754 81.200 36.245 0.42 37.11 205 ILE B C 1
ATOM 3118 O O A ILE B 1 197 ? 20.023 81.298 37.429 0.58 37.32 205 ILE B O 1
ATOM 3119 O O B ILE B 1 197 ? 19.958 81.517 37.417 0.42 37.55 205 ILE B O 1
ATOM 3128 N N . THR B 1 198 ? 18.544 80.923 35.766 1.00 37.65 206 THR B N 1
ATOM 3129 C CA . THR B 1 198 ? 17.370 80.876 36.630 1.00 43.92 206 THR B CA 1
ATOM 3130 C C . THR B 1 198 ? 16.748 79.485 36.638 1.00 42.06 206 THR B C 1
ATOM 3131 O O . THR B 1 198 ? 16.633 78.831 35.599 1.00 41.70 206 THR B O 1
ATOM 3135 N N . LEU B 1 199 ? 16.365 79.036 37.826 1.00 44.37 207 LEU B N 1
ATOM 3136 C CA . LEU B 1 199 ? 15.571 77.827 37.975 1.00 50.69 207 LEU B CA 1
ATOM 3137 C C . LEU B 1 199 ? 14.106 78.249 38.079 1.00 59.58 207 LEU B C 1
ATOM 3138 O O . LEU B 1 199 ? 13.798 79.281 38.675 1.00 63.74 207 LEU B O 1
ATOM 3143 N N . GLU B 1 200 ? 13.211 77.465 37.489 1.00 68.38 208 GLU B N 1
ATOM 3144 C CA . GLU B 1 200 ? 11.783 77.768 37.535 1.00 77.81 208 GLU B CA 1
ATOM 3145 C C . GLU B 1 200 ? 10.968 76.578 37.043 1.00 87.60 208 GLU B C 1
ATOM 3146 O O . GLU B 1 200 ? 11.515 75.631 36.473 1.00 94.79 208 GLU B O 1
#

Secondary structure (DSSP, 8-state):
---HHHHHHHHHHHHHHHHHH-HHHHHH-TTHHHHHHHHHTGGGB-HHHHHHHHHTHHHHTS-HHHHHHHHHHHHHHHHHHHHHHHTT-SS-EEEEPPP---TT-SEEEEEEEEE-TTSSPPEEEEEEEEE-TTT--EEEEEEEETTEEHHHHHHHHTHHHHHHHHHHHHHHHHHHHHTSPP---/--SHHHHHHHHHHHHHHHHHH-HHHHHH-TTHHHHHHHHHTGGGB-HHHHHHHHHTTHHHHS-HHHHHHHHHHHHHHHHHHHHHHHTT-SS-EEEEPPP---TT-SEEEEEEEEE-TTSSPPEEEEEEEEE-TTT--EEEEEEEETTEEHHHHHHHHHHHHHHHHHHHHHHHHHHHHHTSPP---

InterPro domains:
  IPR008869 Toluene tolerance Ttg2/phospholipid-binding protein MlaC [PF05494] (33-198)
  IPR008869 Toluene tolerance Ttg2/phospholipid-binding protein MlaC [PIRSF004649] (3-210)
  IPR008869 Toluene tolerance Ttg2/phospholipid-binding protein MlaC [PTHR36573] (1-210)
  IPR042245 Tgt2/MlaC superfamily [G3DSA:3.10.450.710] (24-204)